Protein AF-0000000068866202 (afdb_homodimer)

Radius of gyration: 23.13 Å; Cα contacts (8 Å, |Δi|>4): 1177; chains: 2; bounding box: 56×63×65 Å

Solvent-accessible surface area (backbone atoms only — not comparable to full-atom values): 27148 Å² total; per-residue (Å²): 126,89,74,92,62,38,56,30,31,19,60,48,24,38,37,33,34,66,72,58,55,80,48,62,68,64,33,38,41,33,35,58,83,63,62,49,90,78,40,92,58,32,69,57,50,51,48,39,53,49,52,32,54,74,69,68,35,50,76,44,73,40,53,64,68,60,53,29,64,66,45,71,64,45,83,27,83,50,28,35,28,36,22,48,73,59,72,70,41,83,42,70,63,68,77,71,61,76,90,71,76,77,54,45,35,32,41,33,32,46,34,40,49,49,37,58,42,46,9,34,39,42,22,34,34,61,40,42,22,25,36,41,42,37,31,27,54,62,64,31,44,68,65,40,45,63,18,22,42,46,11,43,10,32,56,46,65,49,76,48,26,21,17,89,49,52,49,60,26,43,45,50,32,44,74,58,60,33,42,30,31,28,47,40,79,72,87,43,42,51,67,86,72,50,70,72,84,44,30,31,34,40,34,41,30,18,86,95,72,37,51,53,69,71,48,51,70,50,32,77,42,36,26,38,82,78,70,34,62,82,33,58,51,53,82,43,54,69,76,61,52,57,66,44,77,66,62,57,63,32,28,45,47,35,35,50,49,60,73,69,90,125,89,73,93,61,40,56,30,30,20,58,49,24,37,37,33,33,66,72,58,55,80,50,62,66,64,33,38,39,32,36,59,83,62,60,50,91,78,41,92,57,32,70,58,51,51,48,38,51,49,52,32,53,74,69,67,35,51,75,44,71,40,53,63,68,60,53,29,63,67,46,72,64,46,85,27,84,50,28,35,28,36,24,47,74,60,74,70,42,83,44,70,62,69,77,70,61,75,91,73,76,76,53,46,34,33,43,33,35,46,32,41,50,49,38,60,42,48,10,34,38,42,23,33,34,60,41,42,23,25,36,43,42,37,30,27,55,63,65,32,42,68,66,42,45,64,18,22,43,44,12,44,9,32,55,46,66,48,78,47,27,21,16,88,49,53,49,60,25,43,44,52,33,43,73,58,60,34,42,30,33,26,46,40,79,73,87,44,43,52,66,87,72,49,69,73,84,45,29,32,35,43,33,41,32,17,87,96,70,36,49,53,66,71,48,51,71,49,32,78,42,36,25,39,82,78,69,32,63,84,34,60,53,51,79,41,54,69,77,61,51,58,67,44,77,69,60,57,63,32,28,46,48,34,35,52,49,59,73,68,90

InterPro domains:
  IPR001537 tRNA/rRNA methyltransferase, SpoU type [PF00588] (106-258)
  IPR004441 RNA methyltransferase TrmH [TIGR00186] (6-260)
  IPR013123 RNA 2-O ribose methyltransferase, substrate binding [PF08032] (7-85)
  IPR013123 RNA 2-O ribose methyltransferase, substrate binding [SM00967] (7-89)
  IPR029026 tRNA (guanine-N1-)-methyltransferase, N-terminal [G3DSA:3.40.1280.10] (100-261)
  IPR029028 Alpha/beta knot methyltransferases [SSF75217] (101-261)
  IPR029064 Ribosomal protein eL30-like superfamily [G3DSA:3.30.1330.30] (1-84)
  IPR029064 Ribosomal protein eL30-like superfamily [SSF55315] (4-85)
  IPR047182 rRNA methyltransferase 1, mitochondrial [PTHR46103] (4-261)
  IPR047261 rRNA methyltransferase 1, methyltransferase domain [cd18105] (105-260)

pLDDT: mean 93.78, std 9.31, range [29.12, 98.94]

Structure (mmCIF, N/CA/C/O backbone):
data_AF-0000000068866202-model_v1
#
loop_
_entity.id
_entity.type
_entity.pdbx_description
1 polymer 'rRNA methyltransferase 1, mitochondrial'
#
loop_
_atom_site.group_PDB
_atom_site.id
_atom_site.type_symbol
_atom_site.label_atom_id
_atom_site.label_alt_id
_atom_site.label_comp_id
_atom_site.label_asym_id
_atom_site.label_entity_id
_atom_site.label_seq_id
_atom_site.pdbx_PDB_ins_code
_atom_site.Cartn_x
_atom_site.Cartn_y
_atom_site.Cartn_z
_atom_site.occupancy
_atom_site.B_iso_or_equiv
_atom_site.auth_seq_id
_atom_site.auth_comp_id
_atom_site.auth_asym_id
_atom_site.auth_atom_id
_atom_site.pdbx_PDB_model_num
ATOM 1 N N . GLU A 1 1 ? -11.891 31.688 -15.781 1 29.7 1 GLU A N 1
ATOM 2 C CA . GLU A 1 1 ? -10.477 31.344 -15.664 1 29.7 1 GLU A CA 1
ATOM 3 C C . GLU A 1 1 ? -10.148 30.844 -14.258 1 29.7 1 GLU A C 1
ATOM 5 O O . GLU A 1 1 ? -10.367 31.547 -13.273 1 29.7 1 GLU A O 1
ATOM 10 N N . TYR A 1 2 ? -10.57 29.609 -13.859 1 43.12 2 TYR A N 1
ATOM 11 C CA . TYR A 1 2 ? -10.289 29.094 -12.523 1 43.12 2 TYR A CA 1
ATOM 12 C C . TYR A 1 2 ? -8.867 29.438 -12.094 1 43.12 2 TYR A C 1
ATOM 14 O O . TYR A 1 2 ? -7.902 29.078 -12.781 1 43.12 2 TYR A O 1
ATOM 22 N N . ASP A 1 3 ? -8.711 30.516 -11.406 1 50.59 3 ASP A N 1
ATOM 23 C CA . ASP A 1 3 ? -7.461 31.094 -10.93 1 50.59 3 ASP A CA 1
ATOM 24 C C . ASP A 1 3 ? -6.52 30.016 -10.406 1 50.59 3 ASP A C 1
ATOM 26 O O . ASP A 1 3 ? -6.93 28.875 -10.203 1 50.59 3 ASP A O 1
ATOM 30 N N . GLY A 1 4 ? -5.145 30.281 -9.719 1 64.94 4 GLY A N 1
ATOM 31 C CA . GLY A 1 4 ? -3.941 29.766 -9.078 1 64.94 4 GLY A CA 1
ATOM 32 C C . GLY A 1 4 ? -4.234 28.766 -7.977 1 64.94 4 GLY A C 1
ATOM 33 O O . GLY A 1 4 ? -5.355 28.719 -7.461 1 64.94 4 GLY A O 1
ATOM 34 N N . GLY A 1 5 ? -3.822 27.547 -7.945 1 88.62 5 GLY A N 1
ATOM 35 C CA . GLY A 1 5 ? -3.822 26.562 -6.883 1 88.62 5 GLY A CA 1
ATOM 36 C C . GLY A 1 5 ? -4.031 25.141 -7.383 1 88.62 5 GLY A C 1
ATOM 37 O O . GLY A 1 5 ? -3.701 24.828 -8.523 1 88.62 5 GLY A O 1
ATOM 38 N N . GLU A 1 6 ? -4.445 24.297 -6.422 1 96.44 6 GLU A N 1
ATOM 39 C CA . GLU A 1 6 ? -4.676 22.891 -6.68 1 96.44 6 GLU A CA 1
ATOM 40 C C . GLU A 1 6 ? -6.113 22.5 -6.359 1 96.44 6 GLU A C 1
ATOM 42 O O . GLU A 1 6 ? -6.832 23.234 -5.688 1 96.44 6 GLU A O 1
ATOM 47 N N . TYR A 1 7 ? -6.621 21.469 -7.031 1 98 7 TYR A N 1
ATOM 48 C CA . TYR A 1 7 ? -7.941 20.906 -6.766 1 98 7 TYR A CA 1
ATOM 49 C C . TYR A 1 7 ? -7.84 19.625 -5.957 1 98 7 TYR A C 1
ATOM 51 O O . TYR A 1 7 ? -7.566 18.562 -6.516 1 98 7 TYR A O 1
ATOM 59 N N . LEU A 1 8 ? -8.078 19.828 -4.672 1 98.31 8 LEU A N 1
ATOM 60 C CA . LEU A 1 8 ? -8.133 18.672 -3.783 1 98.31 8 LEU A CA 1
ATOM 61 C C . LEU A 1 8 ? -9.43 17.891 -3.979 1 98.31 8 LEU A C 1
ATOM 63 O O . LEU A 1 8 ? -10.5 18.484 -4.117 1 98.31 8 LEU A O 1
ATOM 67 N N . TYR A 1 9 ? -9.281 16.594 -3.973 1 98.44 9 TYR A N 1
ATOM 68 C CA . TYR A 1 9 ? -10.477 15.797 -4.238 1 98.44 9 TYR A CA 1
ATOM 69 C C . TYR A 1 9 ? -10.594 14.641 -3.252 1 98.44 9 TYR A C 1
ATOM 71 O O . TYR A 1 9 ? -9.586 14.172 -2.715 1 98.44 9 TYR A O 1
ATOM 79 N N . GLY A 1 10 ? -11.875 14.172 -3.07 1 96.88 10 GLY A N 1
ATOM 80 C CA . GLY A 1 10 ? -12.195 13.117 -2.123 1 96.88 10 GLY A CA 1
ATOM 81 C C . GLY A 1 10 ? -12.656 13.641 -0.778 1 96.88 10 GLY A C 1
ATOM 82 O O . GLY A 1 10 ? -12.102 14.609 -0.257 1 96.88 10 GLY A O 1
ATOM 83 N N . VAL A 1 11 ? -13.57 13 -0.216 1 96.19 11 VAL A N 1
ATOM 84 C CA . VAL A 1 11 ? -14.25 13.477 0.981 1 96.19 11 VA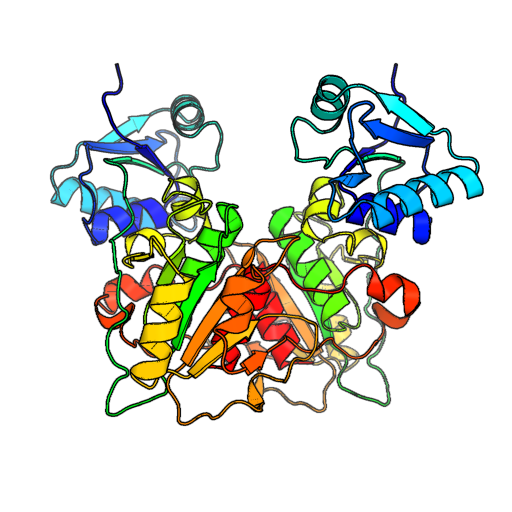L A CA 1
ATOM 85 C C . VAL A 1 11 ? -13.258 13.609 2.129 1 96.19 11 VAL A C 1
ATOM 87 O O . VAL A 1 11 ? -13.203 14.648 2.795 1 96.19 11 VAL A O 1
ATOM 90 N N . SER A 1 12 ? -12.406 12.617 2.312 1 96.12 12 SER A N 1
ATOM 91 C CA . SER A 1 12 ? -11.469 12.617 3.434 1 96.12 12 SER A CA 1
ATOM 92 C C . SER A 1 12 ? -10.438 13.727 3.291 1 96.12 12 SER A C 1
ATOM 94 O O . SER A 1 12 ? -10.172 14.469 4.242 1 96.12 12 SER A O 1
ATOM 96 N N . SER A 1 13 ? -9.852 13.859 2.1 1 97.88 13 SER A N 1
ATOM 97 C CA . SER A 1 13 ? -8.852 14.891 1.842 1 97.88 13 SER A CA 1
ATOM 98 C C . SER A 1 13 ? -9.422 16.281 2.074 1 97.88 13 SER A C 1
ATOM 100 O O . SER A 1 13 ? -8.797 17.109 2.74 1 97.88 13 SER A O 1
ATOM 102 N N . VAL A 1 14 ? -10.609 16.5 1.569 1 98.19 14 VAL A N 1
ATOM 103 C CA . VAL A 1 14 ? -11.242 17.812 1.643 1 98.19 14 VAL A CA 1
ATOM 104 C C . VAL A 1 14 ? -11.609 18.125 3.092 1 98.19 14 VAL A C 1
ATOM 106 O O . VAL A 1 14 ? -11.352 19.234 3.576 1 98.19 14 VAL A O 1
ATOM 109 N N . LEU A 1 15 ? -12.164 17.156 3.75 1 97.25 15 LEU A N 1
ATOM 110 C CA . LEU A 1 15 ? -12.555 17.344 5.141 1 97.25 15 LEU A CA 1
ATOM 111 C C . LEU A 1 15 ? -11.344 17.672 6.008 1 97.25 15 LEU A C 1
ATOM 113 O O . LEU A 1 15 ? -11.398 18.594 6.816 1 97.25 15 LEU A O 1
ATOM 117 N N . CYS A 1 16 ? -10.305 16.938 5.848 1 97.19 16 CYS A N 1
ATOM 118 C CA . CYS A 1 16 ? -9.086 17.172 6.621 1 97.19 16 CYS A CA 1
ATOM 119 C C . CYS A 1 16 ? -8.523 18.547 6.336 1 97.19 16 CYS A C 1
ATOM 121 O O . CYS A 1 16 ? -8.109 19.266 7.258 1 97.19 16 CYS A O 1
ATOM 123 N N . ALA A 1 17 ? -8.508 18.938 5.102 1 97.44 17 ALA A N 1
ATOM 124 C CA . ALA A 1 17 ? -8 20.25 4.719 1 97.44 17 ALA A CA 1
ATOM 125 C C . ALA A 1 17 ? -8.828 21.359 5.352 1 97.44 17 ALA A C 1
ATOM 127 O O . ALA A 1 17 ? -8.281 22.328 5.883 1 97.44 17 ALA A O 1
ATOM 128 N N . LEU A 1 18 ? -10.125 21.219 5.312 1 97.06 18 LEU A N 1
ATOM 129 C CA . LEU A 1 18 ? -11.023 22.219 5.863 1 97.06 18 LEU A CA 1
ATOM 130 C C . LEU A 1 18 ? -10.883 22.297 7.383 1 97.06 18 LEU A C 1
ATOM 132 O O . LEU A 1 18 ? -10.945 23.391 7.957 1 97.06 18 LEU A O 1
ATOM 136 N N . GLN A 1 19 ? -10.695 21.188 7.992 1 94.5 19 GLN A N 1
ATOM 137 C CA . GLN A 1 19 ? -10.633 21.125 9.445 1 94.5 19 GLN A CA 1
ATOM 138 C C . GLN A 1 19 ? -9.32 21.703 9.961 1 94.5 19 GLN A C 1
ATOM 140 O O . GLN A 1 19 ? -9.281 22.328 11.023 1 94.5 19 GLN A O 1
ATOM 145 N N . THR A 1 20 ? -8.25 21.438 9.289 1 93.62 20 THR A N 1
ATOM 146 C CA . THR A 1 20 ? -6.934 21.875 9.766 1 93.62 20 THR A CA 1
ATOM 147 C C . THR A 1 20 ? -6.645 23.312 9.336 1 93.62 20 THR A C 1
ATOM 149 O O . THR A 1 20 ? -5.961 24.047 10.047 1 93.62 20 THR A O 1
ATOM 152 N N . GLY A 1 21 ? -7.07 23.656 8.164 1 93.19 21 GLY A N 1
ATOM 153 C CA . GLY A 1 21 ? -6.867 25 7.664 1 93.19 21 GLY A CA 1
ATOM 154 C C . GLY A 1 21 ? -5.414 25.328 7.387 1 93.19 21 GLY A C 1
ATOM 155 O O . GLY A 1 21 ? -4.98 26.469 7.543 1 93.19 21 GLY A O 1
ATOM 156 N N . ARG A 1 22 ? -4.652 24.359 7.016 1 93.19 22 ARG A N 1
ATOM 157 C CA . ARG A 1 22 ? -3.223 24.578 6.801 1 93.19 22 ARG A CA 1
ATOM 158 C C . ARG A 1 22 ? -2.963 25.266 5.469 1 93.19 22 ARG A C 1
ATOM 160 O O . ARG A 1 22 ? -1.888 25.828 5.258 1 93.19 22 ARG A O 1
ATOM 167 N N . ARG A 1 23 ? -3.883 25.109 4.559 1 93.62 23 ARG A N 1
ATOM 168 C CA . ARG A 1 23 ? -3.766 25.812 3.287 1 93.62 23 ARG A CA 1
ATOM 169 C C . ARG A 1 23 ? -5.008 26.656 3.012 1 93.62 23 ARG A C 1
ATOM 171 O O . ARG A 1 23 ? -6.117 26.266 3.391 1 93.62 23 ARG A O 1
ATOM 178 N N . SER A 1 24 ? -4.758 27.75 2.342 1 94.38 24 SER A N 1
ATOM 179 C CA . SER A 1 24 ? -5.863 28.641 1.995 1 94.38 24 SER A CA 1
ATOM 180 C C . SER A 1 24 ? -6.766 28.016 0.941 1 94.38 24 SER A C 1
ATOM 182 O O . SER A 1 24 ? -6.285 27.516 -0.085 1 94.38 24 SER A O 1
ATOM 184 N N . ALA A 1 25 ? -8.047 28.047 1.203 1 96.38 25 ALA A N 1
ATOM 185 C CA . ALA A 1 25 ? -9.039 27.484 0.279 1 96.38 25 ALA A CA 1
ATOM 186 C C . ALA A 1 25 ? -9.844 28.594 -0.387 1 96.38 25 ALA A C 1
ATOM 188 O O . ALA A 1 25 ? -10.148 29.609 0.239 1 96.38 25 ALA A O 1
ATOM 189 N N . THR A 1 26 ? -10.18 28.344 -1.65 1 95.88 26 THR A N 1
ATOM 190 C CA . THR A 1 26 ? -10.891 29.375 -2.402 1 95.88 26 THR A CA 1
ATOM 191 C C . THR A 1 26 ? -12.359 29.016 -2.57 1 95.88 26 THR A C 1
ATOM 193 O O . THR A 1 26 ? -13.227 29.875 -2.543 1 95.88 26 THR A O 1
ATOM 196 N N . ARG A 1 27 ? -12.602 27.766 -2.779 1 96.94 27 ARG A N 1
ATOM 197 C CA . ARG A 1 27 ? -13.977 27.344 -3.02 1 96.94 27 ARG A CA 1
ATOM 198 C C . ARG A 1 27 ? -14.133 25.828 -2.848 1 96.94 27 ARG A C 1
ATOM 200 O O . ARG A 1 27 ? -13.211 25.078 -3.145 1 96.94 27 ARG A O 1
ATOM 207 N N . LEU A 1 28 ? -15.289 25.469 -2.326 1 98.19 28 LEU A N 1
ATOM 208 C CA . LEU A 1 28 ? -15.703 24.078 -2.266 1 98.19 28 LEU A CA 1
ATOM 209 C C . LEU A 1 28 ? -16.672 23.75 -3.4 1 98.19 28 LEU A C 1
ATOM 211 O O . LEU A 1 28 ? -17.641 24.469 -3.621 1 98.19 28 LEU A O 1
ATOM 215 N N . LEU A 1 29 ? -16.344 22.719 -4.211 1 98.12 29 LEU A N 1
ATOM 216 C CA . LEU A 1 29 ? -17.203 22.25 -5.301 1 98.12 29 LEU A CA 1
ATOM 217 C C . LEU A 1 29 ? -17.844 20.922 -4.961 1 98.12 29 LEU A C 1
ATOM 219 O O . LEU A 1 29 ? -17.141 19.969 -4.598 1 98.12 29 LEU A O 1
ATOM 223 N N . LEU A 1 30 ? -19.172 20.844 -5.031 1 97.81 30 LEU A N 1
ATOM 224 C CA . LEU A 1 30 ? -19.938 19.641 -4.77 1 97.81 30 LEU A CA 1
ATOM 225 C C . LEU A 1 30 ? -20.719 19.219 -6.004 1 97.81 30 LEU A C 1
ATOM 227 O O . LEU A 1 30 ? -21.266 20.062 -6.723 1 97.81 30 LEU A O 1
ATOM 231 N N . GLN A 1 31 ? -20.703 17.953 -6.195 1 97.12 31 GLN A N 1
ATOM 232 C CA . GLN A 1 31 ? -21.484 17.422 -7.316 1 97.12 31 GLN A CA 1
ATOM 233 C C . GLN A 1 31 ? -22.969 17.672 -7.125 1 97.12 31 GLN A C 1
ATOM 235 O O . GLN A 1 31 ? -23.531 17.344 -6.078 1 97.12 31 GLN A O 1
ATOM 240 N N . ASP A 1 32 ? -23.688 18.188 -8.125 1 94.25 32 ASP A N 1
ATOM 241 C CA . ASP A 1 32 ? -25.078 18.594 -8.008 1 94.25 32 ASP A CA 1
ATOM 242 C C . ASP A 1 32 ? -26 17.375 -7.98 1 94.25 32 ASP A C 1
ATOM 244 O O . ASP A 1 32 ? -27.031 17.391 -7.301 1 94.25 32 ASP A O 1
ATOM 248 N N . SER A 1 33 ? -25.656 16.344 -8.633 1 87.94 33 SER A N 1
ATOM 249 C CA . SER A 1 33 ? -26.516 15.172 -8.758 1 87.94 33 SER A CA 1
ATOM 250 C C . SER A 1 33 ? -26.281 14.195 -7.609 1 87.94 33 SER A C 1
ATOM 252 O O . SER A 1 33 ? -26.828 13.086 -7.609 1 87.94 33 SER A O 1
ATOM 254 N N . MET A 1 34 ? -25.594 14.656 -6.672 1 83.75 34 MET A N 1
ATOM 255 C CA . MET A 1 34 ? -25.281 13.742 -5.578 1 83.75 34 MET A CA 1
ATOM 256 C C . MET A 1 34 ? -26.516 13.508 -4.703 1 83.75 34 MET A C 1
ATOM 258 O O . MET A 1 34 ? -27.141 14.461 -4.23 1 83.75 34 MET A O 1
ATOM 262 N N . VAL A 1 35 ? -26.906 12.258 -4.613 1 86.06 35 VAL A N 1
ATOM 263 C CA . VAL A 1 35 ? -27.984 11.883 -3.701 1 86.06 35 VAL A CA 1
ATOM 264 C C . VAL A 1 35 ? -27.391 11.422 -2.369 1 86.06 35 VAL A C 1
ATOM 266 O O . VAL A 1 35 ? -27.078 10.242 -2.197 1 86.06 35 VAL A O 1
ATOM 269 N N . LEU A 1 36 ? -27.359 12.258 -1.438 1 83.81 36 LEU A N 1
ATOM 270 C CA . LEU A 1 36 ? -26.656 12.047 -0.175 1 83.81 36 LEU A CA 1
ATOM 271 C C . LEU A 1 36 ? -27.312 10.938 0.637 1 83.81 36 LEU A C 1
ATOM 273 O O . LEU A 1 36 ? -26.641 10.156 1.3 1 83.81 36 LEU A O 1
ATOM 277 N N . ALA A 1 37 ? -28.562 10.812 0.578 1 82.62 37 ALA A N 1
ATOM 278 C CA . ALA A 1 37 ? -29.312 9.836 1.367 1 82.62 37 ALA A CA 1
ATOM 279 C C . ALA A 1 37 ? -28.859 8.414 1.062 1 82.62 37 ALA A C 1
ATOM 281 O O . ALA A 1 37 ? -28.984 7.52 1.903 1 82.62 37 ALA A O 1
ATOM 282 N N . LYS A 1 38 ? -28.328 8.219 0.021 1 81.94 38 LYS A N 1
ATOM 283 C CA . LYS A 1 38 ? -27.953 6.871 -0.409 1 81.94 38 LYS A CA 1
ATOM 284 C C . LYS A 1 38 ? -26.453 6.633 -0.255 1 81.94 38 LYS A C 1
ATOM 286 O O . LYS A 1 38 ? -25.969 5.531 -0.512 1 81.94 38 LYS A O 1
ATOM 291 N N . ARG A 1 39 ? -25.812 7.648 0.252 1 86 39 ARG A N 1
ATOM 292 C CA . ARG A 1 39 ? -24.359 7.543 0.313 1 86 39 ARG A CA 1
ATOM 293 C C . ARG A 1 39 ? -23.906 7.156 1.714 1 86 39 ARG A C 1
ATOM 295 O O . ARG A 1 39 ? -24.438 7.637 2.709 1 86 39 ARG A O 1
ATOM 302 N N . LYS A 1 40 ? -22.891 6.32 1.747 1 81.12 40 LYS A N 1
ATOM 303 C CA . LYS A 1 40 ? -22.312 5.879 3.02 1 81.12 40 LYS A CA 1
ATOM 304 C C . LYS A 1 40 ? -21.547 7.012 3.699 1 81.12 40 LYS A C 1
ATOM 306 O O . LYS A 1 40 ? -21.469 7.055 4.926 1 81.12 40 LYS A O 1
ATOM 311 N N . ASP A 1 41 ? -21.062 7.949 2.877 1 87.56 41 ASP A N 1
ATOM 312 C CA . ASP A 1 41 ? -20.25 9.023 3.436 1 87.56 41 ASP A CA 1
ATOM 313 C C . ASP A 1 41 ? -21.031 10.336 3.479 1 87.56 41 ASP A C 1
ATOM 315 O O . ASP A 1 41 ? -20.438 11.422 3.504 1 87.56 41 ASP A O 1
ATOM 319 N N . ALA A 1 42 ? -22.312 10.266 3.494 1 91.94 42 ALA A N 1
ATOM 320 C CA . ALA A 1 42 ? -23.188 11.438 3.453 1 91.94 42 ALA A CA 1
ATOM 321 C C . ALA A 1 42 ? -22.891 12.383 4.613 1 91.94 42 ALA A C 1
ATOM 323 O O . ALA A 1 42 ? -22.828 13.602 4.434 1 91.94 42 ALA A O 1
ATOM 324 N N . ALA A 1 43 ? -22.734 11.828 5.742 1 92.31 43 ALA A N 1
ATOM 325 C CA . ALA A 1 43 ? -22.484 12.633 6.93 1 92.31 43 ALA A CA 1
ATOM 326 C C . ALA A 1 43 ? -21.188 13.43 6.789 1 92.31 43 ALA A C 1
ATOM 328 O O . ALA A 1 43 ? -21.109 14.578 7.223 1 92.31 43 ALA A O 1
ATOM 329 N N . LEU A 1 44 ? -20.219 12.867 6.172 1 93.12 44 LEU A N 1
ATOM 330 C CA . LEU A 1 44 ? -18.922 13.523 5.984 1 93.12 44 LEU A CA 1
ATOM 331 C C . LEU A 1 44 ? -19.031 14.641 4.953 1 93.12 44 LEU A C 1
ATOM 333 O O . LEU A 1 44 ? -18.406 15.695 5.113 1 93.12 44 LEU A O 1
ATOM 337 N N . VAL A 1 45 ? -19.781 14.391 3.971 1 95.5 45 VAL A N 1
ATOM 338 C CA . VAL A 1 45 ? -19.984 15.406 2.945 1 95.5 45 VAL A CA 1
ATOM 339 C C . VAL A 1 45 ? -20.703 16.609 3.553 1 95.5 45 VAL A C 1
ATOM 341 O O . VAL A 1 45 ? -20.328 17.766 3.291 1 95.5 45 VAL A O 1
ATOM 344 N N . ARG A 1 46 ? -21.672 16.375 4.375 1 95.88 46 ARG A N 1
ATOM 345 C CA . ARG A 1 46 ? -22.406 17.453 5.055 1 95.88 46 ARG A CA 1
ATOM 346 C C . ARG A 1 46 ? -21.469 18.234 5.973 1 95.88 46 ARG A C 1
ATOM 348 O O . ARG A 1 46 ? -21.594 19.469 6.078 1 95.88 46 ARG A O 1
ATOM 355 N N . THR A 1 47 ? -20.656 17.469 6.59 1 96 47 THR A N 1
ATOM 356 C CA . THR A 1 47 ? -19.703 18.125 7.469 1 96 47 THR A CA 1
ATOM 357 C C . THR A 1 47 ? -18.781 19.047 6.676 1 96 47 THR A C 1
ATOM 359 O O . THR A 1 47 ? -18.484 20.156 7.113 1 96 47 THR A O 1
ATOM 362 N N . ALA A 1 48 ? -18.359 18.594 5.523 1 96.56 48 ALA A N 1
ATOM 363 C CA . ALA A 1 48 ? -17.516 19.438 4.668 1 96.56 48 ALA A CA 1
ATOM 364 C C . ALA A 1 48 ? -18.234 20.719 4.262 1 96.56 48 ALA A C 1
ATOM 366 O O . ALA A 1 48 ? -17.656 21.797 4.301 1 96.56 48 ALA A O 1
ATOM 367 N N . GLU A 1 49 ? -19.422 20.516 3.924 1 96.5 49 GLU A N 1
ATOM 368 C CA . GLU A 1 49 ? -20.234 21.656 3.541 1 96.5 49 GLU A CA 1
ATOM 369 C C . GLU A 1 49 ? -20.406 22.625 4.707 1 96.5 49 GLU A C 1
ATOM 371 O O . GLU A 1 49 ? -20.297 23.844 4.531 1 96.5 49 GLU A O 1
ATOM 376 N N . ARG A 1 50 ? -20.672 22.125 5.828 1 97.31 50 ARG A N 1
ATOM 377 C CA . ARG A 1 50 ? -20.844 22.938 7.027 1 97.31 50 ARG A CA 1
ATOM 378 C C . ARG A 1 50 ? -19.562 23.703 7.352 1 97.31 50 ARG A C 1
ATOM 380 O O . ARG A 1 50 ? -19.594 24.891 7.648 1 97.31 50 ARG A O 1
ATOM 387 N N . LEU A 1 51 ? -18.438 23.016 7.289 1 96.62 51 LEU A N 1
ATOM 388 C CA . LEU A 1 51 ? -17.156 23.625 7.578 1 96.62 51 LEU A CA 1
ATOM 389 C C . LEU A 1 51 ? -16.859 24.75 6.59 1 96.62 51 LEU A C 1
ATOM 391 O O . LEU A 1 51 ? -16.312 25.797 6.969 1 96.62 51 LEU A O 1
ATOM 395 N N . ALA A 1 52 ? -17.156 24.5 5.363 1 97.12 52 ALA A N 1
ATOM 396 C CA . ALA A 1 52 ? -16.969 25.531 4.348 1 97.12 52 ALA A CA 1
ATOM 397 C C . ALA A 1 52 ? -17.797 26.766 4.664 1 97.12 52 ALA A C 1
ATOM 399 O O . ALA A 1 52 ? -17.297 27.891 4.602 1 97.12 52 ALA A O 1
ATOM 400 N N . ALA A 1 53 ? -19.016 26.547 4.949 1 95.38 53 ALA A N 1
ATOM 401 C CA . ALA A 1 53 ? -19.922 27.641 5.285 1 95.38 53 ALA A CA 1
ATOM 402 C C . ALA A 1 53 ? -19.422 28.422 6.5 1 95.38 53 ALA A C 1
ATOM 404 O O . ALA A 1 53 ? -19.422 29.656 6.496 1 95.38 53 ALA A O 1
ATOM 405 N N . GLU A 1 54 ? -19.094 27.672 7.492 1 95.69 54 GLU A N 1
ATOM 406 C CA . GLU A 1 54 ? -18.594 28.281 8.719 1 95.69 54 GLU A CA 1
ATOM 407 C C . GLU A 1 54 ? -17.344 29.125 8.453 1 95.69 54 GLU A C 1
ATOM 409 O O . GLU A 1 54 ? -17.125 30.141 9.117 1 95.69 54 GLU A O 1
ATOM 414 N N . GLY A 1 55 ? -16.578 28.734 7.504 1 94.44 55 GLY A N 1
ATOM 415 C CA . GLY A 1 55 ? -15.352 29.438 7.168 1 94.44 55 GLY A CA 1
ATOM 416 C C . GLY A 1 55 ? -15.555 30.516 6.113 1 94.44 55 GLY A C 1
ATOM 417 O O . GLY A 1 55 ? -14.602 31.188 5.719 1 94.44 55 GLY A O 1
ATOM 418 N N . GLY A 1 56 ? -16.781 30.625 5.676 1 95.25 56 GLY A N 1
ATOM 419 C CA . GLY A 1 56 ? -17.078 31.609 4.66 1 95.25 56 GLY A CA 1
ATOM 420 C C . GLY A 1 56 ? -16.594 31.219 3.275 1 95.25 56 GLY A C 1
ATOM 421 O O . GLY A 1 56 ? -16.359 32.094 2.428 1 95.25 56 GLY A O 1
ATOM 422 N N . LEU A 1 57 ? -16.297 30.047 3.088 1 96.69 57 LEU A N 1
ATOM 423 C CA . LEU A 1 57 ? -15.844 29.531 1.802 1 96.69 57 LEU A CA 1
ATOM 424 C C . LEU A 1 57 ? -17.016 29.312 0.852 1 96.69 57 LEU A C 1
ATOM 426 O O . LEU A 1 57 ? -17.984 28.641 1.199 1 96.69 57 LEU A O 1
ATOM 430 N N . PRO A 1 58 ? -17 29.953 -0.338 1 97.25 58 PRO A N 1
ATOM 431 C CA . PRO A 1 58 ? -18.078 29.703 -1.304 1 97.25 58 PRO A CA 1
ATOM 432 C C . PRO A 1 58 ? -18.234 28.234 -1.649 1 97.25 58 PRO A C 1
ATOM 434 O O . PRO A 1 58 ? -17.25 27.516 -1.788 1 97.25 58 PRO A O 1
ATOM 437 N N . VAL A 1 59 ? -19.5 27.828 -1.733 1 97.31 59 VAL A N 1
ATOM 438 C CA . VAL A 1 59 ? -19.812 26.469 -2.135 1 97.31 59 VAL A CA 1
ATOM 439 C C . VAL A 1 59 ? -20.547 26.484 -3.471 1 97.31 59 VAL A C 1
ATOM 441 O O . VAL A 1 59 ? -21.562 27.172 -3.621 1 97.31 59 VAL A O 1
ATOM 444 N N . SER A 1 60 ? -19.969 25.766 -4.426 1 96.62 60 SER A N 1
ATOM 445 C CA . SER A 1 60 ? -20.594 25.688 -5.742 1 96.62 60 SER A CA 1
ATOM 446 C C . SER A 1 60 ? -21.047 24.25 -6.039 1 96.62 60 SER A C 1
ATOM 448 O O . SER A 1 60 ? -20.328 23.297 -5.742 1 96.62 60 SER A O 1
ATOM 450 N N . ARG A 1 61 ? -22.25 24.156 -6.582 1 96.62 61 ARG A N 1
ATOM 451 C CA . ARG A 1 61 ? -22.734 22.875 -7.082 1 96.62 61 ARG A CA 1
ATOM 452 C C . ARG A 1 61 ? -22.5 22.75 -8.586 1 96.62 61 ARG A C 1
ATOM 454 O O . ARG A 1 61 ? -22.891 23.641 -9.352 1 96.62 61 ARG A O 1
ATOM 461 N N . VAL A 1 62 ? -21.828 21.688 -8.953 1 97 62 VAL A N 1
ATOM 462 C CA . VAL A 1 62 ? -21.438 21.547 -10.352 1 97 62 VAL A CA 1
ATOM 463 C C . VAL A 1 62 ? -21.703 20.109 -10.828 1 97 62 VAL A C 1
ATOM 465 O O . VAL A 1 62 ? -21.906 19.219 -10.008 1 97 62 VAL A O 1
ATOM 468 N N . ASP A 1 63 ? -21.75 19.859 -12.156 1 96.94 63 ASP A N 1
ATOM 469 C CA . ASP A 1 63 ? -22.031 18.531 -12.68 1 96.94 63 ASP A CA 1
ATOM 470 C C . ASP A 1 63 ? -20.781 17.641 -12.586 1 96.94 63 ASP A C 1
ATOM 472 O O . ASP A 1 63 ? -19.672 18.141 -12.422 1 96.94 63 ASP A O 1
ATOM 476 N N . LYS A 1 64 ? -21.016 16.391 -12.703 1 96.38 64 LYS A N 1
ATOM 477 C CA . LYS A 1 64 ? -19.953 15.398 -12.562 1 96.38 64 LYS A CA 1
ATOM 478 C C . LYS A 1 64 ? -18.859 15.617 -13.594 1 96.38 64 LYS A C 1
ATOM 480 O O . LYS A 1 64 ? -17.672 15.461 -13.289 1 96.38 64 LYS A O 1
ATOM 485 N N . HIS A 1 65 ? -19.234 15.953 -14.789 1 96.94 65 HIS A N 1
ATOM 486 C CA . HIS A 1 65 ? -18.266 16.156 -15.875 1 96.94 65 HIS A CA 1
ATOM 487 C C . HIS A 1 65 ? -17.297 17.266 -15.547 1 96.94 65 HIS A C 1
ATOM 489 O O . HIS A 1 65 ? -16.094 17.141 -15.789 1 96.94 65 HIS A O 1
ATOM 495 N N . SER A 1 66 ? -17.781 18.344 -15.016 1 96.81 66 SER A N 1
ATOM 496 C CA . SER A 1 66 ? -16.938 19.453 -14.617 1 96.81 66 SER A CA 1
ATOM 497 C C . SER A 1 66 ? -15.93 19.031 -13.555 1 96.81 66 SER A C 1
ATOM 499 O O . SER A 1 66 ? -14.758 19.406 -13.625 1 96.81 66 SER A O 1
ATOM 501 N N . LEU A 1 67 ? -16.375 18.297 -12.562 1 97.56 67 LEU A N 1
ATOM 502 C CA . LEU A 1 67 ? -15.477 17.797 -11.523 1 97.56 67 LEU A CA 1
ATOM 503 C C . LEU A 1 67 ? -14.422 16.859 -12.117 1 97.56 67 LEU A C 1
ATOM 505 O O . LEU A 1 67 ? -13.258 16.906 -11.727 1 97.56 67 LEU A O 1
ATOM 509 N N . ASN A 1 68 ? -14.797 16.016 -13.055 1 97 68 ASN A N 1
ATOM 510 C CA . ASN A 1 68 ? -13.867 15.117 -13.742 1 97 68 ASN A CA 1
ATOM 511 C C . ASN A 1 68 ? -12.742 15.898 -14.414 1 97 68 ASN A C 1
ATOM 513 O O . ASN A 1 68 ? -11.578 15.484 -14.367 1 97 68 ASN A O 1
ATOM 517 N N . LEU A 1 69 ? -13.078 16.969 -15.016 1 96.69 69 LEU A N 1
ATOM 518 C CA . LEU A 1 69 ? -12.094 17.797 -15.695 1 96.69 69 LEU A CA 1
ATOM 519 C C . LEU A 1 69 ? -11.109 18.406 -14.703 1 96.69 69 LEU A C 1
ATOM 521 O O . LEU A 1 69 ? -9.906 18.422 -14.953 1 96.69 69 LEU A O 1
ATOM 525 N N . LEU A 1 70 ? -11.648 18.859 -13.594 1 95.75 70 LEU A N 1
ATOM 526 C CA . LEU A 1 70 ? -10.82 19.531 -12.594 1 95.75 70 LEU A CA 1
ATOM 527 C C . LEU A 1 70 ? -9.852 18.547 -11.945 1 95.75 70 LEU A C 1
ATOM 529 O O . LEU A 1 70 ? -8.742 18.922 -11.547 1 95.75 70 LEU A O 1
ATOM 533 N N . THR A 1 71 ? -10.266 17.281 -11.844 1 96.94 71 THR A N 1
ATOM 534 C CA . THR A 1 71 ? -9.453 16.297 -11.141 1 96.94 71 THR A CA 1
ATOM 535 C C . THR A 1 71 ? -8.75 15.375 -12.141 1 96.94 71 THR A C 1
ATOM 537 O O . THR A 1 71 ? -8.094 14.406 -11.742 1 96.94 71 THR A O 1
ATOM 540 N N . ARG A 1 72 ? -8.875 15.609 -13.406 1 94.94 72 ARG A N 1
ATOM 541 C CA . ARG A 1 72 ? -8.312 14.773 -14.461 1 94.94 72 ARG A CA 1
ATOM 542 C C . ARG A 1 72 ? -8.781 13.336 -14.328 1 94.94 72 ARG A C 1
ATOM 544 O O . ARG A 1 72 ? -7.977 12.406 -14.352 1 94.94 72 ARG A O 1
ATOM 551 N N . ASP A 1 73 ? -10.008 13.203 -13.977 1 94.25 73 ASP A N 1
ATOM 552 C CA . ASP A 1 73 ? -10.781 11.969 -13.953 1 94.25 73 ASP A CA 1
ATOM 553 C C . ASP A 1 73 ? -10.391 11.094 -12.758 1 94.25 73 ASP A C 1
ATOM 555 O O . ASP A 1 73 ? -10.672 9.891 -12.742 1 94.25 73 ASP A O 1
ATOM 559 N N . ARG A 1 74 ? -9.703 11.727 -11.828 1 94.62 74 ARG A N 1
ATOM 560 C CA . ARG A 1 74 ? -9.469 11 -10.578 1 94.62 74 ARG A CA 1
ATOM 561 C C . ARG A 1 74 ? -10.734 10.93 -9.742 1 94.62 74 ARG A C 1
ATOM 563 O O . ARG A 1 74 ? -11.547 11.867 -9.75 1 94.62 74 ARG A O 1
ATOM 570 N N . PRO A 1 75 ? -10.898 9.812 -9.078 1 92.81 75 PRO A N 1
ATOM 571 C CA . PRO A 1 75 ? -12.133 9.648 -8.305 1 92.81 75 PRO A CA 1
ATOM 572 C C . PRO A 1 75 ? -12.297 10.711 -7.223 1 92.81 75 PRO A C 1
ATOM 574 O O . PRO A 1 75 ? -11.625 10.648 -6.188 1 92.81 75 PRO A O 1
ATOM 577 N N . HIS A 1 76 ? -13.242 11.633 -7.438 1 96.75 76 HIS A N 1
ATOM 578 C CA . HIS A 1 76 ? -13.383 12.797 -6.566 1 96.75 76 HIS A CA 1
ATOM 579 C C . HIS A 1 76 ? -14.523 12.609 -5.574 1 96.75 76 HIS A C 1
ATOM 581 O O . HIS A 1 76 ? -14.68 13.398 -4.641 1 96.75 76 HIS A O 1
ATOM 587 N N . GLN A 1 77 ? -15.344 11.586 -5.691 1 94.38 77 GLN A N 1
ATOM 588 C CA . GLN A 1 77 ? -16.438 11.266 -4.785 1 94.38 77 GLN A CA 1
ATOM 589 C C . GLN A 1 77 ? -17.438 12.422 -4.688 1 94.38 77 GLN A C 1
ATOM 591 O O . GLN A 1 77 ? -18.031 12.648 -3.633 1 94.38 77 GLN A O 1
ATOM 596 N N . GLY A 1 78 ? -17.453 13.273 -5.668 1 97.06 78 GLY A N 1
ATOM 597 C CA . GLY A 1 78 ? -18.391 14.383 -5.719 1 97.06 78 GLY A CA 1
ATOM 598 C C . GLY A 1 78 ? -17.953 15.578 -4.902 1 97.06 78 GLY A C 1
ATOM 599 O O . GLY A 1 78 ? -18.719 16.531 -4.719 1 97.06 78 GLY A O 1
ATOM 600 N N . VAL A 1 79 ? -16.797 15.547 -4.312 1 98.19 79 VAL A N 1
ATOM 601 C CA . VAL A 1 79 ? -16.312 16.609 -3.426 1 98.19 79 VAL A CA 1
ATOM 602 C C . VAL A 1 79 ? -14.93 17.078 -3.879 1 98.19 79 VAL A C 1
ATOM 604 O O . VAL A 1 79 ? -13.992 16.281 -3.939 1 98.19 79 VAL A O 1
ATOM 607 N N . VAL A 1 80 ? -14.773 18.344 -4.227 1 98.44 80 VAL A N 1
ATOM 608 C CA . VAL A 1 80 ? -13.516 18.938 -4.676 1 98.44 80 VAL A CA 1
ATOM 609 C C . VAL A 1 80 ? -13.305 20.281 -3.996 1 98.44 80 VAL A C 1
ATOM 611 O O . VAL A 1 80 ? -14.242 21.078 -3.863 1 98.44 80 VAL A O 1
ATOM 614 N N . LEU A 1 81 ? -12.125 20.547 -3.482 1 98.31 81 LEU A N 1
ATOM 615 C CA . LEU A 1 81 ? -11.75 21.797 -2.84 1 98.31 81 LEU A CA 1
ATOM 616 C C . LEU A 1 81 ? -10.656 22.516 -3.629 1 98.31 81 LEU A C 1
ATOM 618 O O . LEU A 1 81 ? -9.594 21.938 -3.877 1 98.31 81 LEU A O 1
ATOM 622 N N . GLN A 1 82 ? -10.93 23.672 -4.094 1 97.81 82 GLN A N 1
ATOM 623 C CA . GLN A 1 82 ? -9.898 24.516 -4.68 1 97.81 82 GLN A CA 1
ATOM 624 C C . GLN A 1 82 ? -9.086 25.219 -3.598 1 97.81 82 GLN A C 1
ATOM 626 O O . GLN A 1 82 ? -9.641 25.938 -2.766 1 97.81 82 GLN A O 1
ATOM 631 N N . ALA A 1 83 ? -7.789 24.969 -3.584 1 97.62 83 ALA A N 1
ATOM 632 C CA . ALA A 1 83 ? -6.961 25.484 -2.502 1 97.62 83 ALA A CA 1
ATOM 633 C C . ALA A 1 83 ? -5.52 25.688 -2.963 1 97.62 83 ALA A C 1
ATOM 635 O O . ALA A 1 83 ? -5.129 25.203 -4.023 1 97.62 83 ALA A O 1
ATOM 636 N N . GLU A 1 84 ? -4.781 26.438 -2.213 1 96.94 84 GLU A N 1
ATOM 637 C CA . GLU A 1 84 ? -3.354 26.625 -2.467 1 96.94 84 GLU A CA 1
ATOM 638 C C . GLU A 1 84 ? -2.586 25.312 -2.283 1 96.94 84 GLU A C 1
ATOM 640 O O . GLU A 1 84 ? -3.027 24.422 -1.556 1 96.94 84 GLU A O 1
ATOM 645 N N . ALA A 1 85 ? -1.437 25.234 -2.939 1 96.69 85 ALA A N 1
ATOM 646 C CA . ALA A 1 85 ? -0.588 24.047 -2.822 1 96.69 85 ALA A CA 1
ATOM 647 C C . ALA A 1 85 ? 0.088 23.984 -1.456 1 96.69 85 ALA A C 1
ATOM 649 O O . ALA A 1 85 ? 0.364 25.016 -0.848 1 96.69 85 ALA A O 1
ATOM 650 N N . LEU A 1 86 ? 0.278 22.797 -0.974 1 95.75 86 LEU A N 1
ATOM 651 C CA . LEU A 1 86 ? 1.1 22.562 0.21 1 95.75 86 LEU A CA 1
ATOM 652 C C . LEU A 1 86 ? 2.537 22.25 -0.18 1 95.75 86 LEU A C 1
ATOM 654 O O . LEU A 1 86 ? 2.781 21.672 -1.243 1 95.75 86 LEU A O 1
ATOM 658 N N . GLY A 1 87 ? 3.453 22.641 0.656 1 96.31 87 GLY A N 1
ATOM 659 C CA . GLY A 1 87 ? 4.852 22.297 0.464 1 96.31 87 GLY A CA 1
ATOM 660 C C . GLY A 1 87 ? 5.473 21.625 1.676 1 96.31 87 GLY A C 1
ATOM 661 O O . GLY A 1 87 ? 4.84 21.531 2.729 1 96.31 87 GLY A O 1
ATOM 662 N N . PHE A 1 88 ? 6.633 21.156 1.462 1 97.69 88 PHE A N 1
ATOM 663 C CA . PHE A 1 88 ? 7.391 20.578 2.566 1 97.69 88 PHE A CA 1
ATOM 664 C C . PHE A 1 88 ? 7.82 21.656 3.553 1 97.69 88 PHE A C 1
ATOM 666 O O . PHE A 1 88 ? 7.902 22.828 3.195 1 97.69 88 PHE A O 1
ATOM 673 N N . GLU A 1 89 ? 8.023 21.25 4.773 1 96.88 89 GLU A N 1
ATOM 674 C CA . GLU A 1 89 ? 8.664 22.094 5.773 1 96.88 89 GLU A CA 1
ATOM 675 C C . GLU A 1 89 ? 10.141 21.75 5.922 1 96.88 89 GLU A C 1
ATOM 677 O O . GLU A 1 89 ? 10.484 20.672 6.406 1 96.88 89 GLU A O 1
ATOM 682 N N . PRO A 1 90 ? 11 22.672 5.531 1 97.81 90 PRO A N 1
ATOM 683 C CA . PRO A 1 90 ? 12.422 22.359 5.625 1 97.81 90 PRO A CA 1
ATOM 684 C C . PRO A 1 90 ? 12.859 22.031 7.051 1 97.81 90 PRO A C 1
ATOM 686 O O . PRO A 1 90 ? 12.453 22.703 7.996 1 97.81 90 PRO A O 1
ATOM 689 N N . MET A 1 91 ? 13.617 20.938 7.223 1 97.62 91 MET A N 1
ATOM 690 C CA . MET A 1 91 ? 14.172 20.5 8.5 1 97.62 91 MET A CA 1
ATOM 691 C C . MET A 1 91 ? 15.57 19.922 8.32 1 97.62 91 MET A C 1
ATOM 693 O O . MET A 1 91 ? 15.719 18.703 8.156 1 97.62 91 MET A O 1
ATOM 697 N N . PRO A 1 92 ? 16.531 20.766 8.469 1 96.44 92 PRO A N 1
ATOM 698 C CA . PRO A 1 92 ? 17.906 20.297 8.242 1 96.44 92 PRO A CA 1
ATOM 699 C C . PRO A 1 92 ? 18.406 19.375 9.359 1 96.44 92 PRO A C 1
ATOM 701 O O . PRO A 1 92 ? 19.328 18.578 9.141 1 96.44 92 PRO A O 1
ATOM 704 N N . LEU A 1 93 ? 17.828 19.594 10.57 1 97.62 93 LEU A N 1
ATOM 705 C CA . LEU A 1 93 ? 18.188 18.766 11.719 1 97.62 93 LEU A CA 1
ATOM 706 C C . LEU A 1 93 ? 16.938 18.203 12.391 1 97.62 93 LEU A C 1
ATOM 708 O O . LEU A 1 93 ? 15.969 18.922 12.617 1 97.62 93 LEU A O 1
ATOM 712 N N . LEU A 1 94 ? 17 16.922 12.695 1 97.38 94 LEU A N 1
ATOM 713 C CA . LEU A 1 94 ? 15.914 16.344 13.469 1 97.38 94 LEU A CA 1
ATOM 714 C C . LEU A 1 94 ? 15.945 16.859 14.906 1 97.38 94 LEU A C 1
ATOM 716 O O . LEU A 1 94 ? 17.016 17.172 15.438 1 97.38 94 LEU A O 1
ATOM 720 N N . PRO A 1 95 ? 14.758 16.969 15.516 1 95.25 95 PRO A N 1
ATOM 721 C CA . PRO A 1 95 ? 14.781 17.25 16.953 1 95.25 95 PRO A CA 1
ATOM 722 C C . PRO A 1 95 ? 15.5 16.172 17.75 1 95.25 95 PRO A C 1
ATOM 724 O O . PRO A 1 95 ? 15.617 15.031 17.297 1 95.25 95 PRO A O 1
ATOM 727 N N . PRO A 1 96 ? 16 16.547 18.906 1 95.44 96 PRO A N 1
ATOM 728 C CA . PRO A 1 96 ? 16.578 15.508 19.766 1 95.44 96 PRO A CA 1
ATOM 729 C C . PRO A 1 96 ? 15.562 14.453 20.188 1 95.44 96 PRO A C 1
ATOM 731 O O . PRO A 1 96 ? 14.367 14.742 20.266 1 95.44 96 PRO A O 1
ATOM 734 N N . PRO A 1 97 ? 16.078 13.219 20.359 1 95.25 97 PRO A N 1
ATOM 735 C CA . PRO A 1 97 ? 15.156 12.219 20.891 1 95.25 97 PRO A CA 1
ATOM 736 C C . PRO A 1 97 ? 14.531 12.633 22.219 1 95.25 97 PRO A C 1
ATOM 738 O O . PRO A 1 97 ? 15.18 13.305 23.031 1 95.25 97 PRO A O 1
ATOM 741 N N . PRO A 1 98 ? 13.352 12.211 22.375 1 91.62 98 PRO A N 1
ATOM 742 C CA . PRO A 1 98 ? 12.727 12.531 23.672 1 91.62 98 PRO A CA 1
ATOM 743 C C . PRO A 1 98 ? 13.469 11.914 24.844 1 91.62 98 PRO A C 1
ATOM 745 O O . PRO A 1 98 ? 14.086 10.852 24.719 1 91.62 98 PRO A O 1
ATOM 748 N N . SER A 1 99 ? 13.445 12.586 25.938 1 87.94 99 SER A N 1
ATOM 749 C CA . SER A 1 99 ? 14.156 12.125 27.125 1 87.94 99 SER A CA 1
ATOM 750 C C . SER A 1 99 ? 13.398 11 27.828 1 87.94 99 SER A C 1
ATOM 752 O O . SER A 1 99 ? 14.008 10.117 28.422 1 87.94 99 SER A O 1
ATOM 754 N N . GLU A 1 100 ? 12.109 11.062 27.812 1 82.69 100 GLU A N 1
ATOM 755 C CA . GLU A 1 100 ? 11.289 10.062 28.484 1 82.69 100 GLU A CA 1
ATOM 756 C C . GLU A 1 100 ? 10.094 9.664 27.625 1 82.69 100 GLU A C 1
ATOM 758 O O . GLU A 1 100 ? 9.766 10.344 26.641 1 82.69 100 GLU A O 1
ATOM 763 N N . GLY A 1 101 ? 9.719 8.438 27.938 1 82.62 101 GLY A N 1
ATOM 764 C CA . GLY A 1 101 ? 8.508 8.008 27.266 1 82.62 101 GLY A CA 1
ATOM 765 C C . GLY A 1 101 ? 8.719 6.793 26.375 1 82.62 101 GLY A C 1
ATOM 766 O O . GLY A 1 101 ? 9.797 6.207 26.359 1 82.62 101 GLY A O 1
ATOM 767 N N . ALA A 1 102 ? 7.652 6.434 25.688 1 84.69 102 ALA A N 1
ATOM 768 C CA . ALA A 1 102 ? 7.68 5.309 24.75 1 84.69 102 ALA A CA 1
ATOM 769 C C . ALA A 1 102 ? 8.602 5.598 23.562 1 84.69 102 ALA A C 1
ATOM 771 O O . ALA A 1 102 ? 8.914 6.758 23.281 1 84.69 102 ALA A O 1
ATOM 772 N N . ARG A 1 103 ? 9.078 4.605 22.938 1 91.12 103 ARG A N 1
ATOM 773 C CA . ARG A 1 103 ? 9.945 4.699 21.781 1 91.12 103 ARG A CA 1
ATOM 774 C C . ARG A 1 103 ? 9.32 5.586 20.703 1 91.12 103 ARG A C 1
ATOM 776 O O . ARG A 1 103 ? 8.227 5.301 20.203 1 91.12 103 ARG A O 1
ATOM 783 N N . ALA A 1 104 ? 10.031 6.633 20.422 1 94.75 104 ALA A N 1
ATOM 784 C CA . ALA A 1 104 ? 9.656 7.492 19.297 1 94.75 104 ALA A CA 1
ATOM 785 C C . ALA A 1 104 ? 10.289 7.004 18 1 94.75 104 ALA A C 1
ATOM 787 O O . ALA A 1 104 ? 11.445 6.59 17.984 1 94.75 104 ALA A O 1
ATOM 788 N N . VAL A 1 105 ? 9.461 7.035 16.938 1 96.62 105 VAL A N 1
ATOM 789 C CA . VAL A 1 105 ? 9.984 6.633 15.641 1 96.62 105 VAL A CA 1
ATOM 790 C C . VAL A 1 105 ? 9.727 7.734 14.609 1 96.62 105 VAL A C 1
ATOM 792 O O . VAL A 1 105 ? 8.586 8.156 14.414 1 96.62 105 VAL A O 1
ATOM 795 N N . TRP A 1 106 ? 10.773 8.266 14.008 1 97.56 106 TRP A N 1
ATOM 796 C CA . TRP A 1 106 ? 10.672 9.102 12.82 1 97.56 106 TRP A CA 1
ATOM 797 C C . TRP A 1 106 ? 10.75 8.258 11.547 1 97.56 106 TRP A C 1
ATOM 799 O O . TRP A 1 106 ? 11.547 7.32 11.469 1 97.56 106 TRP A O 1
ATOM 809 N N . LEU A 1 107 ? 9.961 8.609 10.609 1 98.38 107 LEU A N 1
ATOM 810 C CA . LEU A 1 107 ? 10.031 7.98 9.297 1 98.38 107 LEU A CA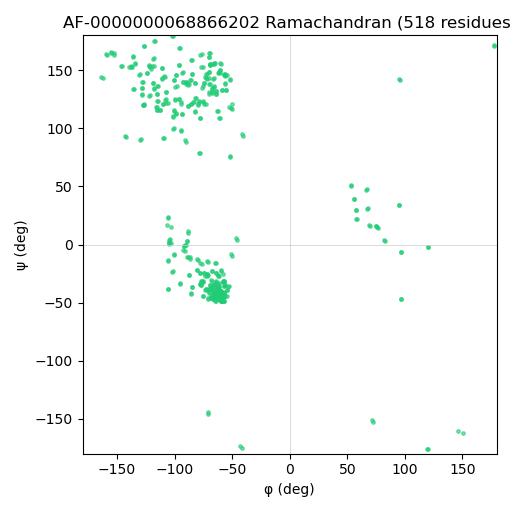 1
ATOM 811 C C . LEU A 1 107 ? 10.781 8.867 8.305 1 98.38 107 LEU A C 1
ATOM 813 O O . LEU A 1 107 ? 10.344 9.984 8.016 1 98.38 107 LEU A O 1
ATOM 817 N N . ALA A 1 108 ? 11.898 8.422 7.84 1 98.88 108 ALA A N 1
ATOM 818 C CA . ALA A 1 108 ? 12.672 9.133 6.824 1 98.88 108 ALA A CA 1
ATOM 819 C C . ALA A 1 108 ? 12.586 8.422 5.477 1 98.88 108 ALA A C 1
ATOM 821 O O . ALA A 1 108 ? 12.773 7.207 5.391 1 98.88 108 ALA A O 1
ATOM 822 N N . LEU A 1 109 ? 12.297 9.195 4.457 1 98.88 109 LEU A N 1
ATOM 823 C CA . LEU A 1 109 ? 12.094 8.625 3.127 1 98.88 109 LEU A CA 1
ATOM 824 C C . LEU A 1 109 ? 13.164 9.109 2.158 1 98.88 109 LEU A C 1
ATOM 826 O O . LEU A 1 109 ? 13.266 10.305 1.876 1 98.88 109 LEU A O 1
ATOM 830 N N . ASP A 1 110 ? 13.945 8.172 1.7 1 98.75 110 ASP A N 1
ATOM 831 C CA . ASP A 1 110 ? 15.023 8.445 0.753 1 98.75 110 ASP A CA 1
ATOM 832 C C . ASP A 1 110 ? 14.539 8.312 -0.688 1 98.75 110 ASP A C 1
ATOM 834 O O . ASP A 1 110 ? 14.625 7.242 -1.285 1 98.75 110 ASP A O 1
ATOM 838 N N . GLU A 1 111 ? 14.062 9.391 -1.228 1 98.12 111 GLU A N 1
ATOM 839 C CA . GLU A 1 111 ? 13.719 9.547 -2.637 1 98.12 111 GLU A CA 1
ATOM 840 C C . GLU A 1 111 ? 12.539 8.656 -3.021 1 98.12 111 GLU A C 1
ATOM 842 O O . GLU A 1 111 ? 12.602 7.926 -4.012 1 98.12 111 GLU A O 1
ATOM 847 N N . VAL A 1 112 ? 11.484 8.664 -2.213 1 98.12 112 VAL A N 1
ATOM 848 C CA . VAL A 1 112 ? 10.211 8.055 -2.588 1 98.12 112 VAL A CA 1
ATOM 849 C C . VAL A 1 112 ? 9.453 8.984 -3.541 1 98.12 112 VAL A C 1
ATOM 851 O O . VAL A 1 112 ? 8.914 10.008 -3.121 1 98.12 112 VAL A O 1
ATOM 854 N N . SER A 1 113 ? 9.375 8.594 -4.801 1 97.06 113 SER A N 1
ATOM 855 C CA . SER A 1 113 ? 8.938 9.531 -5.828 1 97.06 113 SER A CA 1
ATOM 856 C C . SER A 1 113 ? 7.512 9.227 -6.281 1 97.06 113 SER A C 1
ATOM 858 O O . SER A 1 113 ? 6.883 10.039 -6.965 1 97.06 113 SER A O 1
ATOM 860 N N . ASP A 1 114 ? 6.945 8.102 -5.965 1 96 114 ASP A N 1
ATOM 861 C CA . ASP A 1 114 ? 5.582 7.738 -6.344 1 96 114 ASP A CA 1
ATOM 862 C C . ASP A 1 114 ? 4.566 8.352 -5.383 1 96 114 ASP A C 1
ATOM 864 O O . ASP A 1 114 ? 4.621 8.109 -4.176 1 96 114 ASP A O 1
ATOM 868 N N . PRO A 1 115 ? 3.584 9.078 -5.898 1 97.44 115 PRO A N 1
ATOM 869 C CA . PRO A 1 115 ? 2.594 9.734 -5.035 1 97.44 115 PRO A CA 1
ATOM 870 C C . PRO A 1 115 ? 1.774 8.734 -4.219 1 97.44 115 PRO A C 1
ATOM 872 O O . PRO A 1 115 ? 1.44 9.008 -3.062 1 97.44 115 PRO A O 1
ATOM 875 N N . GLN A 1 116 ? 1.448 7.586 -4.777 1 96.62 116 GLN A N 1
ATOM 876 C CA . GLN A 1 116 ? 0.655 6.594 -4.062 1 96.62 116 GLN A CA 1
ATOM 877 C C . GLN A 1 116 ? 1.419 6.035 -2.865 1 96.62 116 GLN A C 1
ATOM 879 O O . GLN A 1 116 ? 0.847 5.852 -1.788 1 96.62 116 GLN A O 1
ATOM 884 N N . ASN A 1 117 ? 2.705 5.793 -3.094 1 97.81 117 ASN A N 1
ATOM 885 C CA . ASN A 1 117 ? 3.533 5.289 -2.004 1 97.81 117 ASN A CA 1
ATOM 886 C C . ASN A 1 117 ? 3.734 6.344 -0.919 1 97.81 117 ASN A C 1
ATOM 888 O O . ASN A 1 117 ? 3.625 6.043 0.271 1 97.81 117 ASN A O 1
ATOM 892 N N . LEU A 1 118 ? 4.047 7.551 -1.345 1 98.56 118 LEU A N 1
ATOM 893 C CA . LEU A 1 118 ? 4.219 8.609 -0.357 1 98.56 118 LEU A CA 1
ATOM 894 C C . LEU A 1 118 ? 2.949 8.797 0.467 1 98.56 118 LEU A C 1
ATOM 896 O O . LEU A 1 118 ? 3.004 8.844 1.697 1 98.56 118 LEU A O 1
ATOM 900 N N . GLY A 1 119 ? 1.787 8.891 -0.228 1 98.56 119 GLY A N 1
ATOM 901 C CA . GLY A 1 119 ? 0.527 9.031 0.485 1 98.56 119 GLY A CA 1
ATOM 902 C C . GLY A 1 119 ? 0.27 7.906 1.469 1 98.56 119 GLY A C 1
ATOM 903 O O . GLY A 1 119 ? -0.112 8.148 2.615 1 98.56 119 GLY A O 1
ATOM 904 N N . SER A 1 120 ? 0.517 6.715 1.032 1 98.38 120 SER A N 1
ATOM 905 C CA . SER A 1 120 ? 0.321 5.539 1.878 1 98.38 120 SER A CA 1
ATOM 906 C C . SER A 1 120 ? 1.22 5.59 3.109 1 98.38 120 SER A C 1
ATOM 908 O O . SER A 1 120 ? 0.786 5.262 4.215 1 98.38 120 SER A O 1
ATOM 910 N N . LEU A 1 121 ? 2.432 5.977 2.924 1 98.75 121 LEU A N 1
ATOM 911 C CA . LEU A 1 121 ? 3.395 6.039 4.02 1 98.75 121 LEU A CA 1
ATOM 912 C C . LEU A 1 121 ? 3.021 7.137 5.008 1 98.75 121 LEU A C 1
ATOM 914 O O . LEU A 1 121 ? 3.166 6.965 6.219 1 98.75 121 LEU A O 1
ATOM 918 N N . LEU A 1 122 ? 2.516 8.258 4.492 1 98.25 122 LEU A N 1
ATOM 919 C CA . LEU A 1 122 ? 2.041 9.32 5.371 1 98.25 122 LEU A CA 1
ATOM 920 C C . LEU A 1 122 ? 0.856 8.844 6.207 1 98.25 122 LEU A C 1
ATOM 922 O O . LEU A 1 122 ? 0.787 9.125 7.406 1 98.25 122 LEU A O 1
ATOM 926 N N . ARG A 1 123 ? -0.045 8.133 5.531 1 98.06 123 ARG A N 1
ATOM 927 C CA . ARG A 1 123 ? -1.212 7.586 6.215 1 98.06 123 ARG A CA 1
ATOM 928 C C . ARG A 1 123 ? -0.795 6.633 7.332 1 98.06 123 ARG A C 1
ATOM 930 O O . ARG A 1 123 ? -1.296 6.73 8.453 1 98.06 123 ARG A O 1
ATOM 937 N N . SER A 1 124 ? 0.147 5.785 7.047 1 98.25 124 SER A N 1
ATOM 938 C CA . SER A 1 124 ? 0.64 4.82 8.023 1 98.25 124 SER A CA 1
ATOM 939 C C . SER A 1 124 ? 1.35 5.52 9.18 1 98.25 124 SER A C 1
ATOM 941 O O . SER A 1 124 ? 1.167 5.152 10.344 1 98.25 124 SER A O 1
ATOM 943 N N . ALA A 1 125 ? 2.17 6.52 8.852 1 97.56 125 ALA A N 1
ATOM 944 C CA . ALA A 1 125 ? 2.906 7.254 9.875 1 97.56 125 ALA A CA 1
ATOM 945 C C . ALA A 1 125 ? 1.952 7.914 10.867 1 97.56 125 ALA A C 1
ATOM 947 O O . ALA A 1 125 ? 2.125 7.789 12.086 1 97.56 125 ALA A O 1
ATOM 948 N N . LEU A 1 126 ? 0.943 8.57 10.336 1 96.69 126 LEU A N 1
ATOM 949 C CA . LEU A 1 126 ? -0.034 9.242 11.195 1 96.69 126 LEU A CA 1
ATOM 950 C C . LEU A 1 126 ? -0.801 8.227 12.039 1 96.69 126 LEU A C 1
ATOM 952 O O . LEU A 1 126 ? -0.918 8.391 13.25 1 96.69 126 LEU A O 1
ATOM 956 N N . PHE A 1 127 ? -1.302 7.191 11.43 1 96.62 127 PHE A N 1
ATOM 957 C CA . PHE A 1 127 ? -2.18 6.219 12.062 1 96.62 127 PHE A CA 1
ATOM 958 C C . PHE A 1 127 ? -1.434 5.441 13.148 1 96.62 127 PHE A C 1
ATOM 960 O O . PHE A 1 127 ? -1.984 5.172 14.211 1 96.62 127 PHE A O 1
ATOM 967 N N . LEU A 1 128 ? -0.187 5.09 12.844 1 96.19 128 LEU A N 1
ATOM 968 C CA . LEU A 1 128 ? 0.558 4.219 13.75 1 96.19 128 LEU A CA 1
ATOM 969 C C . LEU A 1 128 ? 1.303 5.039 14.797 1 96.19 128 LEU A C 1
ATOM 971 O O . LEU A 1 128 ? 1.887 4.48 15.727 1 96.19 128 LEU A O 1
ATOM 975 N N . GLY A 1 129 ? 1.337 6.336 14.586 1 94.56 129 GLY A N 1
ATOM 976 C CA . GLY A 1 129 ? 1.837 7.191 15.656 1 94.56 129 GLY A CA 1
ATOM 977 C C . GLY A 1 129 ? 3.312 7.512 15.516 1 94.56 129 GLY A C 1
ATOM 978 O O . GLY A 1 129 ? 4.035 7.578 16.516 1 94.56 129 GLY A O 1
ATOM 979 N N . ALA A 1 130 ? 3.826 7.641 14.305 1 95.88 130 ALA A N 1
ATOM 980 C CA . ALA A 1 130 ? 5.195 8.117 14.102 1 95.88 130 ALA A CA 1
ATOM 981 C C . ALA A 1 130 ? 5.375 9.523 14.672 1 95.88 130 ALA A C 1
ATOM 983 O O . ALA A 1 130 ? 4.438 10.32 14.664 1 95.88 130 ALA A O 1
ATOM 984 N N . ALA A 1 131 ? 6.582 9.789 15.094 1 95.06 131 ALA A N 1
ATOM 985 C CA . ALA A 1 131 ? 6.887 11.094 15.68 1 95.06 131 ALA A CA 1
ATOM 986 C C . ALA A 1 131 ? 6.977 12.172 14.609 1 95.06 131 ALA A C 1
ATOM 988 O O . ALA A 1 131 ? 6.781 13.359 14.891 1 95.06 131 ALA A O 1
ATOM 989 N N . GLY A 1 132 ? 7.254 11.781 13.445 1 95.94 132 GLY A N 1
ATOM 990 C CA . GLY A 1 132 ? 7.359 12.688 12.312 1 95.94 132 GLY A CA 1
ATOM 991 C C . GLY A 1 132 ? 7.766 12 11.023 1 95.94 132 GLY A C 1
ATOM 992 O O . GLY A 1 132 ? 8.078 10.805 11.031 1 95.94 132 GLY A O 1
ATOM 993 N N . VAL A 1 133 ? 7.688 12.789 9.945 1 97.81 133 VAL A N 1
ATOM 994 C CA . VAL A 1 133 ? 8.094 12.297 8.633 1 97.81 133 VAL A CA 1
ATOM 995 C C . VAL A 1 133 ? 9.078 13.273 7.992 1 97.81 133 VAL A C 1
ATOM 997 O O . VAL A 1 133 ? 8.828 14.484 7.957 1 97.81 133 VAL A O 1
ATOM 1000 N N . LEU A 1 134 ? 10.18 12.711 7.551 1 98.62 134 LEU A N 1
ATOM 1001 C CA . LEU A 1 134 ? 11.227 13.453 6.848 1 98.62 134 LEU A CA 1
ATOM 1002 C C . LEU A 1 134 ? 11.461 12.875 5.457 1 98.62 134 LEU A C 1
ATOM 1004 O O . LEU A 1 134 ? 11.617 11.664 5.305 1 98.62 134 LEU A O 1
ATOM 1008 N N . VAL A 1 135 ? 11.438 13.742 4.445 1 98.69 135 VAL A N 1
ATOM 1009 C CA . VAL A 1 135 ? 11.688 13.258 3.092 1 98.69 135 VAL A CA 1
ATOM 1010 C C . VAL A 1 135 ? 12.922 13.953 2.52 1 98.69 135 VAL A C 1
ATOM 1012 O O . VAL A 1 135 ? 13.281 15.055 2.938 1 98.69 135 VAL A O 1
ATOM 1015 N N . SER A 1 136 ? 13.586 13.219 1.553 1 98.19 136 SER A N 1
ATOM 1016 C CA . SER A 1 136 ? 14.547 13.93 0.716 1 98.19 136 SER A CA 1
ATOM 1017 C C . SER A 1 136 ? 13.859 14.992 -0.133 1 98.19 136 SER A C 1
ATOM 1019 O O . SER A 1 136 ? 12.875 14.711 -0.817 1 98.19 136 SER A O 1
ATOM 1021 N N . GLU A 1 137 ? 14.398 16.109 -0.062 1 96.94 137 GLU A N 1
ATOM 1022 C CA . GLU A 1 137 ? 13.773 17.188 -0.812 1 96.94 137 GLU A CA 1
ATOM 1023 C C . GLU A 1 137 ? 13.766 16.891 -2.309 1 96.94 137 GLU A C 1
ATOM 1025 O O . GLU A 1 137 ? 12.75 17.094 -2.98 1 96.94 137 GLU A O 1
ATOM 1030 N N . LYS A 1 138 ? 14.898 16.391 -2.703 1 95.62 138 LYS A N 1
ATOM 1031 C CA . LYS A 1 138 ? 15.016 16.062 -4.121 1 95.62 138 LYS A CA 1
ATOM 1032 C C . LYS A 1 138 ? 14.484 14.672 -4.41 1 95.62 138 LYS A C 1
ATOM 1034 O O . LYS A 1 138 ? 14.648 13.758 -3.6 1 95.62 138 LYS A O 1
ATOM 1039 N N . ASN A 1 139 ? 13.836 14.508 -5.496 1 95.81 139 ASN A N 1
ATOM 1040 C CA . ASN A 1 139 ? 13.414 13.227 -6.055 1 95.81 139 ASN A CA 1
ATOM 1041 C C . ASN A 1 139 ? 12.305 12.586 -5.223 1 95.81 139 ASN A C 1
ATOM 1043 O O . ASN A 1 139 ? 12.07 11.383 -5.32 1 95.81 139 ASN A O 1
ATOM 1047 N N . SER A 1 140 ? 11.68 13.367 -4.379 1 97.62 140 SER A N 1
ATOM 1048 C CA . SER A 1 140 ? 10.477 12.93 -3.672 1 97.62 140 SER A CA 1
ATOM 1049 C C . SER A 1 140 ? 9.219 13.445 -4.352 1 97.62 140 SER A C 1
ATOM 1051 O O . SER A 1 140 ? 9.227 14.516 -4.965 1 97.62 140 SER A O 1
ATOM 1053 N N . ALA A 1 141 ? 8.188 12.625 -4.293 1 98.06 141 ALA A N 1
ATOM 1054 C CA . ALA A 1 141 ? 6.902 13.141 -4.77 1 98.06 141 ALA A CA 1
ATOM 1055 C C . ALA A 1 141 ? 6.523 14.422 -4.035 1 98.06 141 ALA A C 1
ATOM 1057 O O . ALA A 1 141 ? 6.648 14.508 -2.811 1 98.06 141 ALA A O 1
ATOM 1058 N N . PRO A 1 142 ? 6.098 15.445 -4.809 1 98 142 PRO A N 1
ATOM 1059 C CA . PRO A 1 142 ? 5.574 16.641 -4.125 1 98 142 PRO A CA 1
ATOM 1060 C C . PRO A 1 142 ? 4.234 16.375 -3.439 1 98 142 PRO A C 1
ATOM 1062 O O . PRO A 1 142 ? 3.605 15.344 -3.676 1 98 142 PRO A O 1
ATOM 1065 N N . LEU A 1 143 ? 3.844 17.266 -2.568 1 98.12 143 LEU A N 1
ATOM 1066 C CA . LEU A 1 143 ? 2.586 17.141 -1.839 1 98.12 143 LEU A CA 1
ATOM 1067 C C . LEU A 1 143 ? 1.409 17.562 -2.711 1 98.12 143 LEU A C 1
ATOM 1069 O O . LEU A 1 143 ? 0.795 18.609 -2.473 1 98.12 143 LEU A O 1
ATOM 1073 N N . THR A 1 144 ? 0.987 16.703 -3.596 1 98.06 144 THR A N 1
ATOM 1074 C CA . THR A 1 144 ? -0.055 16.953 -4.586 1 98.06 144 THR A CA 1
ATOM 1075 C C . THR A 1 144 ? -1.408 16.453 -4.086 1 98.06 144 THR A C 1
ATOM 1077 O O . THR A 1 144 ? -1.481 15.734 -3.084 1 98.06 144 THR A O 1
ATOM 1080 N N . PRO A 1 145 ? -2.52 16.812 -4.793 1 98.31 145 PRO A N 1
ATOM 1081 C CA . PRO A 1 145 ? -3.834 16.266 -4.453 1 98.31 145 PRO A CA 1
ATOM 1082 C C . PRO A 1 145 ? -3.865 14.734 -4.508 1 98.31 145 PRO A C 1
ATOM 1084 O O . PRO A 1 145 ? -4.562 14.102 -3.711 1 98.31 145 PRO A O 1
ATOM 1087 N N . ALA A 1 146 ? -3.068 14.203 -5.41 1 97.81 146 ALA A N 1
ATOM 1088 C CA . ALA A 1 146 ? -2.988 12.75 -5.504 1 97.81 146 ALA A CA 1
ATOM 1089 C C . ALA A 1 146 ? -2.406 12.148 -4.223 1 97.81 146 ALA A C 1
ATOM 1091 O O . ALA A 1 146 ? -2.883 11.117 -3.74 1 97.81 146 ALA A O 1
ATOM 1092 N N . VAL A 1 147 ? -1.39 12.789 -3.68 1 98.62 147 VAL A N 1
ATOM 1093 C CA . VAL A 1 147 ? -0.784 12.328 -2.436 1 98.62 147 VAL A CA 1
ATOM 1094 C C . VAL A 1 147 ? -1.777 12.484 -1.287 1 98.62 147 VAL A C 1
ATOM 1096 O O . VAL A 1 147 ? -1.892 11.602 -0.431 1 98.62 147 VAL A O 1
ATOM 1099 N N . SER A 1 148 ? -2.506 13.586 -1.28 1 98.5 148 SER A N 1
ATOM 1100 C CA . SER A 1 148 ? -3.525 13.781 -0.254 1 98.5 148 SER A CA 1
ATOM 1101 C C . SER A 1 148 ? -4.574 12.68 -0.292 1 98.5 148 SER A C 1
ATOM 1103 O O . SER A 1 148 ? -4.926 12.109 0.746 1 98.5 148 SER A O 1
ATOM 1105 N N . ARG A 1 149 ? -5.012 12.359 -1.452 1 97.75 149 ARG A N 1
ATOM 1106 C CA . ARG A 1 149 ? -6.008 11.305 -1.623 1 97.75 149 ARG A CA 1
ATOM 1107 C C . ARG A 1 149 ? -5.457 9.953 -1.177 1 97.75 149 ARG A C 1
ATOM 1109 O O . ARG A 1 149 ? -6.121 9.219 -0.441 1 97.75 149 ARG A O 1
ATOM 1116 N N . ALA A 1 150 ? -4.25 9.648 -1.61 1 97.12 150 ALA A N 1
ATOM 1117 C CA . ALA A 1 150 ? -3.619 8.367 -1.278 1 97.12 150 ALA A CA 1
ATOM 1118 C C . ALA A 1 150 ? -3.383 8.25 0.225 1 97.12 150 ALA A C 1
ATOM 1120 O O . ALA A 1 150 ? -3.35 7.145 0.768 1 97.12 150 ALA A O 1
ATOM 1121 N N . SER A 1 151 ? -3.275 9.352 0.93 1 98.25 151 SER A N 1
ATOM 1122 C CA . SER A 1 151 ? -3.014 9.375 2.365 1 98.25 151 SER A CA 1
ATOM 1123 C C . SER A 1 151 ? -4.312 9.398 3.164 1 98.25 151 SER A C 1
ATOM 1125 O O . SER A 1 151 ? -4.293 9.477 4.395 1 98.25 151 SER A O 1
ATOM 1127 N N . ALA A 1 152 ? -5.426 9.422 2.449 1 96.94 152 ALA A N 1
ATOM 1128 C CA . ALA A 1 152 ? -6.738 9.57 3.072 1 96.94 152 ALA A CA 1
ATOM 1129 C C . ALA A 1 152 ? -6.816 10.852 3.895 1 96.94 152 ALA A C 1
ATOM 1131 O O . ALA A 1 152 ? -7.445 10.875 4.957 1 96.94 152 ALA A O 1
ATOM 1132 N N . GLY A 1 153 ? -6.07 11.859 3.496 1 97.31 153 GLY A N 1
ATOM 1133 C CA . GLY A 1 153 ? -6.109 13.148 4.16 1 97.31 153 GLY A CA 1
ATOM 1134 C C . GLY A 1 153 ? -5.004 13.328 5.184 1 97.31 153 GLY A C 1
ATOM 1135 O O . GLY A 1 153 ? -4.82 14.422 5.719 1 97.31 153 GLY A O 1
ATOM 1136 N N . ALA A 1 154 ? -4.223 12.305 5.457 1 97.38 154 ALA A N 1
ATOM 1137 C CA . ALA A 1 154 ? -3.135 12.406 6.43 1 97.38 154 ALA A CA 1
ATOM 1138 C C . ALA A 1 154 ? -2.178 13.539 6.062 1 97.38 154 ALA A C 1
ATOM 1140 O O . ALA A 1 154 ? -1.637 14.211 6.941 1 97.38 154 ALA A O 1
ATOM 1141 N N . MET A 1 155 ? -1.981 13.75 4.812 1 97.56 155 MET A N 1
ATOM 1142 C CA . MET A 1 155 ? -1.109 14.805 4.312 1 97.56 155 MET A CA 1
ATOM 1143 C C . MET A 1 155 ? -1.552 16.172 4.832 1 97.56 155 MET A C 1
ATOM 1145 O O . MET A 1 155 ? -0.721 17.047 5.062 1 97.56 155 MET A O 1
ATOM 1149 N N . GLU A 1 156 ? -2.834 16.359 5.055 1 97.06 156 GLU A N 1
ATOM 1150 C CA . GLU A 1 156 ? -3.404 17.609 5.523 1 97.06 156 GLU A CA 1
ATOM 1151 C C . GLU A 1 156 ? -3.234 17.766 7.031 1 97.06 156 GLU A C 1
ATOM 1153 O O . GLU A 1 156 ? -3.33 18.875 7.562 1 97.06 156 GLU A O 1
ATOM 1158 N N . LEU A 1 157 ? -3.053 16.672 7.711 1 95.5 157 LEU A N 1
ATOM 1159 C CA . LEU A 1 157 ? -3.033 16.656 9.172 1 95.5 157 LEU A CA 1
ATOM 1160 C C . LEU A 1 157 ? -1.604 16.75 9.695 1 95.5 157 LEU A C 1
ATOM 1162 O O . LEU A 1 157 ? -1.367 17.312 10.773 1 95.5 157 LEU A O 1
ATOM 1166 N N . LEU A 1 158 ? -0.712 16.188 9 1 93.25 158 LEU A N 1
ATOM 1167 C CA . LEU A 1 158 ? 0.653 16.188 9.516 1 93.25 158 LEU A CA 1
ATOM 1168 C C . LEU A 1 158 ? 1.547 17.094 8.664 1 93.25 158 LEU A C 1
ATOM 1170 O O . LEU A 1 158 ? 1.238 17.359 7.504 1 93.25 158 LEU A O 1
ATOM 1174 N N . ARG A 1 159 ? 2.598 17.656 9.273 1 94.31 159 ARG A N 1
ATOM 1175 C CA . ARG A 1 159 ? 3.633 18.375 8.547 1 94.31 159 ARG A CA 1
ATOM 1176 C C . ARG A 1 159 ? 4.691 17.438 8 1 94.31 159 ARG A C 1
ATOM 1178 O O . ARG A 1 159 ? 5.262 16.641 8.75 1 94.31 159 ARG A O 1
ATOM 1185 N N . VAL A 1 160 ? 4.859 17.5 6.738 1 97.31 160 VAL A N 1
ATOM 1186 C CA . VAL A 1 160 ? 5.902 16.688 6.125 1 97.31 160 VAL A CA 1
ATOM 1187 C C . VAL A 1 160 ? 7.184 17.5 5.984 1 97.31 160 VAL A C 1
ATOM 1189 O O . VAL A 1 160 ? 7.191 18.547 5.324 1 97.31 160 VAL A O 1
ATOM 1192 N N . HIS A 1 161 ? 8.227 17.016 6.586 1 98.06 161 HIS A N 1
ATOM 1193 C CA . HIS A 1 161 ? 9.484 17.75 6.605 1 98.06 161 HIS A CA 1
ATOM 1194 C C . HIS A 1 161 ? 10.414 17.281 5.492 1 98.06 161 HIS A C 1
ATOM 1196 O O . HIS A 1 161 ? 10.289 16.141 5.012 1 98.06 161 HIS A O 1
ATOM 1202 N N . SER A 1 162 ? 11.297 18.156 5.078 1 98.62 162 SER A N 1
ATOM 1203 C CA . SER A 1 162 ? 12.242 17.797 4.027 1 98.62 162 SER A CA 1
ATOM 1204 C C . SER A 1 162 ? 13.672 18.156 4.422 1 98.62 162 SER A C 1
ATOM 1206 O O . SER A 1 162 ? 13.891 19.094 5.176 1 98.62 162 SER A O 1
ATOM 1208 N N . SER A 1 163 ? 14.555 17.344 3.979 1 98.44 163 SER A N 1
ATOM 1209 C CA . SER A 1 163 ? 15.984 17.578 4.105 1 98.44 163 SER A CA 1
ATOM 1210 C C . SER A 1 163 ? 16.656 17.703 2.74 1 98.44 163 SER A C 1
ATOM 1212 O O . SER A 1 163 ? 16.422 16.875 1.854 1 98.44 163 SER A O 1
ATOM 1214 N N . ARG A 1 164 ? 17.484 18.688 2.613 1 98 164 ARG A N 1
ATOM 1215 C CA . ARG A 1 164 ? 18.234 18.859 1.371 1 98 164 ARG A CA 1
ATOM 1216 C C . ARG A 1 164 ? 19.391 17.859 1.294 1 98 164 ARG A C 1
ATOM 1218 O O . ARG A 1 164 ? 19.828 17.484 0.201 1 98 164 ARG A O 1
ATOM 1225 N N . ASN A 1 165 ? 19.891 17.547 2.41 1 98.38 165 ASN A N 1
ATOM 1226 C CA . ASN A 1 165 ? 20.969 16.562 2.527 1 98.38 165 ASN A CA 1
ATOM 1227 C C . ASN A 1 165 ? 20.656 15.516 3.588 1 98.38 165 ASN A C 1
ATOM 1229 O O . ASN A 1 165 ? 21.094 15.625 4.73 1 98.38 165 ASN A O 1
ATOM 1233 N N . LEU A 1 166 ? 20.031 14.492 3.125 1 98.5 166 LEU A N 1
ATOM 1234 C CA . LEU A 1 166 ? 19.547 13.469 4.043 1 98.5 166 LEU A CA 1
ATOM 1235 C C . LEU A 1 166 ? 20.719 12.797 4.766 1 98.5 166 LEU A C 1
ATOM 1237 O O . LEU A 1 166 ? 20.609 12.461 5.949 1 98.5 166 LEU A O 1
ATOM 1241 N N . VAL A 1 167 ? 21.828 12.586 4.07 1 98.69 167 VAL A N 1
ATOM 1242 C CA . VAL A 1 167 ? 23.016 11.953 4.645 1 98.69 167 VAL A CA 1
ATOM 1243 C C . VAL A 1 167 ? 23.484 12.75 5.863 1 98.69 167 VAL A C 1
ATOM 1245 O O . VAL A 1 167 ? 23.688 12.18 6.938 1 98.69 167 VAL A O 1
ATOM 1248 N N . ARG A 1 168 ? 23.578 13.992 5.691 1 98.56 168 ARG A N 1
ATOM 1249 C CA . ARG A 1 168 ? 24.031 14.867 6.77 1 98.56 168 ARG A CA 1
ATOM 1250 C C . ARG A 1 168 ? 23.016 14.891 7.91 1 98.56 168 ARG A C 1
ATOM 1252 O O . ARG A 1 168 ? 23.391 14.891 9.086 1 98.56 168 ARG A O 1
ATOM 1259 N N . THR A 1 169 ? 21.766 14.969 7.566 1 98.75 169 THR A N 1
ATOM 1260 C CA . THR A 1 169 ? 20.703 15 8.562 1 98.75 169 THR A CA 1
ATOM 1261 C C . THR A 1 169 ? 20.719 13.734 9.406 1 98.75 169 THR A C 1
ATOM 1263 O O . THR A 1 169 ? 20.562 13.789 10.633 1 98.75 169 THR A O 1
ATOM 1266 N N . LEU A 1 170 ? 20.891 12.586 8.797 1 98.81 170 LEU A N 1
ATOM 1267 C CA . LEU A 1 170 ? 20.906 11.312 9.508 1 98.81 170 LEU A CA 1
ATOM 1268 C C . LEU A 1 170 ? 22.172 11.188 10.367 1 98.81 170 LEU A C 1
ATOM 1270 O O . LEU A 1 170 ? 22.109 10.648 11.477 1 98.81 170 LEU A O 1
ATOM 1274 N N . ALA A 1 171 ? 23.281 11.664 9.844 1 98.75 171 ALA A N 1
ATOM 1275 C CA . ALA A 1 171 ? 24.516 11.664 10.633 1 98.75 171 ALA A CA 1
ATOM 1276 C C . ALA A 1 171 ? 24.344 12.469 11.922 1 98.75 171 ALA A C 1
ATOM 1278 O O . ALA A 1 171 ? 24.75 12.023 12.992 1 98.75 171 ALA A O 1
ATOM 1279 N N . ALA A 1 172 ? 23.797 13.609 11.75 1 98.75 172 ALA A N 1
ATOM 1280 C CA . ALA A 1 172 ? 23.547 14.469 12.906 1 98.75 172 ALA A CA 1
ATOM 1281 C C . ALA A 1 172 ? 22.562 13.812 13.875 1 98.75 172 ALA A C 1
ATOM 1283 O O . ALA A 1 172 ? 22.703 13.953 15.094 1 98.75 172 ALA A O 1
ATOM 1284 N N . ALA A 1 173 ? 21.547 13.125 13.359 1 98.62 173 ALA A N 1
ATOM 1285 C CA . ALA A 1 173 ? 20.578 12.414 14.195 1 98.62 173 ALA A CA 1
ATOM 1286 C C . ALA A 1 173 ? 21.266 11.336 15.039 1 98.62 173 ALA A C 1
ATOM 1288 O O . ALA A 1 173 ? 20.984 11.188 16.219 1 98.62 173 ALA A O 1
ATOM 1289 N N . ARG A 1 174 ? 22.156 10.648 14.383 1 98 174 ARG A N 1
ATOM 1290 C CA . ARG A 1 174 ? 22.922 9.625 15.094 1 98 174 ARG A CA 1
ATOM 1291 C C . ARG A 1 174 ? 23.719 10.234 16.25 1 98 174 ARG A C 1
ATOM 1293 O O . ARG A 1 174 ? 23.719 9.695 17.359 1 98 174 ARG A O 1
ATOM 1300 N N . GLU A 1 175 ? 24.297 11.289 15.992 1 97.88 175 GLU A N 1
ATOM 1301 C CA . GLU A 1 175 ? 25.094 11.984 17 1 97.88 175 GLU A CA 1
ATOM 1302 C C . GLU A 1 175 ? 24.219 12.461 18.156 1 97.88 175 GLU A C 1
ATOM 1304 O O . GLU A 1 175 ? 24.656 12.508 19.312 1 97.88 175 GLU A O 1
ATOM 1309 N N . ALA A 1 176 ? 23.031 12.773 17.844 1 97.31 176 ALA A N 1
ATOM 1310 C CA . ALA A 1 176 ? 22.109 13.297 18.828 1 97.31 176 ALA A CA 1
ATOM 1311 C C . ALA A 1 176 ? 21.5 12.164 19.672 1 97.31 176 ALA A C 1
ATOM 1313 O O . ALA A 1 176 ? 20.828 12.414 20.672 1 97.31 176 ALA A O 1
ATOM 1314 N N . GLY A 1 177 ? 21.688 10.906 19.219 1 96.56 177 GLY A N 1
ATOM 1315 C CA . GLY A 1 177 ? 21.266 9.797 20.062 1 96.56 177 GLY A CA 1
ATOM 1316 C C . GLY A 1 177 ? 20.219 8.914 19.406 1 96.56 177 GLY A C 1
ATOM 1317 O O . GLY A 1 177 ? 19.797 7.906 19.984 1 96.56 177 GLY A O 1
ATOM 1318 N N . TRP A 1 178 ? 19.781 9.227 18.25 1 98.19 178 TRP A N 1
ATOM 1319 C CA . TRP A 1 178 ? 18.828 8.383 17.531 1 98.19 178 TRP A CA 1
ATOM 1320 C C . TRP A 1 178 ? 19.5 7.094 17.062 1 98.19 178 TRP A C 1
ATOM 1322 O O . TRP A 1 178 ? 20.672 7.105 16.656 1 98.19 178 TRP A O 1
ATOM 1332 N N . LEU A 1 179 ? 18.797 6 17.094 1 98.38 179 LEU A N 1
ATOM 1333 C CA . LEU A 1 179 ? 19.156 4.816 16.312 1 98.38 179 LEU A CA 1
ATOM 1334 C C . LEU A 1 179 ? 18.656 4.941 14.883 1 98.38 179 LEU A C 1
ATOM 1336 O O . LEU A 1 179 ? 17.438 5.012 14.648 1 98.38 179 LEU A O 1
ATOM 1340 N N . VAL A 1 180 ? 19.516 5.012 13.945 1 98.75 180 VAL A N 1
ATOM 1341 C CA . VAL A 1 180 ? 19.125 5.102 12.547 1 98.75 180 VAL A CA 1
ATOM 1342 C C . VAL A 1 180 ? 19.078 3.707 11.93 1 98.75 180 VAL A C 1
ATOM 1344 O O . VAL A 1 180 ? 20.109 3.045 11.812 1 98.75 180 VAL A O 1
ATOM 1347 N N . ALA A 1 181 ? 17.891 3.26 11.586 1 98.69 181 ALA A N 1
ATOM 1348 C CA . ALA A 1 181 ? 17.688 1.935 11 1 98.69 181 ALA A CA 1
ATOM 1349 C C . ALA A 1 181 ? 17.234 2.037 9.555 1 98.69 181 ALA A C 1
ATOM 1351 O O . ALA A 1 181 ? 16.156 2.57 9.273 1 98.69 181 ALA A O 1
ATOM 1352 N N . GLY A 1 182 ? 18.047 1.548 8.656 1 98.75 182 GLY A N 1
ATOM 1353 C CA . GLY A 1 182 ? 17.672 1.508 7.254 1 98.75 182 GLY A CA 1
ATOM 1354 C C . GLY A 1 182 ? 17.016 0.201 6.852 1 98.75 182 GLY A C 1
ATOM 1355 O O . GLY A 1 182 ? 17.438 -0.871 7.297 1 98.75 182 GLY A O 1
ATOM 1356 N N . ALA A 1 183 ? 15.977 0.271 6.012 1 98.06 183 ALA A N 1
ATOM 1357 C CA . ALA A 1 183 ? 15.328 -0.936 5.504 1 98.06 183 ALA A CA 1
ATOM 1358 C C . ALA A 1 183 ? 16 -1.427 4.227 1 98.06 183 ALA A C 1
ATOM 1360 O O . ALA A 1 183 ? 16.047 -0.707 3.227 1 98.06 183 ALA A O 1
ATOM 1361 N N . ALA A 1 184 ? 16.5 -2.572 4.242 1 95.5 184 ALA A N 1
ATOM 1362 C CA . ALA A 1 184 ? 17.141 -3.229 3.107 1 95.5 184 ALA A CA 1
ATOM 1363 C C . ALA A 1 184 ? 17.188 -4.742 3.301 1 95.5 184 ALA A C 1
ATOM 1365 O O . ALA A 1 184 ? 16.969 -5.238 4.406 1 95.5 184 ALA A O 1
ATOM 1366 N N . LEU A 1 185 ? 17.438 -5.438 2.166 1 89.44 185 LEU A N 1
ATOM 1367 C CA . LEU A 1 185 ? 17.406 -6.898 2.219 1 89.44 185 LEU A CA 1
ATOM 1368 C C . LEU A 1 185 ? 18.75 -7.465 2.666 1 89.44 185 LEU A C 1
ATOM 1370 O O . LEU A 1 185 ? 18.797 -8.312 3.557 1 89.44 185 LEU A O 1
ATOM 1374 N N . GLU A 1 186 ? 19.766 -6.918 2.178 1 86.19 186 GLU A N 1
ATOM 1375 C CA . GLU A 1 186 ? 21.078 -7.504 2.404 1 86.19 186 GLU A CA 1
ATOM 1376 C C . GLU A 1 186 ? 21.641 -7.09 3.762 1 86.19 186 GLU A C 1
ATOM 1378 O O . GLU A 1 186 ? 21.5 -5.941 4.176 1 86.19 186 GLU A O 1
ATOM 1383 N N . GLU A 1 187 ? 22.266 -8.141 4.41 1 89.38 187 GLU A N 1
ATOM 1384 C CA . GLU A 1 187 ? 22.922 -7.895 5.684 1 89.38 187 GLU A CA 1
ATOM 1385 C C . GLU A 1 187 ? 21.984 -7.215 6.676 1 89.38 187 GLU A C 1
ATOM 1387 O O . GLU A 1 187 ? 22.344 -6.195 7.273 1 89.38 187 GLU A O 1
ATOM 1392 N N . SER A 1 188 ? 20.875 -7.742 6.824 1 92.44 188 SER A N 1
ATOM 1393 C CA . SER A 1 188 ? 19.844 -7.125 7.641 1 92.44 188 SER A CA 1
ATOM 1394 C C . SER A 1 188 ? 19.469 -8.016 8.828 1 92.44 188 SER A C 1
ATOM 1396 O O . SER A 1 188 ? 19.828 -9.188 8.867 1 92.44 188 SER A O 1
ATOM 1398 N N . THR A 1 189 ? 18.859 -7.32 9.797 1 95 189 THR A N 1
ATOM 1399 C CA . THR A 1 189 ? 18.312 -8 10.961 1 95 189 THR A CA 1
ATOM 1400 C C . THR A 1 189 ? 16.797 -7.801 11.047 1 95 189 THR A C 1
ATOM 1402 O O . THR A 1 189 ? 16.203 -7.133 10.195 1 95 189 THR A O 1
ATOM 1405 N N . LEU A 1 190 ? 16.203 -8.508 12.07 1 95.25 190 LEU A N 1
ATOM 1406 C CA . LEU A 1 190 ? 14.773 -8.32 12.312 1 95.25 190 LEU A CA 1
ATOM 1407 C C . LEU A 1 190 ? 14.523 -7.121 13.211 1 95.25 190 LEU A C 1
ATOM 1409 O O . LEU A 1 190 ? 15.344 -6.812 14.078 1 95.25 190 LEU A O 1
ATOM 1413 N N . PRO A 1 191 ? 13.391 -6.441 12.961 1 94.88 191 PRO A N 1
ATOM 1414 C CA . PRO A 1 191 ? 13.062 -5.285 13.805 1 94.88 191 PRO A CA 1
ATOM 1415 C C . PRO A 1 191 ? 13.078 -5.617 15.297 1 94.88 191 PRO A C 1
ATOM 1417 O O . PRO A 1 191 ? 13.477 -4.785 16.109 1 94.88 191 PRO A O 1
ATOM 1420 N N . SER A 1 192 ? 12.648 -6.805 15.586 1 93.25 192 SER A N 1
ATOM 1421 C CA . SER A 1 192 ? 12.57 -7.219 16.984 1 93.25 192 SER A CA 1
ATOM 1422 C C . SER A 1 192 ? 13.953 -7.285 17.625 1 93.25 192 SER A C 1
ATOM 1424 O O . SER A 1 192 ? 14.078 -7.336 18.844 1 93.25 192 SER A O 1
ATOM 1426 N N . GLN A 1 193 ? 14.938 -7.289 16.812 1 95.75 193 GLN A N 1
ATOM 1427 C CA . GLN A 1 193 ? 16.312 -7.418 17.297 1 95.75 193 GLN A CA 1
ATOM 1428 C C . GLN A 1 193 ? 16.938 -6.051 17.531 1 95.75 193 GLN A C 1
ATOM 1430 O O . GLN A 1 193 ? 18.047 -5.957 18.078 1 95.75 193 GLN A O 1
ATOM 1435 N N . LEU A 1 194 ? 16.25 -5.012 17.203 1 95.44 194 LEU A N 1
ATOM 1436 C CA . LEU A 1 194 ? 16.734 -3.664 17.469 1 95.44 194 LEU A CA 1
ATOM 1437 C C . LEU A 1 194 ? 16.562 -3.305 18.938 1 95.44 194 LEU A C 1
ATOM 1439 O O . LEU A 1 194 ? 15.68 -3.838 19.609 1 95.44 194 LEU A O 1
ATOM 1443 N N . ASP A 1 195 ? 17.406 -2.42 19.391 1 93.56 195 ASP A N 1
ATOM 1444 C CA . ASP A 1 195 ? 17.297 -1.921 20.766 1 93.56 195 ASP A CA 1
ATOM 1445 C C . ASP A 1 195 ? 15.984 -1.178 20.969 1 93.56 195 ASP A C 1
ATOM 1447 O O . ASP A 1 195 ? 15.797 -0.074 20.453 1 93.56 195 ASP A O 1
ATOM 1451 N N . ARG A 1 196 ? 15.086 -1.664 21.797 1 90 196 ARG A N 1
ATOM 1452 C CA . ARG A 1 196 ? 13.742 -1.133 22 1 90 196 ARG A CA 1
ATOM 1453 C C . ARG A 1 196 ? 13.773 0.135 22.844 1 90 196 ARG A C 1
ATOM 1455 O O . ARG A 1 196 ? 12.789 0.874 22.891 1 90 196 ARG A O 1
ATOM 1462 N N . GLU A 1 197 ? 14.828 0.346 23.484 1 91 197 GLU A N 1
ATOM 1463 C CA . GLU A 1 197 ? 14.938 1.496 24.375 1 91 197 GLU A CA 1
ATOM 1464 C C . GLU A 1 197 ? 15.406 2.736 23.625 1 91 197 GLU A C 1
ATOM 1466 O O . GLU A 1 197 ? 15.305 3.854 24.125 1 91 197 GLU A O 1
ATOM 1471 N N . ARG A 1 198 ? 15.812 2.529 22.453 1 94.31 198 ARG A N 1
ATOM 1472 C CA . ARG A 1 198 ? 16.312 3.67 21.703 1 94.31 198 ARG A CA 1
ATOM 1473 C C . ARG A 1 198 ? 15.258 4.203 20.734 1 94.31 198 ARG A C 1
ATOM 1475 O O . ARG A 1 198 ? 14.562 3.43 20.078 1 94.31 198 ARG A O 1
ATOM 1482 N N . HIS A 1 199 ? 15.211 5.52 20.797 1 97.12 199 HIS A N 1
ATOM 1483 C CA . HIS A 1 199 ? 14.406 6.176 19.766 1 97.12 199 HIS A CA 1
ATOM 1484 C C . HIS A 1 199 ? 15.016 5.977 18.391 1 97.12 199 HIS A C 1
ATOM 1486 O O . HIS A 1 199 ? 16.234 5.949 18.234 1 97.12 199 HIS A O 1
ATOM 1492 N N . THR A 1 200 ? 14.117 5.812 17.391 1 98 200 THR A N 1
ATOM 1493 C CA . THR A 1 200 ? 14.609 5.273 16.141 1 98 200 THR A CA 1
ATOM 1494 C C . THR A 1 200 ? 14.195 6.164 14.969 1 98 200 THR A C 1
ATOM 1496 O O . THR A 1 200 ? 13.102 6.742 14.977 1 98 200 THR A O 1
ATOM 1499 N N . VAL A 1 201 ? 15.078 6.363 14.023 1 98.69 201 VAL A N 1
ATOM 1500 C CA . VAL A 1 201 ? 14.734 6.855 12.695 1 98.69 201 VAL A CA 1
ATOM 1501 C C . VAL A 1 201 ? 14.703 5.695 11.703 1 98.69 201 VAL A C 1
ATOM 1503 O O . VAL A 1 201 ? 15.727 5.066 11.438 1 98.69 201 VAL A O 1
ATOM 1506 N N . LEU A 1 202 ? 13.555 5.375 11.273 1 98.81 202 LEU A N 1
ATOM 1507 C CA . LEU A 1 202 ? 13.398 4.355 10.242 1 98.81 202 LEU A CA 1
ATOM 1508 C C . LEU A 1 202 ? 13.539 4.961 8.852 1 98.81 202 LEU A C 1
ATOM 1510 O O . LEU A 1 202 ? 12.797 5.875 8.484 1 98.81 202 LEU A O 1
ATOM 1514 N N . VAL A 1 203 ? 14.484 4.496 8.07 1 98.94 203 VAL A N 1
ATOM 1515 C CA . VAL A 1 203 ? 14.766 5.051 6.754 1 98.94 203 VAL A CA 1
ATOM 1516 C C . VAL A 1 203 ? 14.344 4.055 5.676 1 98.94 203 VAL A C 1
ATOM 1518 O O . VAL A 1 203 ? 14.789 2.906 5.672 1 98.94 203 VAL A O 1
ATOM 1521 N N . LEU A 1 204 ? 13.438 4.484 4.809 1 98.75 204 LEU A N 1
ATOM 1522 C CA . LEU A 1 204 ? 12.984 3.682 3.678 1 98.75 204 LEU A CA 1
ATOM 1523 C C . LEU A 1 204 ? 13.477 4.273 2.359 1 98.75 204 LEU A C 1
ATOM 1525 O O . LEU A 1 204 ? 13.508 5.496 2.199 1 98.75 204 LEU A O 1
ATOM 1529 N N . GLY A 1 205 ? 13.82 3.426 1.446 1 97.69 205 GLY A N 1
ATOM 1530 C CA . GLY A 1 205 ? 14.312 3.863 0.148 1 97.69 205 GLY A CA 1
ATOM 1531 C C . GLY A 1 205 ? 13.266 3.766 -0.947 1 97.69 205 GLY A C 1
ATOM 1532 O O . GLY A 1 205 ? 12.125 3.381 -0.689 1 97.69 205 GLY A O 1
ATOM 1533 N N . SER A 1 206 ? 13.703 4.191 -2.164 1 93.56 206 SER A N 1
ATOM 1534 C CA . SER A 1 206 ? 12.812 4.211 -3.324 1 93.56 206 SER A CA 1
ATOM 1535 C C . SER A 1 206 ? 12.492 2.799 -3.799 1 93.56 206 SER A C 1
ATOM 1537 O O . SER A 1 206 ? 13.219 1.852 -3.486 1 93.56 206 SER A O 1
ATOM 1539 N N . GLU A 1 207 ? 11.367 2.754 -4.602 1 87.12 207 GLU A N 1
ATOM 1540 C CA . GLU A 1 207 ? 10.977 1.486 -5.215 1 87.12 207 GLU A CA 1
ATOM 1541 C C . GLU A 1 207 ? 11.992 1.05 -6.266 1 87.12 207 GLU A C 1
ATOM 1543 O O . GLU A 1 207 ? 12.414 1.853 -7.102 1 87.12 207 GLU A O 1
ATOM 1548 N N . GLY A 1 208 ? 12.492 -0.117 -6.301 1 80.88 208 GLY A N 1
ATOM 1549 C CA . GLY A 1 208 ? 13.414 -0.639 -7.301 1 80.88 208 GLY A CA 1
ATOM 1550 C C . GLY A 1 208 ? 14.867 -0.559 -6.871 1 80.88 208 GLY A C 1
ATOM 1551 O O . GLY A 1 208 ? 15.594 -1.554 -6.93 1 80.88 208 GLY A O 1
ATOM 1552 N N . ARG A 1 209 ? 15.266 0.707 -6.305 1 86.56 209 ARG A N 1
ATOM 1553 C CA . ARG A 1 209 ? 16.688 0.917 -6.031 1 86.56 209 ARG A CA 1
ATOM 1554 C C . ARG A 1 209 ? 16.984 0.758 -4.543 1 86.56 209 ARG A C 1
ATOM 1556 O O . ARG A 1 209 ? 18.125 0.49 -4.16 1 86.56 209 ARG A O 1
ATOM 1563 N N . GLY A 1 210 ? 15.93 0.956 -3.738 1 94 210 GLY A N 1
ATOM 1564 C CA . GLY A 1 210 ? 16.172 0.951 -2.305 1 94 210 GLY A CA 1
ATOM 1565 C C . GLY A 1 210 ? 16.906 2.193 -1.82 1 94 210 GLY A C 1
ATOM 1566 O O . GLY A 1 210 ? 16.719 3.281 -2.371 1 94 210 GLY A O 1
ATOM 1567 N N . LEU A 1 211 ? 17.641 2.035 -0.728 1 97.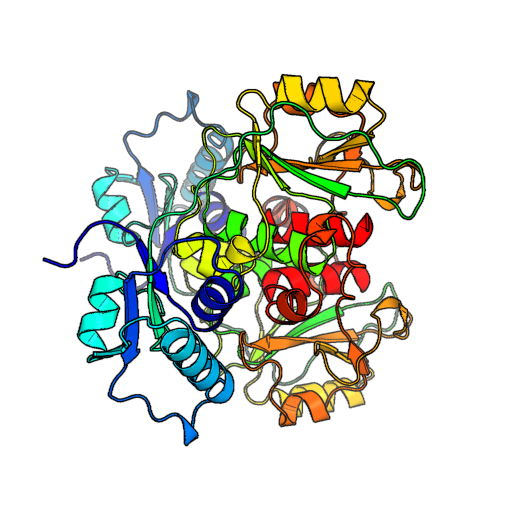62 211 LEU A N 1
ATOM 1568 C CA . LEU A 1 211 ? 18.375 3.152 -0.153 1 97.62 211 LEU A CA 1
ATOM 1569 C C . LEU A 1 211 ? 19.609 3.467 -0.987 1 97.62 211 LEU A C 1
ATOM 1571 O O . LEU A 1 211 ? 20.328 2.557 -1.429 1 97.62 211 LEU A O 1
ATOM 1575 N N . ARG A 1 212 ? 19.891 4.758 -1.247 1 97.25 212 ARG A N 1
ATOM 1576 C CA . ARG A 1 212 ? 21.188 5.133 -1.796 1 97.25 212 ARG A CA 1
ATOM 1577 C C . ARG A 1 212 ? 22.328 4.637 -0.905 1 97.25 212 ARG A C 1
ATOM 1579 O O . ARG A 1 212 ? 22.188 4.613 0.32 1 97.25 212 ARG A O 1
ATOM 1586 N N . THR A 1 213 ? 23.344 4.293 -1.501 1 96.69 213 THR A N 1
ATOM 1587 C CA . THR A 1 213 ? 24.5 3.77 -0.781 1 96.69 213 THR A CA 1
ATOM 1588 C C . THR A 1 213 ? 24.953 4.746 0.296 1 96.69 213 THR A C 1
ATOM 1590 O O . THR A 1 213 ? 25.312 4.34 1.405 1 96.69 213 THR A O 1
ATOM 1593 N N . SER A 1 214 ? 25.016 6.023 -0.006 1 98.06 214 SER A N 1
ATOM 1594 C CA . SER A 1 214 ? 25.453 7.055 0.929 1 98.06 214 SER A CA 1
ATOM 1595 C C . SER A 1 214 ? 24.531 7.133 2.139 1 98.06 214 SER A C 1
ATOM 1597 O O . SER A 1 214 ? 24.984 7.402 3.254 1 98.06 214 SER A O 1
ATOM 1599 N N . VAL A 1 215 ? 23.234 6.879 1.962 1 98.38 215 VAL A N 1
ATOM 1600 C CA . VAL A 1 215 ? 22.266 6.898 3.045 1 98.38 215 VAL A CA 1
ATOM 1601 C C . VAL A 1 215 ? 22.422 5.641 3.898 1 98.38 215 VAL A C 1
ATOM 1603 O O . VAL A 1 215 ? 22.391 5.715 5.129 1 98.38 215 VAL A O 1
ATOM 1606 N N . LEU A 1 216 ? 22.562 4.531 3.223 1 97.88 216 LEU A N 1
ATOM 1607 C CA . LEU A 1 216 ? 22.734 3.26 3.914 1 97.88 216 LEU A CA 1
ATOM 1608 C C . LEU A 1 216 ? 23.953 3.311 4.844 1 97.88 216 LEU A C 1
ATOM 1610 O O . LEU A 1 216 ? 23.922 2.744 5.938 1 97.88 216 LEU A O 1
ATOM 1614 N N . ARG A 1 217 ? 24.984 3.982 4.477 1 97.25 217 ARG A N 1
ATOM 1615 C CA . ARG A 1 217 ? 26.219 4.086 5.246 1 97.25 217 ARG A CA 1
ATOM 1616 C C . ARG A 1 217 ? 26 4.867 6.539 1 97.25 217 ARG A C 1
ATOM 1618 O O . ARG A 1 217 ? 26.766 4.73 7.492 1 97.25 217 ARG A O 1
ATOM 1625 N N . GLU A 1 218 ? 24.969 5.688 6.566 1 98 218 GLU A N 1
ATOM 1626 C CA . GLU A 1 218 ? 24.656 6.48 7.754 1 98 218 GLU A CA 1
ATOM 1627 C C . GLU A 1 218 ? 23.734 5.723 8.703 1 98 218 GLU A C 1
ATOM 1629 O O . GLU A 1 218 ? 23.359 6.242 9.758 1 98 218 GLU A O 1
ATOM 1634 N N . CYS A 1 219 ? 23.406 4.496 8.391 1 98.25 219 CYS A N 1
ATOM 1635 C CA . CYS A 1 219 ? 22.516 3.715 9.234 1 98.25 219 CYS A CA 1
ATOM 1636 C C . CYS A 1 219 ? 23.297 2.928 10.281 1 98.25 219 CYS A C 1
ATOM 1638 O O . CYS A 1 219 ? 24.359 2.373 9.977 1 98.25 219 CYS A O 1
ATOM 1640 N N . ASP A 1 220 ? 22.797 2.889 11.492 1 97.88 220 ASP A N 1
ATOM 1641 C CA . ASP A 1 220 ? 23.375 2.094 12.578 1 97.88 220 ASP A CA 1
ATOM 1642 C C . ASP A 1 220 ? 23.031 0.615 12.406 1 97.88 220 ASP A C 1
ATOM 1644 O O . ASP A 1 220 ? 23.766 -0.253 12.875 1 97.88 220 ASP A O 1
ATOM 1648 N N . ALA A 1 221 ? 21.906 0.362 11.844 1 97.88 221 ALA A N 1
ATOM 1649 C CA . ALA A 1 221 ? 21.391 -0.987 11.633 1 97.88 221 ALA A CA 1
ATOM 1650 C C . ALA A 1 221 ? 20.578 -1.067 10.336 1 97.88 221 ALA A C 1
ATOM 1652 O O . ALA A 1 221 ? 20.125 -0.046 9.82 1 97.88 221 ALA A O 1
ATOM 1653 N N . VAL A 1 222 ? 20.562 -2.256 9.828 1 98.12 222 VAL A N 1
ATOM 1654 C CA . VAL A 1 222 ? 19.719 -2.553 8.672 1 98.12 222 VAL A CA 1
ATOM 1655 C C . VAL A 1 222 ? 18.656 -3.568 9.062 1 98.12 222 VAL A C 1
ATOM 1657 O O . VAL A 1 222 ? 18.953 -4.582 9.695 1 98.12 222 VAL A O 1
ATOM 1660 N N . VAL A 1 223 ? 17.391 -3.221 8.727 1 98 223 VAL A N 1
ATOM 1661 C CA . VAL A 1 223 ? 16.281 -4.078 9.133 1 98 223 VAL A CA 1
ATOM 1662 C C . VAL A 1 223 ? 15.492 -4.523 7.898 1 98 223 VAL A C 1
ATOM 1664 O O . VAL A 1 223 ? 15.492 -3.836 6.871 1 98 223 VAL A O 1
ATOM 1667 N N . ARG A 1 224 ? 14.836 -5.645 7.984 1 97.19 224 ARG A N 1
ATOM 1668 C CA . ARG A 1 224 ? 13.992 -6.172 6.914 1 97.19 224 ARG A CA 1
ATOM 1669 C C . ARG A 1 224 ? 12.688 -6.727 7.473 1 97.19 224 ARG A C 1
ATOM 1671 O O . ARG A 1 224 ? 12.602 -7.066 8.656 1 97.19 224 ARG A O 1
ATOM 1678 N N . VAL A 1 225 ? 11.672 -6.707 6.641 1 97.06 225 VAL A N 1
ATOM 1679 C CA . VAL A 1 225 ? 10.516 -7.547 6.922 1 97.06 225 VAL A CA 1
ATOM 1680 C C . VAL A 1 225 ? 10.836 -9.008 6.602 1 97.06 225 VAL A C 1
ATOM 1682 O O . VAL A 1 225 ? 11.273 -9.32 5.492 1 97.06 225 VAL A O 1
ATOM 1685 N N . PRO A 1 226 ? 10.695 -9.836 7.543 1 94.44 226 PRO A N 1
ATOM 1686 C CA . PRO A 1 226 ? 11.047 -11.234 7.262 1 94.44 226 PRO A CA 1
ATOM 1687 C C . PRO A 1 226 ? 10.133 -11.875 6.223 1 94.44 226 PRO A C 1
ATOM 1689 O O . PRO A 1 226 ? 8.922 -11.648 6.238 1 94.44 226 PRO A O 1
ATOM 1692 N N . ARG A 1 227 ? 10.727 -12.602 5.289 1 92.81 227 ARG A N 1
ATOM 1693 C CA . ARG A 1 227 ? 9.953 -13.414 4.348 1 92.81 227 ARG A CA 1
ATOM 1694 C C . ARG A 1 227 ? 9.297 -14.594 5.051 1 92.81 227 ARG A C 1
ATOM 1696 O O . ARG A 1 227 ? 9.898 -15.211 5.934 1 92.81 227 ARG A O 1
ATOM 1703 N N . GLY A 1 228 ? 8.07 -14.812 4.668 1 88.69 228 GLY A N 1
ATOM 1704 C CA . GLY A 1 228 ? 7.375 -15.953 5.238 1 88.69 228 GLY A CA 1
ATOM 1705 C C . GLY A 1 228 ? 7.926 -17.281 4.754 1 88.69 228 GLY A C 1
ATOM 1706 O O . GLY A 1 228 ? 8.617 -17.344 3.734 1 88.69 228 GLY A O 1
ATOM 1707 N N . GLU A 1 229 ? 7.68 -18.266 5.625 1 78.44 229 GLU A N 1
ATOM 1708 C CA . GLU A 1 229 ? 8.039 -19.625 5.211 1 78.44 229 GLU A CA 1
ATOM 1709 C C . GLU A 1 229 ? 7.16 -20.094 4.059 1 78.44 229 GLU A C 1
ATOM 1711 O O . GLU A 1 229 ? 5.98 -19.75 3.98 1 78.44 229 GLU A O 1
ATOM 1716 N N . ALA A 1 230 ? 7.793 -20.672 3.107 1 61.84 230 ALA A N 1
ATOM 1717 C CA . ALA A 1 230 ? 7.078 -21.156 1.924 1 61.84 230 ALA A CA 1
ATOM 1718 C C . ALA A 1 230 ? 5.906 -22.047 2.314 1 61.84 230 ALA A C 1
ATOM 1720 O O . ALA A 1 230 ? 6.086 -23.047 3.008 1 61.84 230 ALA A O 1
ATOM 1721 N N . THR A 1 231 ? 4.77 -21.516 2.807 1 56.16 231 THR A N 1
ATOM 1722 C CA . THR A 1 231 ? 3.635 -22.406 2.984 1 56.16 231 THR A CA 1
ATOM 1723 C C . THR A 1 231 ? 3.049 -22.812 1.633 1 56.16 231 THR A C 1
ATOM 1725 O O . THR A 1 231 ? 3.594 -22.453 0.584 1 56.16 231 THR A O 1
ATOM 1728 N N . ALA A 1 232 ? 1.558 -23.016 1.529 1 51.09 232 ALA A N 1
ATOM 1729 C CA . ALA A 1 232 ? 0.774 -23.516 0.403 1 51.09 232 ALA A CA 1
ATOM 1730 C C . ALA A 1 232 ? 0.988 -22.656 -0.839 1 51.09 232 ALA A C 1
ATOM 1732 O O . ALA A 1 232 ? 0.547 -23.016 -1.934 1 51.09 232 ALA A O 1
ATOM 1733 N N . ALA A 1 233 ? 1.402 -21.219 -0.593 1 54.31 233 ALA A N 1
ATOM 1734 C CA . ALA A 1 233 ? 2.014 -20.719 -1.824 1 54.31 233 ALA A CA 1
ATOM 1735 C C . ALA A 1 233 ? 2.998 -21.734 -2.395 1 54.31 233 ALA A C 1
ATOM 1737 O O . ALA A 1 233 ? 3.752 -21.422 -3.32 1 54.31 233 ALA A O 1
ATOM 1738 N N . ALA A 1 234 ? 2.986 -22.781 -1.728 1 53.59 234 ALA A N 1
ATOM 1739 C CA . ALA A 1 234 ? 3.748 -24.031 -1.682 1 53.59 234 ALA A CA 1
ATOM 1740 C C . ALA A 1 234 ? 3.842 -24.672 -3.064 1 53.59 234 ALA A C 1
ATOM 1742 O O . ALA A 1 234 ? 4.719 -25.5 -3.314 1 53.59 234 ALA A O 1
ATOM 1743 N N . ALA A 1 235 ? 3.137 -24.094 -3.842 1 68.81 235 ALA A N 1
ATOM 1744 C CA . ALA A 1 235 ? 3.318 -24.75 -5.129 1 68.81 235 ALA A CA 1
ATOM 1745 C C . ALA A 1 235 ? 4.145 -23.891 -6.078 1 68.81 235 ALA A C 1
ATOM 1747 O O . ALA A 1 235 ? 4.098 -24.078 -7.297 1 68.81 235 ALA A O 1
ATOM 1748 N N . VAL A 1 236 ? 4.77 -22.953 -5.332 1 81.56 236 VAL A N 1
ATOM 1749 C CA . VAL A 1 236 ? 5.664 -22.125 -6.141 1 81.56 236 VAL A CA 1
ATOM 1750 C C . VAL A 1 236 ? 7.117 -22.484 -5.84 1 81.56 236 VAL A C 1
ATOM 1752 O O . VAL A 1 236 ? 7.543 -22.469 -4.684 1 81.56 236 VAL A O 1
ATOM 1755 N N . PRO A 1 237 ? 7.867 -22.891 -6.836 1 85.69 237 PRO A N 1
ATOM 1756 C CA . PRO A 1 237 ? 9.273 -23.234 -6.613 1 85.69 237 PRO A CA 1
ATOM 1757 C C . PRO A 1 237 ? 10.062 -22.078 -5.996 1 85.69 237 PRO A C 1
ATOM 1759 O O . PRO A 1 237 ? 9.805 -20.906 -6.309 1 85.69 237 PRO A O 1
ATOM 1762 N N . ALA A 1 238 ? 11.008 -22.438 -5.172 1 82.81 238 ALA A N 1
ATOM 1763 C CA . ALA A 1 238 ? 11.812 -21.469 -4.434 1 82.81 238 ALA A CA 1
ATOM 1764 C C . ALA A 1 238 ? 12.453 -20.453 -5.383 1 82.81 238 ALA A C 1
ATOM 1766 O O . ALA A 1 238 ? 12.539 -19.266 -5.074 1 82.81 238 ALA A O 1
ATOM 1767 N N . GLU A 1 239 ? 12.883 -20.938 -6.492 1 84.56 239 GLU A N 1
ATOM 1768 C CA . GLU A 1 239 ? 13.547 -20.078 -7.477 1 84.56 239 GLU A CA 1
ATOM 1769 C C . GLU A 1 239 ? 12.594 -19.031 -8.023 1 84.56 239 GLU A C 1
ATOM 1771 O O . GLU A 1 239 ? 13.008 -17.906 -8.328 1 84.56 239 GLU A O 1
ATOM 1776 N N . GLN A 1 240 ? 11.375 -19.375 -8.141 1 87.44 240 GLN A N 1
ATOM 1777 C CA . GLN A 1 240 ? 10.367 -18.438 -8.633 1 87.44 240 GLN A CA 1
ATOM 1778 C C . GLN A 1 240 ? 9.953 -17.453 -7.543 1 87.44 240 GLN A C 1
ATOM 1780 O O . GLN A 1 240 ? 9.727 -16.266 -7.82 1 87.44 240 GLN A O 1
ATOM 1785 N N . LEU A 1 241 ? 9.953 -17.969 -6.312 1 87.56 241 LEU A N 1
ATOM 1786 C CA . LEU A 1 241 ? 9.594 -17.125 -5.191 1 87.56 241 LEU A CA 1
ATOM 1787 C C . LEU A 1 241 ? 10.586 -15.969 -5.039 1 87.56 241 LEU A C 1
ATOM 1789 O O . LEU A 1 241 ? 10.211 -14.875 -4.613 1 87.56 241 LEU A O 1
ATOM 1793 N N . ALA A 1 242 ? 11.805 -16.203 -5.488 1 87.81 242 ALA A N 1
ATOM 1794 C CA . ALA A 1 242 ? 12.875 -15.219 -5.352 1 87.81 242 ALA A CA 1
ATOM 1795 C C . ALA A 1 242 ? 12.656 -14.023 -6.277 1 87.81 242 ALA A C 1
ATOM 1797 O O . ALA A 1 242 ? 13.234 -12.961 -6.074 1 87.81 242 ALA A O 1
ATOM 1798 N N . LEU A 1 243 ? 11.766 -14.148 -7.246 1 89.81 243 LEU A N 1
ATOM 1799 C CA . LEU A 1 243 ? 11.484 -13.078 -8.195 1 89.81 243 LEU A CA 1
ATOM 1800 C C . LEU A 1 243 ? 10.719 -11.938 -7.516 1 89.81 243 LEU A C 1
ATOM 1802 O O . LEU A 1 243 ? 10.742 -10.805 -7.992 1 89.81 243 LEU A O 1
ATOM 1806 N N . VAL A 1 244 ? 9.992 -12.281 -6.449 1 92.56 244 VAL A N 1
ATOM 1807 C CA . VAL A 1 244 ? 9.336 -11.281 -5.609 1 92.56 244 VAL A CA 1
ATOM 1808 C C . VAL A 1 244 ? 10.023 -11.219 -4.25 1 92.56 244 VAL A C 1
ATOM 1810 O O . VAL A 1 244 ? 9.648 -11.938 -3.32 1 92.56 244 VAL A O 1
ATOM 1813 N N . ASP A 1 245 ? 10.961 -10.367 -4.145 1 91 245 ASP A N 1
ATOM 1814 C CA . ASP A 1 245 ? 11.898 -10.469 -3.027 1 91 245 ASP A CA 1
ATOM 1815 C C . ASP A 1 245 ? 11.602 -9.398 -1.973 1 91 245 ASP A C 1
ATOM 1817 O O . ASP A 1 245 ? 12.32 -9.297 -0.975 1 91 245 ASP A O 1
ATOM 1821 N N . SER A 1 246 ? 10.594 -8.641 -2.248 1 94.5 246 SER A N 1
ATOM 1822 C CA . SER A 1 246 ? 10.289 -7.605 -1.264 1 94.5 246 SER A CA 1
ATOM 1823 C C . SER A 1 246 ? 8.828 -7.188 -1.332 1 94.5 246 SER A C 1
ATOM 1825 O O . SER A 1 246 ? 8.109 -7.57 -2.26 1 94.5 246 SER A O 1
ATOM 1827 N N . LEU A 1 247 ? 8.43 -6.504 -0.321 1 97.12 247 LEU A N 1
ATOM 1828 C CA . LEU A 1 247 ? 7.098 -5.91 -0.262 1 97.12 247 LEU A CA 1
ATOM 1829 C C . LEU A 1 247 ? 7.082 -4.543 -0.942 1 97.12 247 LEU A C 1
ATOM 1831 O O . LEU A 1 247 ? 8.141 -3.971 -1.216 1 97.12 247 LEU A O 1
ATOM 1835 N N . ASN A 1 248 ? 5.879 -4.098 -1.351 1 97 248 ASN A N 1
ATOM 1836 C CA . ASN A 1 248 ? 5.703 -2.691 -1.705 1 97 248 ASN A CA 1
ATOM 1837 C C . ASN A 1 248 ? 6.203 -1.769 -0.597 1 97 248 ASN A C 1
ATOM 1839 O O . ASN A 1 248 ? 5.98 -2.033 0.585 1 97 248 ASN A O 1
ATOM 1843 N N . VAL A 1 249 ? 6.801 -0.697 -0.956 1 98.06 249 VAL A N 1
ATOM 1844 C CA . VAL A 1 249 ? 7.453 0.165 0.023 1 98.06 249 VAL A CA 1
ATOM 1845 C C . VAL A 1 249 ? 6.426 0.688 1.021 1 98.06 249 VAL A C 1
ATOM 1847 O O . VAL A 1 249 ? 6.73 0.869 2.201 1 98.06 249 VAL A O 1
ATOM 1850 N N . GLY A 1 250 ? 5.188 1.027 0.564 1 98.44 250 GLY A N 1
ATOM 1851 C CA . GLY A 1 250 ? 4.129 1.432 1.474 1 98.44 250 GLY A CA 1
ATOM 1852 C C . GLY A 1 250 ? 3.762 0.356 2.479 1 98.44 250 GLY A C 1
ATOM 1853 O O . GLY A 1 250 ? 3.561 0.646 3.66 1 98.44 250 GLY A O 1
ATOM 1854 N N . VAL A 1 251 ? 3.723 -0.887 2.006 1 98.69 251 VAL A N 1
ATOM 1855 C CA . VAL A 1 251 ? 3.396 -2.014 2.873 1 98.69 251 VAL A CA 1
ATOM 1856 C C . VAL A 1 251 ? 4.551 -2.275 3.836 1 98.69 251 VAL A C 1
ATOM 1858 O O . VAL A 1 251 ? 4.34 -2.445 5.039 1 98.69 251 VAL A O 1
ATOM 1861 N N . ALA A 1 252 ? 5.797 -2.297 3.297 1 98.56 252 ALA A N 1
ATOM 1862 C CA . ALA A 1 252 ? 6.98 -2.506 4.129 1 98.56 252 ALA A CA 1
ATOM 1863 C C . ALA A 1 252 ? 7.066 -1.451 5.23 1 98.56 252 ALA A C 1
ATOM 1865 O O . ALA A 1 252 ? 7.348 -1.775 6.387 1 98.56 252 ALA A O 1
ATOM 1866 N N . GLY A 1 253 ? 6.816 -0.223 4.828 1 98.69 253 GLY A N 1
ATOM 1867 C CA . GLY A 1 253 ? 6.809 0.85 5.809 1 98.69 253 GLY A CA 1
ATOM 1868 C C . GLY A 1 253 ? 5.773 0.652 6.902 1 98.69 253 GLY A C 1
ATOM 1869 O O . GLY A 1 253 ? 6.062 0.866 8.086 1 98.69 253 GLY A O 1
ATOM 1870 N N . GLY A 1 254 ? 4.52 0.259 6.52 1 98.62 254 GLY A N 1
ATOM 1871 C CA . GLY A 1 254 ? 3.479 -0.016 7.5 1 98.62 254 GLY A CA 1
ATOM 1872 C C . GLY A 1 254 ? 3.848 -1.125 8.469 1 98.62 254 GLY A C 1
ATOM 1873 O O . GLY A 1 254 ? 3.648 -0.992 9.68 1 98.62 254 GLY A O 1
ATOM 1874 N N . VAL A 1 255 ? 4.434 -2.199 7.957 1 98.56 255 VAL A N 1
ATOM 1875 C CA . VAL A 1 255 ? 4.816 -3.352 8.766 1 98.56 255 VAL A CA 1
ATOM 1876 C C . VAL A 1 255 ? 5.926 -2.955 9.742 1 98.56 255 VAL A C 1
ATOM 1878 O O . VAL A 1 255 ? 5.855 -3.266 10.93 1 98.56 255 VAL A O 1
ATOM 1881 N N . LEU A 1 256 ? 6.914 -2.254 9.242 1 98.56 256 LEU A N 1
ATOM 1882 C CA . LEU A 1 256 ? 8.07 -1.907 10.062 1 98.56 256 LEU A CA 1
ATOM 1883 C C . LEU A 1 256 ? 7.695 -0.879 11.117 1 98.56 256 LEU A C 1
ATOM 1885 O O . LEU A 1 256 ? 8.133 -0.976 12.266 1 98.56 256 LEU A O 1
ATOM 1889 N N . LEU A 1 257 ? 6.895 0.108 10.758 1 97.75 257 LEU A N 1
ATOM 1890 C CA . LEU A 1 257 ? 6.418 1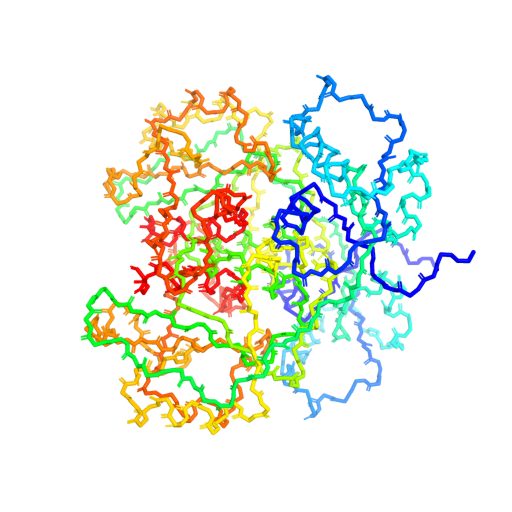.073 11.742 1 97.75 257 LEU A CA 1
ATOM 1891 C C . LEU A 1 257 ? 5.617 0.38 12.836 1 97.75 257 LEU A C 1
ATOM 1893 O O . LEU A 1 257 ? 5.801 0.667 14.023 1 97.75 257 LEU A O 1
ATOM 1897 N N . HIS A 1 258 ? 4.742 -0.511 12.406 1 97.06 258 HIS A N 1
ATOM 1898 C CA . HIS A 1 258 ? 3.928 -1.258 13.359 1 97.06 258 HIS A CA 1
ATOM 1899 C C . HIS A 1 258 ? 4.801 -2.037 14.336 1 97.06 258 HIS A C 1
ATOM 1901 O O . HIS A 1 258 ? 4.527 -2.062 15.531 1 97.06 258 HIS A O 1
ATOM 1907 N N . GLU A 1 259 ? 5.859 -2.639 13.828 1 96.25 259 GLU A N 1
ATOM 1908 C CA . GLU A 1 259 ? 6.754 -3.449 14.648 1 96.25 259 GLU A CA 1
ATOM 1909 C C . GLU A 1 259 ? 7.555 -2.578 15.617 1 96.25 259 GLU A C 1
ATOM 1911 O O . GLU A 1 259 ? 7.891 -3.014 16.719 1 96.25 259 GLU A O 1
ATOM 1916 N N . LEU A 1 260 ? 7.879 -1.425 15.18 1 95.81 260 LEU A N 1
ATOM 1917 C CA . LEU A 1 260 ? 8.789 -0.589 15.953 1 95.81 260 LEU A CA 1
ATOM 1918 C C . LEU A 1 260 ? 8.031 0.255 16.969 1 95.81 260 LEU A C 1
ATOM 1920 O O . LEU A 1 260 ? 8.602 0.694 17.969 1 95.81 260 LEU A O 1
ATOM 1924 N N . LEU A 1 261 ? 6.785 0.555 16.703 1 93.31 261 LEU A N 1
ATOM 1925 C CA . LEU A 1 261 ? 5.996 1.409 17.578 1 93.31 261 LEU A CA 1
ATOM 1926 C C . LEU A 1 261 ? 5.137 0.573 18.531 1 93.31 261 LEU A C 1
ATOM 1928 O O . LEU A 1 261 ? 4.953 0.935 19.688 1 93.31 261 LEU A O 1
ATOM 1932 N N . GLU B 1 1 ? -2.75 -5.512 -37.125 1 29.12 1 GLU B N 1
ATOM 1933 C CA . GLU B 1 1 ? -3.869 -5.672 -36.219 1 29.12 1 GLU B CA 1
ATOM 1934 C C . GLU B 1 1 ? -3.461 -6.477 -34.969 1 29.12 1 GLU B C 1
ATOM 1936 O O . GLU B 1 1 ? -3.014 -7.617 -35.094 1 29.12 1 GLU B O 1
ATOM 1941 N N . TYR B 1 2 ? -2.648 -5.938 -34.031 1 42.91 2 TYR B N 1
ATOM 1942 C CA . TYR B 1 2 ? -2.219 -6.691 -32.844 1 42.91 2 TYR B CA 1
ATOM 1943 C C . TYR B 1 2 ? -3.373 -7.5 -32.281 1 42.91 2 TYR B C 1
ATOM 1945 O O . TYR B 1 2 ? -4.418 -6.945 -31.938 1 42.91 2 TYR B O 1
ATOM 1953 N N . ASP B 1 3 ? -3.465 -8.727 -32.656 1 50.38 3 ASP B N 1
ATOM 1954 C CA . ASP B 1 3 ? -4.504 -9.688 -32.312 1 50.38 3 ASP B CA 1
ATOM 1955 C C . ASP B 1 3 ? -4.855 -9.602 -30.828 1 50.38 3 ASP B C 1
ATOM 1957 O O . ASP B 1 3 ? -4.148 -8.953 -30.047 1 50.38 3 ASP B O 1
ATOM 1961 N N . GLY B 1 4 ? -5.832 -10.586 -30.062 1 64.69 4 GLY B N 1
ATOM 1962 C CA . GLY B 1 4 ? -6.496 -11.008 -28.844 1 64.69 4 GLY B CA 1
ATOM 1963 C C . GLY B 1 4 ? -5.547 -11.164 -27.672 1 64.69 4 GLY B C 1
ATOM 1964 O O . GLY B 1 4 ? -4.336 -11.289 -27.859 1 64.69 4 GLY B O 1
ATOM 1965 N N . GLY B 1 5 ? -5.594 -10.461 -26.578 1 88.5 5 GLY B N 1
ATOM 1966 C CA . GLY B 1 5 ? -4.914 -10.656 -25.312 1 88.5 5 GLY B CA 1
ATOM 1967 C C . GLY B 1 5 ? -4.637 -9.359 -24.578 1 88.5 5 GLY B C 1
ATOM 1968 O O . GLY B 1 5 ? -5.336 -8.359 -24.781 1 88.5 5 GLY B O 1
ATOM 1969 N N . GLU B 1 6 ? -3.715 -9.492 -23.656 1 96.5 6 GLU B N 1
ATOM 1970 C CA . GLU B 1 6 ? -3.312 -8.375 -22.797 1 96.5 6 GLU B CA 1
ATOM 1971 C C . GLU B 1 6 ? -1.827 -8.07 -22.953 1 96.5 6 GLU B C 1
ATOM 1973 O O . GLU B 1 6 ? -1.074 -8.875 -23.5 1 96.5 6 GLU B O 1
ATOM 1978 N N . TYR B 1 7 ? -1.446 -6.816 -22.75 1 98.06 7 TYR B N 1
ATOM 1979 C CA . TYR B 1 7 ? -0.051 -6.391 -22.75 1 98.06 7 TYR B CA 1
ATOM 1980 C C . TYR B 1 7 ? 0.478 -6.223 -21.328 1 98.06 7 TYR B C 1
ATOM 1982 O O . TYR B 1 7 ? 0.229 -5.203 -20.688 1 98.06 7 TYR B O 1
ATOM 1990 N N . LEU B 1 8 ? 1.188 -7.266 -20.953 1 98.31 8 LEU B N 1
ATOM 1991 C CA . LEU B 1 8 ? 1.859 -7.211 -19.656 1 98.31 8 LEU B CA 1
ATOM 1992 C C . LEU B 1 8 ? 3.084 -6.305 -19.719 1 98.31 8 LEU B C 1
ATOM 1994 O O . LEU B 1 8 ? 3.842 -6.344 -20.688 1 98.31 8 LEU B O 1
ATOM 1998 N N . TYR B 1 9 ? 3.248 -5.527 -18.672 1 98.44 9 TYR B N 1
ATOM 1999 C CA . TYR B 1 9 ? 4.355 -4.578 -18.703 1 98.44 9 TYR B CA 1
ATOM 2000 C C . TYR B 1 9 ? 5.125 -4.578 -17.391 1 98.44 9 TYR B C 1
ATOM 2002 O O . TYR B 1 9 ? 4.566 -4.898 -16.344 1 98.44 9 TYR B O 1
ATOM 2010 N N . GLY B 1 10 ? 6.434 -4.156 -17.5 1 96.88 10 GLY B N 1
ATOM 2011 C CA . GLY B 1 10 ? 7.34 -4.148 -16.359 1 96.88 10 GLY B CA 1
ATOM 2012 C C . GLY B 1 10 ? 8.203 -5.391 -16.281 1 96.88 10 GLY B C 1
ATOM 2013 O O . GLY B 1 10 ? 7.727 -6.504 -16.516 1 96.88 10 GLY B O 1
ATOM 2014 N N . VAL B 1 11 ? 9.391 -5.234 -15.906 1 96.12 11 VAL B N 1
ATOM 2015 C CA . VAL B 1 11 ? 10.391 -6.289 -15.969 1 96.12 11 VAL B CA 1
ATOM 2016 C C . VAL B 1 11 ? 9.969 -7.453 -15.07 1 96.12 11 VAL B C 1
ATOM 2018 O O . VAL B 1 11 ? 9.984 -8.609 -15.492 1 96.12 11 VAL B O 1
ATOM 2021 N N . SER B 1 12 ? 9.516 -7.156 -13.859 1 96.06 12 SER B N 1
ATOM 2022 C CA . SER B 1 12 ? 9.172 -8.203 -12.898 1 96.06 12 SER B CA 1
ATOM 2023 C C . SER B 1 12 ? 7.965 -9.008 -13.367 1 96.06 12 SER B C 1
ATOM 2025 O O . SER B 1 12 ? 7.98 -10.234 -13.336 1 96.06 12 SER B O 1
ATOM 2027 N N . SER B 1 13 ? 6.918 -8.312 -13.812 1 97.88 13 SER B N 1
ATOM 2028 C CA . SER B 1 13 ? 5.703 -8.969 -14.289 1 97.88 13 SER B CA 1
ATOM 2029 C C . SER B 1 13 ? 6.004 -9.891 -15.477 1 97.88 13 SER B C 1
ATOM 2031 O O . SER B 1 13 ? 5.559 -11.039 -15.508 1 97.88 13 SER B O 1
ATOM 2033 N N . VAL B 1 14 ? 6.789 -9.375 -16.391 1 98.19 14 VAL B N 1
ATOM 2034 C CA . VAL B 1 14 ? 7.094 -10.109 -17.609 1 98.19 14 VAL B CA 1
ATOM 2035 C C . VAL B 1 14 ? 7.961 -11.32 -17.281 1 98.19 14 VAL B C 1
ATOM 2037 O O . VAL B 1 14 ? 7.695 -12.43 -17.766 1 98.19 14 VAL B O 1
ATOM 2040 N N . LEU B 1 15 ? 8.945 -11.094 -16.469 1 97.25 15 LEU B N 1
ATOM 2041 C CA . LEU B 1 15 ? 9.844 -12.172 -16.078 1 97.25 15 LEU B CA 1
ATOM 2042 C C . LEU B 1 15 ? 9.07 -13.297 -15.383 1 97.25 15 LEU B C 1
ATOM 2044 O O . LEU B 1 15 ? 9.258 -14.469 -15.703 1 97.25 15 LEU B O 1
ATOM 2048 N N . CYS B 1 16 ? 8.25 -12.945 -14.445 1 97.19 16 CYS B N 1
ATOM 2049 C CA . CYS B 1 16 ? 7.457 -13.938 -13.719 1 97.19 16 CYS B CA 1
ATOM 2050 C C . CYS B 1 16 ? 6.539 -14.703 -14.664 1 97.19 16 CYS B C 1
ATOM 2052 O O . CYS B 1 16 ? 6.422 -15.922 -14.57 1 97.19 16 CYS B O 1
ATOM 2054 N N . ALA B 1 17 ? 5.918 -14.008 -15.57 1 97.44 17 ALA B N 1
ATOM 2055 C CA . ALA B 1 17 ? 5.023 -14.641 -16.531 1 97.44 17 ALA B CA 1
ATOM 2056 C C . ALA B 1 17 ? 5.781 -15.633 -17.422 1 97.44 17 ALA B C 1
ATOM 2058 O O . ALA B 1 17 ? 5.316 -16.75 -17.641 1 97.44 17 ALA B O 1
ATOM 2059 N N . LEU B 1 18 ? 6.941 -15.227 -17.875 1 97.06 18 LEU B N 1
ATOM 2060 C CA . LEU B 1 18 ? 7.746 -16.078 -18.75 1 97.06 18 LEU B CA 1
ATOM 2061 C C . LEU B 1 18 ? 8.25 -17.312 -17.984 1 97.06 18 LEU B C 1
ATOM 2063 O O . LEU B 1 18 ? 8.312 -18.406 -18.547 1 97.06 18 LEU B O 1
ATOM 2067 N N . GLN B 1 19 ? 8.594 -17.109 -16.75 1 94.5 19 GLN B N 1
ATOM 2068 C CA . GLN B 1 19 ? 9.164 -18.188 -15.953 1 94.5 19 GLN B CA 1
ATOM 2069 C C . GLN B 1 19 ? 8.102 -19.219 -15.57 1 94.5 19 GLN B C 1
ATOM 2071 O O . GLN B 1 19 ? 8.383 -20.406 -15.508 1 94.5 19 GLN B O 1
ATOM 2076 N N . THR B 1 20 ? 6.918 -18.781 -15.258 1 93.62 20 THR B N 1
ATOM 2077 C CA . THR B 1 20 ? 5.871 -19.672 -14.789 1 93.62 20 THR B CA 1
ATOM 2078 C C . THR B 1 20 ? 5.129 -20.297 -15.961 1 93.62 20 THR B C 1
ATOM 2080 O O . THR B 1 20 ? 4.668 -21.438 -15.875 1 93.62 20 THR B O 1
ATOM 2083 N N . GLY B 1 21 ? 4.938 -19.547 -17 1 93.31 21 GLY B N 1
ATOM 2084 C CA . GLY B 1 21 ? 4.258 -20.047 -18.188 1 93.31 21 GLY B CA 1
ATOM 2085 C C . GLY B 1 21 ? 2.789 -20.344 -17.953 1 93.31 21 GLY B C 1
ATOM 2086 O O . GLY B 1 21 ? 2.225 -21.25 -18.562 1 93.31 21 GLY B O 1
ATOM 2087 N N . ARG B 1 22 ? 2.17 -19.625 -17.078 1 93.31 22 ARG B N 1
ATOM 2088 C CA . ARG B 1 22 ? 0.776 -19.906 -16.734 1 93.31 22 ARG B CA 1
ATOM 2089 C C . ARG B 1 22 ? -0.164 -19.359 -17.812 1 93.31 22 ARG B C 1
ATOM 2091 O O . ARG B 1 22 ? -1.323 -19.781 -17.891 1 93.31 22 ARG B O 1
ATOM 2098 N N . ARG B 1 23 ? 0.303 -18.375 -18.531 1 93.69 23 ARG B N 1
ATOM 2099 C CA . ARG B 1 23 ? -0.494 -17.875 -19.656 1 93.69 23 ARG B CA 1
ATOM 2100 C C . ARG B 1 23 ? 0.293 -17.922 -20.953 1 93.69 23 ARG B C 1
ATOM 2102 O O . ARG B 1 23 ? 1.514 -17.75 -20.953 1 93.69 23 ARG B O 1
ATOM 2109 N N . SER B 1 24 ? -0.455 -18.156 -22 1 94.44 24 SER B N 1
ATOM 2110 C CA . SER B 1 24 ? 0.17 -18.219 -23.312 1 94.44 24 SER B CA 1
ATOM 2111 C C . SER B 1 24 ? 0.656 -16.844 -23.766 1 94.44 24 SER B C 1
ATOM 2113 O O . SER B 1 24 ? -0.096 -15.867 -23.719 1 94.44 24 SER B O 1
ATOM 2115 N N . ALA B 1 25 ? 1.894 -16.797 -24.188 1 96.44 25 ALA B N 1
ATOM 2116 C CA . ALA B 1 25 ? 2.494 -15.547 -24.656 1 96.44 25 ALA B CA 1
ATOM 2117 C C . ALA B 1 25 ? 2.684 -15.562 -26.172 1 96.44 25 ALA B C 1
ATOM 2119 O O . ALA B 1 25 ? 2.99 -16.609 -26.75 1 96.44 25 ALA B O 1
ATOM 2120 N N . THR B 1 26 ? 2.494 -14.383 -26.75 1 95.94 26 THR B N 1
ATOM 2121 C CA . THR B 1 26 ? 2.576 -14.312 -28.219 1 95.94 26 THR B CA 1
ATOM 2122 C C . THR B 1 26 ? 3.875 -13.641 -28.641 1 95.94 26 THR B C 1
ATOM 2124 O O . THR B 1 26 ? 4.465 -14.016 -29.656 1 95.94 26 THR B O 1
ATOM 2127 N N . ARG B 1 27 ? 4.258 -12.641 -27.906 1 97 27 ARG B N 1
ATOM 2128 C CA . ARG B 1 27 ? 5.441 -11.891 -28.312 1 97 27 ARG B CA 1
ATOM 2129 C C . ARG B 1 27 ? 5.984 -11.062 -27.141 1 97 27 ARG B C 1
ATOM 2131 O O . ARG B 1 27 ? 5.219 -10.57 -26.312 1 97 27 ARG B O 1
ATOM 2138 N N . LEU B 1 28 ? 7.305 -11 -27.109 1 98.19 28 LEU B N 1
ATOM 2139 C CA . LEU B 1 28 ? 7.996 -10.094 -26.188 1 98.19 28 LEU B CA 1
ATOM 2140 C C . LEU B 1 28 ? 8.438 -8.828 -26.922 1 98.19 28 LEU B C 1
ATOM 2142 O O . LEU B 1 28 ? 9.047 -8.898 -27.984 1 98.19 28 LEU B O 1
ATOM 2146 N N . LEU B 1 29 ? 8.039 -7.645 -26.406 1 98.12 29 LEU B N 1
ATOM 2147 C CA . LEU B 1 29 ? 8.422 -6.355 -26.969 1 98.12 29 LEU B CA 1
ATOM 2148 C C . LEU B 1 29 ? 9.422 -5.645 -26.062 1 98.12 29 LEU B C 1
ATOM 2150 O O . LEU B 1 29 ? 9.172 -5.48 -24.875 1 98.12 29 LEU B O 1
ATOM 2154 N N . LEU B 1 30 ? 10.57 -5.273 -26.609 1 97.88 30 LEU B N 1
ATOM 2155 C CA . LEU B 1 30 ? 11.617 -4.559 -25.891 1 97.88 30 LEU B CA 1
ATOM 2156 C C . LEU B 1 30 ? 11.883 -3.195 -26.516 1 97.88 30 LEU B C 1
ATOM 2158 O O . LEU B 1 30 ? 11.875 -3.061 -27.75 1 97.88 30 LEU B O 1
ATOM 2162 N N . GLN B 1 31 ? 12.062 -2.27 -25.656 1 97.19 31 GLN B N 1
ATOM 2163 C CA . GLN B 1 31 ? 12.375 -0.933 -26.141 1 97.19 31 GLN B CA 1
ATOM 2164 C C . GLN B 1 31 ? 13.711 -0.919 -26.875 1 97.19 31 GLN B C 1
ATOM 2166 O O . GLN B 1 31 ? 14.727 -1.384 -26.344 1 97.19 31 GLN B O 1
ATOM 2171 N N . ASP B 1 32 ? 13.805 -0.337 -28.062 1 94.31 32 ASP B N 1
ATOM 2172 C CA . ASP B 1 32 ? 15 -0.378 -28.906 1 94.31 32 ASP B CA 1
ATOM 2173 C C . ASP B 1 32 ? 16.078 0.557 -28.375 1 94.31 32 ASP B C 1
ATOM 2175 O O . ASP B 1 32 ? 17.266 0.263 -28.5 1 94.31 32 ASP B O 1
ATOM 2179 N N . SER B 1 33 ? 15.719 1.617 -27.766 1 88.06 33 SER B N 1
ATOM 2180 C CA . SER B 1 33 ? 16.672 2.619 -27.312 1 88.06 33 SER B CA 1
ATOM 2181 C C . SER B 1 33 ? 17.188 2.307 -25.906 1 88.06 33 SER B C 1
ATOM 2183 O O . SER B 1 33 ? 17.906 3.104 -25.297 1 88.06 33 SER B O 1
ATOM 2185 N N . MET B 1 34 ? 16.859 1.166 -25.484 1 83.81 34 MET B N 1
ATOM 2186 C CA . MET B 1 34 ? 17.266 0.84 -24.109 1 83.81 34 MET B CA 1
ATOM 2187 C C . MET B 1 34 ? 18.766 0.583 -24.031 1 83.81 34 MET B C 1
ATOM 2189 O O . MET B 1 34 ? 19.297 -0.219 -24.797 1 83.81 34 MET B O 1
ATOM 2193 N N . VAL B 1 35 ? 19.422 1.373 -23.219 1 86.25 35 VAL B N 1
ATOM 2194 C CA . VAL B 1 35 ? 20.828 1.139 -22.953 1 86.25 35 VAL B CA 1
ATOM 2195 C C . VAL B 1 35 ? 20.984 0.294 -21.688 1 86.25 35 VAL B C 1
ATOM 2197 O O . VAL B 1 35 ? 21.031 0.828 -20.578 1 86.25 35 VAL B O 1
ATOM 2200 N N . LEU B 1 36 ? 21.156 -0.947 -21.828 1 83.81 36 LEU B N 1
ATOM 2201 C CA . LEU B 1 36 ? 21.109 -1.916 -20.75 1 83.81 36 LEU B CA 1
ATOM 2202 C C . LEU B 1 36 ? 22.281 -1.697 -19.781 1 83.81 36 LEU B C 1
ATOM 2204 O O . LEU B 1 36 ? 22.125 -1.85 -18.562 1 83.81 36 LEU B O 1
ATOM 2208 N N . ALA B 1 37 ? 23.391 -1.31 -20.25 1 83.06 37 ALA B N 1
ATOM 2209 C CA . ALA B 1 37 ? 24.594 -1.139 -19.438 1 83.06 37 ALA B CA 1
ATOM 2210 C C . ALA B 1 37 ? 24.359 -0.111 -18.344 1 83.06 37 ALA B C 1
ATOM 2212 O O . ALA B 1 37 ? 25.016 -0.157 -17.297 1 83.06 37 ALA B O 1
ATOM 2213 N N . LYS B 1 38 ? 23.469 0.677 -18.5 1 82.31 38 LYS B N 1
ATOM 2214 C CA . LYS B 1 38 ? 23.25 1.767 -17.547 1 82.31 38 LYS B CA 1
ATOM 2215 C C . LYS B 1 38 ? 22.047 1.477 -16.656 1 82.31 38 LYS B C 1
ATOM 2217 O O . LYS B 1 38 ? 21.734 2.258 -15.758 1 82.31 38 LYS B O 1
ATOM 2222 N N . ARG B 1 39 ? 21.5 0.323 -16.891 1 86.06 39 ARG B N 1
ATOM 2223 C CA . ARG B 1 39 ? 20.266 0.03 -16.156 1 86.06 39 ARG B CA 1
ATOM 2224 C C . ARG B 1 39 ? 20.547 -0.879 -14.969 1 86.06 39 ARG B C 1
ATOM 2226 O O . ARG B 1 39 ? 21.344 -1.811 -15.062 1 86.06 39 ARG B O 1
ATOM 2233 N N . LYS B 1 40 ? 19.859 -0.608 -13.875 1 81.06 40 LYS B N 1
ATOM 2234 C CA . LYS B 1 40 ? 20 -1.412 -12.664 1 81.06 40 LYS B CA 1
ATOM 2235 C C . LYS B 1 40 ? 19.359 -2.789 -12.844 1 81.06 40 LYS B C 1
ATOM 2237 O O . LYS B 1 40 ? 19.797 -3.764 -12.227 1 81.06 40 LYS B O 1
ATOM 2242 N N . ASP B 1 41 ? 18.391 -2.861 -13.75 1 87.69 41 ASP B N 1
ATOM 2243 C CA . ASP B 1 41 ? 17.672 -4.121 -13.938 1 87.69 41 ASP B CA 1
ATOM 2244 C C . ASP B 1 41 ? 18.094 -4.805 -15.234 1 87.69 41 ASP B C 1
ATOM 2246 O O . ASP B 1 41 ? 17.344 -5.625 -15.781 1 87.69 41 ASP B O 1
ATOM 2250 N N . ALA B 1 42 ? 19.234 -4.5 -15.719 1 92.06 42 ALA B N 1
ATOM 2251 C CA . ALA B 1 42 ? 19.734 -5.012 -16.984 1 92.06 42 ALA B CA 1
ATOM 2252 C C . ALA B 1 42 ? 19.766 -6.535 -17 1 92.06 42 ALA B C 1
ATOM 2254 O O . ALA B 1 42 ? 19.375 -7.168 -17.984 1 92.06 42 ALA B O 1
ATOM 2255 N N . ALA B 1 43 ? 20.234 -7.07 -15.938 1 92.44 43 ALA B N 1
ATOM 2256 C CA . ALA B 1 43 ? 20.344 -8.523 -15.852 1 92.44 43 ALA B CA 1
ATOM 2257 C C . ALA B 1 43 ? 18.969 -9.18 -15.969 1 92.44 43 ALA B C 1
ATOM 2259 O O . ALA B 1 43 ? 18.828 -10.242 -16.594 1 92.44 43 ALA B O 1
ATOM 2260 N N . LEU B 1 44 ? 17.969 -8.586 -15.445 1 93.19 44 LEU B N 1
ATOM 2261 C CA . LEU B 1 44 ? 16.609 -9.117 -15.484 1 93.19 44 LEU B CA 1
ATOM 2262 C C . LEU B 1 44 ? 16.031 -9.008 -16.891 1 93.19 44 LEU B C 1
ATOM 2264 O O . LEU B 1 44 ? 15.32 -9.914 -17.344 1 93.19 44 LEU B O 1
ATOM 2268 N N . VAL B 1 45 ? 16.328 -7.953 -17.516 1 95.5 45 VAL B N 1
ATOM 2269 C CA . VAL B 1 45 ? 15.852 -7.766 -18.875 1 95.5 45 VAL B CA 1
ATOM 2270 C C . VAL B 1 45 ? 16.484 -8.82 -19.781 1 95.5 45 VAL B C 1
ATOM 2272 O O . VAL B 1 45 ? 15.789 -9.414 -20.625 1 95.5 45 VAL B O 1
ATOM 2275 N N . ARG B 1 46 ? 17.75 -9.086 -19.625 1 95.94 46 ARG B N 1
ATOM 2276 C CA . ARG B 1 46 ? 18.438 -10.109 -20.391 1 95.94 46 ARG B CA 1
ATOM 2277 C C . ARG B 1 46 ? 17.844 -11.492 -20.141 1 95.94 46 ARG B C 1
ATOM 2279 O O . ARG B 1 46 ? 17.719 -12.297 -21.062 1 95.94 46 ARG B O 1
ATOM 2286 N N . THR B 1 47 ? 17.547 -11.648 -18.906 1 96 47 THR B N 1
ATOM 2287 C CA . THR B 1 47 ? 16.938 -12.922 -18.547 1 96 47 THR B CA 1
ATOM 2288 C C . THR B 1 47 ? 15.594 -13.086 -19.25 1 96 47 THR B C 1
ATOM 2290 O O . THR B 1 47 ? 15.273 -14.172 -19.734 1 96 47 THR B O 1
ATOM 2293 N N . ALA B 1 48 ? 14.82 -12.039 -19.312 1 96.62 48 ALA B N 1
ATOM 2294 C CA . ALA B 1 48 ? 13.539 -12.086 -20 1 96.62 48 ALA B CA 1
ATOM 2295 C C . ALA B 1 48 ? 13.719 -12.422 -21.484 1 96.62 48 ALA B C 1
ATOM 2297 O O . ALA B 1 48 ? 12.992 -13.242 -22.031 1 96.62 48 ALA B O 1
ATOM 2298 N N . GLU B 1 49 ? 14.672 -11.789 -22 1 96.5 49 GLU B N 1
ATOM 2299 C CA . GLU B 1 49 ? 14.969 -12.039 -23.406 1 96.5 49 GLU B CA 1
ATOM 2300 C C . GLU B 1 49 ? 15.406 -13.492 -23.625 1 96.5 49 GLU B C 1
ATOM 2302 O O . GLU B 1 49 ? 14.984 -14.133 -24.578 1 96.5 49 GLU B O 1
ATOM 2307 N N . ARG B 1 50 ? 16.234 -13.953 -22.797 1 97.38 50 ARG B N 1
ATOM 2308 C CA . ARG B 1 50 ? 16.703 -15.328 -22.891 1 97.38 50 ARG B CA 1
ATOM 2309 C C . ARG B 1 50 ? 15.555 -16.312 -22.75 1 97.38 50 ARG B C 1
ATOM 2311 O O . ARG B 1 50 ? 15.461 -17.281 -23.516 1 97.38 50 ARG B O 1
ATOM 2318 N N . LEU B 1 51 ? 14.695 -16.078 -21.781 1 96.69 51 LEU B N 1
ATOM 2319 C CA . LEU B 1 51 ? 13.547 -16.953 -21.562 1 96.69 51 LEU B CA 1
ATOM 2320 C C . LEU B 1 51 ? 12.625 -16.969 -22.781 1 96.69 51 LEU B C 1
ATOM 2322 O O . LEU B 1 51 ? 12.094 -18.016 -23.141 1 96.69 51 LEU B O 1
ATOM 2326 N N . ALA B 1 52 ? 12.43 -15.828 -23.328 1 97.19 52 ALA B N 1
ATOM 2327 C CA . ALA B 1 52 ? 11.609 -15.734 -24.531 1 97.19 52 ALA B CA 1
ATOM 2328 C C . ALA B 1 52 ? 12.211 -16.562 -25.672 1 97.19 52 ALA B C 1
ATOM 2330 O O . ALA B 1 52 ? 11.492 -17.328 -26.328 1 97.19 52 ALA B O 1
ATOM 2331 N N . ALA B 1 53 ? 13.445 -16.391 -25.859 1 95.5 53 ALA B N 1
ATOM 2332 C CA . ALA B 1 53 ? 14.148 -17.125 -26.906 1 95.5 53 ALA B CA 1
ATOM 2333 C C . ALA B 1 53 ? 14.055 -18.625 -26.688 1 95.5 53 ALA B C 1
ATOM 2335 O O . ALA B 1 53 ? 13.781 -19.391 -27.609 1 95.5 53 ALA B O 1
ATOM 2336 N N . GLU B 1 54 ? 14.352 -18.984 -25.484 1 95.75 54 GLU B N 1
ATOM 2337 C CA . GLU B 1 54 ? 14.297 -20.391 -25.125 1 95.75 54 GLU B CA 1
ATOM 2338 C C . GLU B 1 54 ? 12.914 -20.969 -25.359 1 95.75 54 GLU B C 1
ATOM 2340 O O . GLU B 1 54 ? 12.773 -22.156 -25.703 1 95.75 54 GLU B O 1
ATOM 2345 N N . GLY B 1 55 ? 11.914 -20.188 -25.203 1 94.56 55 GLY B N 1
ATOM 2346 C CA . GLY B 1 55 ? 10.539 -20.625 -25.391 1 94.56 55 GLY B CA 1
ATOM 2347 C C . GLY B 1 55 ? 10.039 -20.453 -26.812 1 94.56 55 GLY B C 1
ATOM 2348 O O . GLY B 1 55 ? 8.891 -20.781 -27.109 1 94.56 55 GLY B O 1
ATOM 2349 N N . GLY B 1 56 ? 10.906 -19.938 -27.625 1 95.31 56 GLY B N 1
ATOM 2350 C CA . GLY B 1 56 ? 10.523 -19.719 -29.016 1 95.31 56 GLY B CA 1
ATOM 2351 C C . GLY B 1 56 ? 9.609 -18.531 -29.203 1 95.31 56 GLY B C 1
ATOM 2352 O O . GLY B 1 56 ? 8.852 -18.484 -30.188 1 95.31 56 GLY B O 1
ATOM 2353 N N . LEU B 1 57 ? 9.516 -17.719 -28.281 1 96.69 57 LEU B N 1
ATOM 2354 C CA . LEU B 1 57 ? 8.68 -16.531 -28.344 1 96.69 57 LEU B CA 1
ATOM 2355 C C . LEU B 1 57 ? 9.359 -15.43 -29.156 1 96.69 57 LEU B C 1
ATOM 2357 O O . LEU B 1 57 ? 10.5 -15.07 -28.891 1 96.69 57 LEU B O 1
ATOM 2361 N N . PRO B 1 58 ? 8.703 -14.922 -30.219 1 97.25 58 PRO B N 1
ATOM 2362 C CA . PRO B 1 58 ? 9.289 -13.812 -30.984 1 97.25 58 PRO B CA 1
ATOM 2363 C C . PRO B 1 58 ? 9.609 -12.602 -30.109 1 97.25 58 PRO B C 1
ATOM 2365 O O . PRO B 1 58 ? 8.828 -12.258 -29.219 1 97.25 58 PRO B O 1
ATOM 2368 N N . VAL B 1 59 ? 10.758 -12.023 -30.375 1 97.31 59 VAL B N 1
ATOM 2369 C CA . VAL B 1 59 ? 11.164 -10.805 -29.672 1 97.31 59 VAL B CA 1
ATOM 2370 C C . VAL B 1 59 ? 11.25 -9.648 -30.672 1 97.31 59 VAL B C 1
ATOM 2372 O O . VAL B 1 59 ? 11.93 -9.75 -31.703 1 97.31 59 VAL B O 1
ATOM 2375 N N . SER B 1 60 ? 10.492 -8.617 -30.359 1 96.62 60 SER B N 1
ATOM 2376 C CA . SER B 1 60 ? 10.508 -7.434 -31.219 1 96.62 60 SER B CA 1
ATOM 2377 C C . SER B 1 60 ? 11.086 -6.227 -30.484 1 96.62 60 SER B C 1
ATOM 2379 O O . SER B 1 60 ? 10.773 -6.004 -29.312 1 96.62 60 SER B O 1
ATOM 2381 N N . ARG B 1 61 ? 11.93 -5.508 -31.188 1 96.62 61 ARG B N 1
ATOM 2382 C CA . ARG B 1 61 ? 12.422 -4.23 -30.672 1 96.62 61 ARG B CA 1
ATOM 2383 C C . ARG B 1 61 ? 11.609 -3.068 -31.234 1 96.62 61 ARG B C 1
ATOM 2385 O O . ARG B 1 61 ? 11.422 -2.965 -32.438 1 96.62 61 ARG B O 1
ATOM 2392 N N . VAL B 1 62 ? 11.078 -2.273 -30.328 1 97 62 VAL B N 1
ATOM 2393 C CA . VAL B 1 62 ? 10.172 -1.217 -30.75 1 97 62 VAL B CA 1
ATOM 2394 C C . VAL B 1 62 ? 10.508 0.082 -30.016 1 97 62 VAL B C 1
ATOM 2396 O O . VAL B 1 62 ? 11.242 0.072 -29.031 1 97 62 VAL B O 1
ATOM 2399 N N . ASP B 1 63 ? 10.055 1.258 -30.516 1 96.94 63 ASP B N 1
ATOM 2400 C CA . ASP B 1 63 ? 10.359 2.537 -29.891 1 96.94 63 ASP B CA 1
ATOM 2401 C C . ASP B 1 63 ? 9.508 2.752 -28.641 1 96.94 63 ASP B C 1
ATOM 2403 O O . ASP B 1 63 ? 8.484 2.086 -28.469 1 96.94 63 ASP B O 1
ATOM 2407 N N . LYS B 1 64 ? 9.922 3.666 -27.859 1 96.38 64 LYS B N 1
ATOM 2408 C CA . LYS B 1 64 ? 9.258 3.947 -26.594 1 96.38 64 LYS B CA 1
ATOM 2409 C C . LYS B 1 64 ? 7.805 4.355 -26.812 1 96.38 64 LYS B C 1
ATOM 2411 O O . LYS B 1 64 ? 6.93 3.973 -26.031 1 96.38 64 LYS B O 1
ATOM 2416 N N . HIS B 1 65 ? 7.555 5.137 -27.812 1 97 65 HIS B N 1
ATOM 2417 C CA . HIS B 1 65 ? 6.211 5.633 -28.094 1 97 65 HIS B CA 1
ATOM 2418 C C . HIS B 1 65 ? 5.246 4.484 -28.359 1 97 65 HIS B C 1
ATOM 2420 O O . HIS B 1 65 ? 4.113 4.492 -27.875 1 97 65 HIS B O 1
ATOM 2426 N N . SER B 1 66 ? 5.676 3.529 -29.109 1 96.81 66 SER B N 1
ATOM 2427 C CA . SER B 1 66 ? 4.855 2.355 -29.391 1 96.81 66 SER B CA 1
ATOM 2428 C C . SER B 1 66 ? 4.512 1.603 -28.125 1 96.81 66 SER B C 1
ATOM 2430 O O . SER B 1 66 ? 3.371 1.17 -27.938 1 96.81 66 SER B O 1
ATOM 2432 N N . LEU B 1 67 ? 5.48 1.402 -27.25 1 97.56 67 LEU B N 1
ATOM 2433 C CA . LEU B 1 67 ? 5.238 0.736 -25.984 1 97.56 67 LEU B CA 1
ATOM 2434 C C . LEU B 1 67 ? 4.258 1.536 -25.125 1 97.56 67 LEU B C 1
ATOM 2436 O O . LEU B 1 67 ? 3.393 0.962 -24.469 1 97.56 67 LEU B O 1
ATOM 2440 N N . ASN B 1 68 ? 4.383 2.855 -25.109 1 97.06 68 ASN B N 1
ATOM 2441 C CA . ASN B 1 68 ? 3.463 3.725 -24.375 1 97.06 68 ASN B CA 1
ATOM 2442 C C . ASN B 1 68 ? 2.02 3.516 -24.828 1 97.06 68 ASN B C 1
ATOM 2444 O O . ASN B 1 68 ? 1.107 3.492 -24 1 97.06 68 ASN B O 1
ATOM 2448 N N . LEU B 1 69 ? 1.835 3.379 -26.078 1 96.75 69 LEU B N 1
ATOM 2449 C CA . LEU B 1 69 ? 0.5 3.172 -26.625 1 96.75 69 LEU B CA 1
ATOM 2450 C C . LEU B 1 69 ? -0.076 1.837 -26.172 1 96.75 69 LEU B C 1
ATOM 2452 O O . LEU B 1 69 ? -1.251 1.756 -25.797 1 96.75 69 LEU B O 1
ATOM 2456 N N . LEU B 1 70 ? 0.763 0.828 -26.188 1 95.81 70 LEU B N 1
ATOM 2457 C CA . LEU B 1 70 ? 0.313 -0.516 -25.844 1 95.81 70 LEU B CA 1
ATOM 2458 C C . LEU B 1 70 ? -0.055 -0.6 -24.359 1 95.81 70 LEU B C 1
ATOM 2460 O O . LEU B 1 70 ? -0.938 -1.372 -23.984 1 95.81 70 LEU B O 1
ATOM 2464 N N . THR B 1 71 ? 0.626 0.187 -23.531 1 97 71 THR B N 1
ATOM 2465 C CA . THR B 1 71 ? 0.419 0.1 -22.094 1 97 71 THR B CA 1
ATOM 2466 C C . THR B 1 71 ? -0.417 1.275 -21.594 1 97 71 THR B C 1
ATOM 2468 O O . THR B 1 71 ? -0.614 1.437 -20.391 1 97 71 THR B O 1
ATOM 2471 N N . ARG B 1 72 ? -0.898 2.104 -22.469 1 94.94 72 ARG B N 1
ATOM 2472 C CA . ARG B 1 72 ? -1.664 3.299 -22.141 1 94.94 72 ARG B CA 1
ATOM 2473 C C . ARG B 1 72 ? -0.883 4.199 -21.188 1 94.94 72 ARG B C 1
ATOM 2475 O O . ARG B 1 72 ? -1.408 4.629 -20.156 1 94.94 72 ARG B O 1
ATOM 2482 N N . ASP B 1 73 ? 0.379 4.281 -21.422 1 94.44 73 ASP B N 1
ATOM 2483 C CA . ASP B 1 73 ? 1.333 5.199 -20.812 1 94.44 73 ASP B CA 1
ATOM 2484 C C . ASP B 1 73 ? 1.688 4.75 -19.391 1 94.44 73 ASP B C 1
ATOM 2486 O O . ASP B 1 73 ? 2.207 5.539 -18.594 1 94.44 73 ASP B O 1
ATOM 2490 N N . ARG B 1 74 ? 1.32 3.504 -19.094 1 94.75 74 ARG B N 1
ATOM 2491 C CA . ARG B 1 74 ? 1.801 2.959 -17.828 1 94.75 74 ARG B CA 1
ATOM 2492 C C . ARG B 1 74 ? 3.289 2.635 -17.906 1 94.75 74 ARG B C 1
ATOM 2494 O O . ARG B 1 74 ? 3.787 2.215 -18.953 1 94.75 74 ARG B O 1
ATOM 2501 N N . PRO B 1 75 ? 3.963 2.869 -16.797 1 92.94 75 PRO B N 1
ATOM 2502 C CA . PRO B 1 75 ? 5.41 2.645 -16.828 1 92.94 75 PRO B CA 1
ATOM 2503 C C . PRO B 1 75 ? 5.781 1.2 -17.141 1 92.94 75 PRO B C 1
ATOM 2505 O O . PRO B 1 75 ? 5.629 0.315 -16.297 1 92.94 75 PRO B O 1
ATOM 2508 N N . HIS B 1 76 ? 6.328 0.989 -18.359 1 96.81 76 HIS B N 1
ATOM 2509 C CA . HIS B 1 76 ? 6.57 -0.36 -18.859 1 96.81 76 HIS B CA 1
ATOM 2510 C C . HIS B 1 76 ? 8.031 -0.75 -18.703 1 96.81 76 HIS B C 1
ATOM 2512 O O . HIS B 1 76 ? 8.398 -1.914 -18.891 1 96.81 76 HIS B O 1
ATOM 2518 N N . GLN B 1 77 ? 8.922 0.154 -18.328 1 94.38 77 GLN B N 1
ATOM 2519 C CA . GLN B 1 77 ? 10.344 -0.094 -18.094 1 94.38 77 GLN B CA 1
ATOM 2520 C C . GLN B 1 77 ? 11.008 -0.673 -19.344 1 94.38 77 GLN B C 1
ATOM 2522 O O . GLN B 1 77 ? 11.938 -1.479 -19.234 1 94.38 77 GLN B O 1
ATOM 2527 N N . GLY B 1 78 ? 10.43 -0.463 -20.484 1 97.06 78 GLY B N 1
ATOM 2528 C CA . GLY B 1 78 ? 11.008 -0.908 -21.75 1 97.06 78 GLY B CA 1
ATOM 2529 C C . GLY B 1 78 ? 10.703 -2.361 -22.062 1 97.06 78 GLY B C 1
ATOM 2530 O O . GLY B 1 78 ? 11.258 -2.926 -23.016 1 97.06 78 GLY B O 1
ATOM 2531 N N . VAL B 1 79 ? 9.938 -3.033 -21.25 1 98.19 79 VAL B N 1
ATOM 2532 C CA . VAL B 1 79 ? 9.664 -4.457 -21.406 1 98.19 79 VAL B CA 1
ATOM 2533 C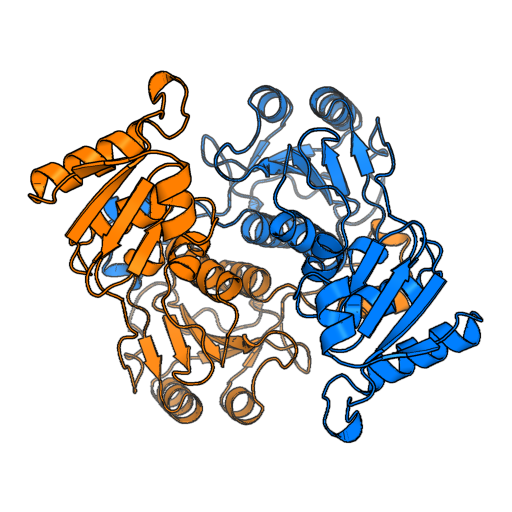 C . VAL B 1 79 ? 8.156 -4.699 -21.391 1 98.19 79 VAL B C 1
ATOM 2535 O O . VAL B 1 79 ? 7.473 -4.355 -20.422 1 98.19 79 VAL B O 1
ATOM 2538 N N . VAL B 1 80 ? 7.59 -5.254 -22.453 1 98.44 80 VAL B N 1
ATOM 2539 C CA . VAL B 1 80 ? 6.164 -5.547 -22.578 1 98.44 80 VAL B CA 1
ATOM 2540 C C . VAL B 1 80 ? 5.977 -6.945 -23.172 1 98.44 80 VAL B C 1
ATOM 2542 O O . VAL B 1 80 ? 6.684 -7.336 -24.094 1 98.44 80 VAL B O 1
ATOM 2545 N N . LEU B 1 81 ? 5.105 -7.746 -22.609 1 98.31 81 LEU B N 1
ATOM 2546 C CA . LEU B 1 81 ? 4.777 -9.086 -23.078 1 98.31 81 LEU B CA 1
ATOM 2547 C C . LEU B 1 81 ? 3.326 -9.164 -23.531 1 98.31 81 LEU B C 1
ATOM 2549 O O . LEU B 1 81 ? 2.41 -8.844 -22.766 1 98.31 81 LEU B O 1
ATOM 2553 N N . GLN B 1 82 ? 3.129 -9.469 -24.766 1 97.88 82 GLN B N 1
ATOM 2554 C CA . GLN B 1 82 ? 1.789 -9.773 -25.25 1 97.88 82 GLN B CA 1
ATOM 2555 C C . GLN B 1 82 ? 1.382 -11.195 -24.906 1 97.88 82 GLN B C 1
ATOM 2557 O O . GLN B 1 82 ? 2.07 -12.156 -25.266 1 97.88 82 GLN B O 1
ATOM 2562 N N . ALA B 1 83 ? 0.296 -11.336 -24.156 1 97.75 83 ALA B N 1
ATOM 2563 C CA . ALA B 1 83 ? -0.088 -12.656 -23.672 1 97.75 83 ALA B CA 1
ATOM 2564 C C . ALA B 1 83 ? -1.594 -12.734 -23.438 1 97.75 83 ALA B C 1
ATOM 2566 O O . ALA B 1 83 ? -2.283 -11.711 -23.422 1 97.75 83 ALA B O 1
ATOM 2567 N N . GLU B 1 84 ? -2.088 -13.914 -23.297 1 97 84 GLU B N 1
ATOM 2568 C CA . GLU B 1 84 ? -3.488 -14.141 -22.953 1 97 84 GLU B CA 1
ATOM 2569 C C . GLU B 1 84 ? -3.801 -13.641 -21.547 1 97 84 GLU B C 1
ATOM 2571 O O . GLU B 1 84 ? -2.906 -13.547 -20.703 1 97 84 GLU B O 1
ATOM 2576 N N . ALA B 1 85 ? -5.074 -13.336 -21.328 1 96.69 85 ALA B N 1
ATOM 2577 C CA . ALA B 1 85 ? -5.508 -12.875 -20.016 1 96.69 85 ALA B CA 1
ATOM 2578 C C . ALA B 1 85 ? -5.508 -14.016 -19 1 96.69 85 ALA B C 1
ATOM 2580 O O . ALA B 1 85 ? -5.715 -15.172 -19.359 1 96.69 85 ALA B O 1
ATOM 2581 N N . LEU B 1 86 ? -5.207 -13.688 -17.781 1 95.75 86 LEU B N 1
ATOM 2582 C CA . LEU B 1 86 ? -5.379 -14.609 -16.672 1 95.75 86 LEU B CA 1
ATOM 2583 C C . LEU B 1 86 ? -6.734 -14.422 -16 1 95.75 86 LEU B C 1
ATOM 2585 O O . LEU B 1 86 ? -7.277 -13.312 -15.992 1 95.75 86 LEU B O 1
ATOM 2589 N N . GLY B 1 87 ? -7.273 -15.5 -15.492 1 96.31 87 GLY B N 1
ATOM 2590 C CA . GLY B 1 87 ? -8.508 -15.438 -14.734 1 96.31 87 GLY B CA 1
ATOM 2591 C C . GLY B 1 87 ? -8.406 -16.078 -13.359 1 96.31 87 GLY B C 1
ATOM 2592 O O . GLY B 1 87 ? -7.379 -16.672 -13.031 1 96.31 87 GLY B O 1
ATOM 2593 N N . PHE B 1 88 ? -9.422 -15.859 -12.617 1 97.69 88 PHE B N 1
ATOM 2594 C CA . PHE B 1 88 ? -9.492 -16.5 -11.312 1 97.69 88 PHE B CA 1
ATOM 2595 C C . PHE B 1 88 ? -9.688 -18 -11.453 1 97.69 88 PHE B C 1
ATOM 2597 O O . PHE B 1 88 ? -10.164 -18.484 -12.484 1 97.69 88 PHE B O 1
ATOM 2604 N N . GLU B 1 89 ? -9.266 -18.719 -10.445 1 96.94 89 GLU B N 1
ATOM 2605 C CA . GLU B 1 89 ? -9.586 -20.141 -10.312 1 96.94 89 GLU B CA 1
ATOM 2606 C C . GLU B 1 89 ? -10.75 -20.359 -9.352 1 96.94 89 GLU B C 1
ATOM 2608 O O . GLU B 1 89 ? -10.617 -20.125 -8.148 1 96.94 89 GLU B O 1
ATOM 2613 N N . PRO B 1 90 ? -11.867 -20.812 -9.883 1 97.81 90 PRO B N 1
ATOM 2614 C CA . PRO B 1 90 ? -13.016 -20.984 -8.992 1 97.81 90 PRO B CA 1
ATOM 2615 C C . PRO B 1 90 ? -12.727 -21.953 -7.848 1 97.81 90 PRO B C 1
ATOM 2617 O O . PRO B 1 90 ? -12.125 -23.016 -8.062 1 97.81 90 PRO B O 1
ATOM 2620 N N . MET B 1 91 ? -13.094 -21.562 -6.617 1 97.62 91 MET B N 1
ATOM 2621 C CA . MET B 1 91 ? -12.945 -22.375 -5.414 1 97.62 91 MET B CA 1
ATOM 2622 C C . MET B 1 91 ? -14.125 -22.172 -4.469 1 97.62 91 MET B C 1
ATOM 2624 O O . MET B 1 91 ? -14.07 -21.328 -3.57 1 97.62 91 MET B O 1
ATOM 2628 N N . PRO B 1 92 ? -15.094 -23.016 -4.613 1 96.38 92 PRO B N 1
ATOM 2629 C CA . PRO B 1 92 ? -16.297 -22.844 -3.791 1 96.38 92 PRO B CA 1
ATOM 2630 C C . PRO B 1 92 ? -16.062 -23.234 -2.33 1 96.38 92 PRO B C 1
ATOM 2632 O O . PRO B 1 92 ? -16.797 -22.766 -1.446 1 96.38 92 PRO B O 1
ATOM 2635 N N . LEU B 1 93 ? -15.094 -24.156 -2.135 1 97.62 93 LEU B N 1
ATOM 2636 C CA . LEU B 1 93 ? -14.742 -24.594 -0.787 1 97.62 93 LEU B CA 1
ATOM 2637 C C . LEU B 1 93 ? -13.242 -24.484 -0.554 1 97.62 93 LEU B C 1
ATOM 2639 O O . LEU B 1 93 ? -12.445 -24.891 -1.405 1 97.62 93 LEU B O 1
ATOM 2643 N N . LEU B 1 94 ? -12.891 -23.938 0.588 1 97.38 94 LEU B N 1
ATOM 2644 C CA . LEU B 1 94 ? -11.477 -23.938 0.951 1 97.38 94 LEU B CA 1
ATOM 2645 C C . LEU B 1 94 ? -11.008 -25.344 1.287 1 97.38 94 LEU B C 1
ATOM 2647 O O . LEU B 1 94 ? -11.789 -26.172 1.756 1 97.38 94 LEU B O 1
ATOM 2651 N N . PRO B 1 95 ? -9.727 -25.625 1.009 1 95.31 95 PRO B N 1
ATOM 2652 C CA . PRO B 1 95 ? -9.211 -26.891 1.517 1 95.31 95 PRO B CA 1
ATOM 2653 C C . PRO B 1 95 ? -9.266 -26.984 3.041 1 95.31 95 PRO B C 1
ATOM 2655 O O . PRO B 1 95 ? -9.32 -25.969 3.723 1 95.31 95 PRO B O 1
ATOM 2658 N N . PRO B 1 96 ? -9.297 -28.188 3.535 1 95.56 96 PRO B N 1
ATOM 2659 C CA . PRO B 1 96 ? -9.219 -28.328 4.992 1 95.56 96 PRO B CA 1
ATOM 2660 C C . PRO B 1 96 ? -7.918 -27.766 5.57 1 95.56 96 PRO B C 1
ATOM 2662 O O . PRO B 1 96 ? -6.891 -27.766 4.887 1 95.56 96 PRO B O 1
ATOM 2665 N N . PRO B 1 97 ? -8.047 -27.25 6.812 1 95.31 97 PRO B N 1
ATOM 2666 C CA . PRO B 1 97 ? -6.789 -26.828 7.434 1 95.31 97 PRO B CA 1
ATOM 2667 C C . PRO B 1 97 ? -5.77 -27.953 7.52 1 95.31 97 PRO B C 1
ATOM 2669 O O . PRO B 1 97 ? -6.141 -29.125 7.684 1 95.31 97 PRO B O 1
ATOM 2672 N N . PRO B 1 98 ? -4.562 -27.562 7.402 1 91.75 98 PRO B N 1
ATOM 2673 C CA . PRO B 1 98 ? -3.531 -28.594 7.547 1 91.75 98 PRO B CA 1
ATOM 2674 C C . PRO B 1 98 ? -3.562 -29.266 8.914 1 91.75 98 PRO B C 1
ATOM 2676 O O . PRO B 1 98 ? -3.939 -28.641 9.906 1 91.75 98 PRO B O 1
ATOM 2679 N N . SER B 1 99 ? -3.223 -30.484 8.938 1 88.38 99 SER B N 1
ATOM 2680 C CA . SER B 1 99 ? -3.256 -31.25 10.18 1 88.38 99 SER B CA 1
ATOM 2681 C C . SER B 1 99 ? -2.059 -30.922 11.062 1 88.38 99 SER B C 1
ATOM 2683 O O . SER B 1 99 ? -2.16 -30.953 12.297 1 88.38 99 SER B O 1
ATOM 2685 N N . GLU B 1 100 ? -0.931 -30.656 10.484 1 83.06 100 GLU B N 1
ATOM 2686 C CA . GLU B 1 100 ? 0.284 -30.375 11.242 1 83.06 100 GLU B CA 1
ATOM 2687 C C . GLU B 1 100 ? 1.068 -29.234 10.602 1 83.06 100 GLU B C 1
ATOM 2689 O O . GLU B 1 100 ? 0.807 -28.844 9.461 1 83.06 100 GLU B O 1
ATOM 2694 N N . GLY B 1 101 ? 1.795 -28.609 11.531 1 82.94 101 GLY B N 1
ATOM 2695 C CA . GLY B 1 101 ? 2.672 -27.578 11 1 82.94 101 GLY B CA 1
ATOM 2696 C C . GLY B 1 101 ? 2.373 -26.203 11.562 1 82.94 101 GLY B C 1
ATOM 2697 O O . GLY B 1 101 ? 1.534 -26.062 12.453 1 82.94 101 GLY B O 1
ATOM 2698 N N . ALA B 1 102 ? 3.092 -25.234 11.039 1 84.94 102 ALA B N 1
ATOM 2699 C CA . ALA B 1 102 ? 2.916 -23.844 11.43 1 84.94 102 ALA B CA 1
ATOM 2700 C C . ALA B 1 102 ? 1.544 -23.312 11.008 1 84.94 102 ALA B C 1
ATOM 2702 O O . ALA B 1 102 ? 0.905 -23.891 10.117 1 84.94 102 ALA B O 1
ATOM 2703 N N . ARG B 1 103 ? 1.084 -22.359 11.641 1 91.31 103 ARG B N 1
ATOM 2704 C CA . ARG B 1 103 ? -0.194 -21.703 11.352 1 91.31 103 ARG B CA 1
ATOM 2705 C C . ARG B 1 103 ? -0.287 -21.312 9.883 1 91.31 103 ARG B C 1
ATOM 2707 O O . ARG B 1 103 ? 0.527 -20.531 9.391 1 91.31 103 ARG B O 1
ATOM 2714 N N . ALA B 1 104 ? -1.257 -21.906 9.242 1 94.94 104 ALA B N 1
ATOM 2715 C CA . ALA B 1 104 ? -1.582 -21.516 7.875 1 94.94 104 ALA B CA 1
ATOM 2716 C C . ALA B 1 104 ? -2.586 -20.359 7.859 1 94.94 104 ALA B C 1
ATOM 2718 O O . ALA B 1 104 ? -3.527 -20.344 8.656 1 94.94 104 ALA B O 1
ATOM 2719 N N . VAL B 1 105 ? -2.32 -19.406 6.949 1 96.69 105 VAL B N 1
ATOM 2720 C CA . VAL B 1 105 ? -3.248 -18.281 6.824 1 96.69 105 VAL B CA 1
ATOM 2721 C C . VAL B 1 105 ? -3.693 -18.141 5.371 1 96.69 105 VAL B C 1
ATOM 2723 O O . VAL B 1 105 ? -2.859 -18.016 4.469 1 96.69 105 VAL B O 1
ATOM 2726 N N . TRP B 1 106 ? -4.977 -18.234 5.113 1 97.69 106 TRP B N 1
ATOM 2727 C CA . TRP B 1 106 ? -5.574 -17.828 3.844 1 97.69 106 TRP B CA 1
ATOM 2728 C C . TRP B 1 106 ? -6.004 -16.375 3.885 1 97.69 106 TRP B C 1
ATOM 2730 O O . TRP B 1 106 ? -6.539 -15.906 4.895 1 97.69 106 TRP B O 1
ATOM 2740 N N . LEU B 1 107 ? -5.777 -15.703 2.822 1 98.44 107 LEU B N 1
ATOM 2741 C CA . LEU B 1 107 ? -6.266 -14.336 2.674 1 98.44 107 LEU B CA 1
ATOM 2742 C C . LEU B 1 107 ? -7.531 -14.305 1.826 1 98.44 107 LEU B C 1
ATOM 2744 O O . LEU B 1 107 ? -7.512 -14.68 0.653 1 98.44 107 LEU B O 1
ATOM 2748 N N . ALA B 1 108 ? -8.625 -13.914 2.4 1 98.88 108 ALA B N 1
ATOM 2749 C CA . ALA B 1 108 ? -9.891 -13.75 1.69 1 98.88 108 ALA B CA 1
ATOM 2750 C C . ALA B 1 108 ? -10.227 -12.273 1.517 1 98.88 108 ALA B C 1
ATOM 2752 O O . ALA B 1 108 ? -10.172 -11.5 2.475 1 98.88 108 ALA B O 1
ATOM 2753 N N . LEU B 1 109 ? -10.57 -11.922 0.314 1 98.88 109 LEU B N 1
ATOM 2754 C CA . LEU B 1 109 ? -10.828 -10.523 -0.008 1 98.88 109 LEU B CA 1
ATOM 2755 C C . LEU B 1 109 ? -12.289 -10.312 -0.397 1 98.88 109 LEU B C 1
ATOM 2757 O O . LEU B 1 109 ? -12.75 -10.859 -1.401 1 98.88 109 LEU B O 1
ATOM 2761 N N . ASP B 1 110 ? -12.984 -9.555 0.404 1 98.75 110 ASP B N 1
ATOM 2762 C CA . ASP B 1 110 ? -14.391 -9.234 0.185 1 98.75 110 ASP B CA 1
ATOM 2763 C C . ASP B 1 110 ? -14.547 -7.965 -0.649 1 98.75 110 ASP B C 1
ATOM 2765 O O . ASP B 1 110 ? -14.656 -6.867 -0.102 1 98.75 110 ASP B O 1
ATOM 2769 N N . GLU B 1 111 ? -14.57 -8.125 -1.935 1 98.12 111 GLU B N 1
ATOM 2770 C CA . GLU B 1 111 ? -14.898 -7.09 -2.908 1 98.12 111 GLU B CA 1
ATOM 2771 C C . GLU B 1 111 ? -13.844 -5.992 -2.926 1 98.12 111 GLU B C 1
ATOM 2773 O O . GLU B 1 111 ? -14.172 -4.805 -2.844 1 98.12 111 GLU B O 1
ATOM 2778 N N . VAL B 1 112 ? -12.57 -6.379 -2.977 1 98.12 112 VAL B N 1
ATOM 2779 C CA . VAL B 1 112 ? -11.484 -5.445 -3.246 1 98.12 112 VAL B CA 1
ATOM 2780 C C . VAL B 1 112 ? -11.422 -5.133 -4.738 1 98.12 112 VAL B C 1
ATOM 2782 O O . VAL B 1 112 ? -10.992 -5.969 -5.539 1 98.12 112 VAL B O 1
ATOM 2785 N N . SER B 1 113 ? -11.805 -3.916 -5.105 1 97.06 113 SER B N 1
ATOM 2786 C CA . SER B 1 113 ? -12.055 -3.625 -6.512 1 97.06 113 SER B CA 1
ATOM 2787 C C . SER B 1 113 ? -10.93 -2.793 -7.113 1 97.06 113 SER B C 1
ATOM 2789 O O . SER B 1 113 ? -10.844 -2.648 -8.336 1 97.06 113 SER B O 1
ATOM 2791 N N . ASP B 1 114 ? -10.055 -2.207 -6.344 1 96 114 ASP B N 1
ATOM 2792 C CA . ASP B 1 114 ? -8.938 -1.406 -6.836 1 96 114 ASP B CA 1
ATOM 2793 C C . ASP B 1 114 ? -7.77 -2.295 -7.254 1 96 114 ASP B C 1
ATOM 2795 O O . ASP B 1 114 ? -7.246 -3.066 -6.445 1 96 114 ASP B O 1
ATOM 2799 N N . PRO B 1 115 ? -7.281 -2.152 -8.469 1 97.44 115 PRO B N 1
ATOM 2800 C CA . PRO B 1 115 ? -6.188 -2.996 -8.961 1 97.44 115 PRO B CA 1
ATOM 2801 C C . PRO B 1 115 ? -4.902 -2.822 -8.148 1 97.44 115 PRO B C 1
ATOM 2803 O O . PRO B 1 115 ? -4.176 -3.793 -7.922 1 97.44 115 PRO B O 1
ATOM 2806 N N . GLN B 1 116 ? -4.602 -1.626 -7.703 1 96.69 116 GLN B N 1
ATOM 2807 C CA . GLN B 1 116 ? -3.387 -1.38 -6.934 1 96.69 116 GLN B CA 1
ATOM 2808 C C . GLN B 1 116 ? -3.432 -2.104 -5.59 1 96.69 116 GLN B C 1
ATOM 2810 O O . GLN B 1 116 ? -2.43 -2.678 -5.156 1 96.69 116 GLN B O 1
ATOM 2815 N N . ASN B 1 117 ? -4.609 -2.049 -4.973 1 97.81 117 ASN B N 1
ATOM 2816 C CA . ASN B 1 117 ? -4.766 -2.738 -3.695 1 97.81 117 ASN B CA 1
ATOM 2817 C C . ASN B 1 117 ? -4.707 -4.254 -3.865 1 97.81 117 ASN B C 1
ATOM 2819 O O . ASN B 1 117 ? -4.043 -4.945 -3.092 1 97.81 117 ASN B O 1
ATOM 2823 N N . LEU B 1 118 ? -5.426 -4.75 -4.859 1 98.56 118 LEU B N 1
ATOM 2824 C CA . LEU B 1 118 ? -5.383 -6.188 -5.094 1 98.56 118 LEU B CA 1
ATOM 2825 C C . LEU B 1 118 ? -3.957 -6.652 -5.363 1 98.56 118 LEU B C 1
ATOM 2827 O O . LEU B 1 118 ? -3.494 -7.625 -4.766 1 98.56 118 LEU B O 1
ATOM 2831 N N . GLY B 1 119 ? -3.248 -5.941 -6.273 1 98.56 119 GLY B N 1
ATOM 2832 C CA . GLY B 1 119 ? -1.867 -6.297 -6.559 1 98.56 119 GLY B CA 1
ATOM 2833 C C . GLY B 1 119 ? -0.983 -6.289 -5.324 1 98.56 119 GLY B C 1
ATOM 2834 O O . GLY B 1 119 ? -0.216 -7.227 -5.102 1 98.56 119 GLY B O 1
ATOM 2835 N N . SER B 1 120 ? -1.124 -5.273 -4.539 1 98.38 120 SER B N 1
ATOM 2836 C CA . SER B 1 120 ? -0.341 -5.145 -3.316 1 98.38 120 SER B CA 1
ATOM 2837 C C . SER B 1 120 ? -0.62 -6.297 -2.357 1 98.38 120 SER B C 1
ATOM 2839 O O . SER B 1 120 ? 0.302 -6.836 -1.743 1 98.38 120 SER B O 1
ATOM 2841 N N . LEU B 1 121 ? -1.849 -6.652 -2.227 1 98.75 121 LEU B N 1
ATOM 2842 C CA . LEU B 1 121 ? -2.246 -7.727 -1.321 1 98.75 121 LEU B CA 1
ATOM 2843 C C . LEU B 1 121 ? -1.735 -9.078 -1.817 1 98.75 121 LEU B C 1
ATOM 2845 O O . LEU B 1 121 ? -1.311 -9.914 -1.02 1 98.75 121 LEU B O 1
ATOM 2849 N N . LEU B 1 122 ? -1.751 -9.273 -3.139 1 98.31 122 LEU B N 1
ATOM 2850 C CA . LEU B 1 122 ? -1.188 -10.492 -3.703 1 98.31 122 LEU B CA 1
ATOM 2851 C C . LEU B 1 122 ? 0.31 -10.578 -3.43 1 98.31 122 LEU B C 1
ATOM 2853 O O . LEU B 1 122 ? 0.82 -11.641 -3.066 1 98.31 122 LEU B O 1
ATOM 2857 N N . ARG B 1 123 ? 0.967 -9.438 -3.615 1 98.12 123 ARG B N 1
ATOM 2858 C CA . ARG B 1 123 ? 2.402 -9.367 -3.355 1 98.12 123 ARG B CA 1
ATOM 2859 C C . ARG B 1 123 ? 2.713 -9.711 -1.903 1 98.12 123 ARG B C 1
ATOM 2861 O O . ARG B 1 123 ? 3.609 -10.508 -1.628 1 98.12 123 ARG B O 1
ATOM 2868 N N . SER B 1 124 ? 1.95 -9.164 -1.003 1 98.31 124 SER B N 1
ATOM 2869 C CA . SER B 1 124 ? 2.139 -9.414 0.423 1 98.31 124 SER B CA 1
ATOM 2870 C C . SER B 1 124 ? 1.854 -10.875 0.771 1 98.31 124 SER B C 1
ATOM 2872 O O . SER B 1 124 ? 2.586 -11.484 1.551 1 98.31 124 SER B O 1
ATOM 2874 N N . ALA B 1 125 ? 0.769 -11.414 0.199 1 97.62 125 ALA B N 1
ATOM 2875 C CA . ALA B 1 125 ? 0.398 -12.805 0.467 1 97.62 125 ALA B CA 1
ATOM 2876 C C . ALA B 1 125 ? 1.517 -13.758 0.057 1 97.62 125 ALA B C 1
ATOM 2878 O O . ALA B 1 125 ? 1.906 -14.633 0.831 1 97.62 125 ALA B O 1
ATOM 2879 N N . LEU B 1 126 ? 2.047 -13.547 -1.13 1 96.75 126 LEU B N 1
ATOM 2880 C CA . LEU B 1 126 ? 3.125 -14.398 -1.623 1 96.75 126 LEU B CA 1
ATOM 2881 C C . LEU B 1 126 ? 4.375 -14.242 -0.762 1 96.75 126 LEU B C 1
ATOM 2883 O O . LEU B 1 126 ? 4.957 -15.242 -0.325 1 96.75 126 LEU B O 1
ATOM 2887 N N . PHE B 1 127 ? 4.785 -13.039 -0.496 1 96.62 127 PHE B N 1
ATOM 2888 C CA . PHE B 1 127 ? 6.035 -12.734 0.186 1 96.62 127 PHE B CA 1
ATOM 2889 C C . PHE B 1 127 ? 6.004 -13.234 1.627 1 96.62 127 PHE B C 1
ATOM 2891 O O . PHE B 1 127 ? 6.996 -13.75 2.133 1 96.62 127 PHE B O 1
ATOM 2898 N N . LEU B 1 128 ? 4.852 -13.039 2.273 1 96.31 128 LEU B N 1
ATOM 2899 C CA . LEU B 1 128 ? 4.766 -13.344 3.699 1 96.31 128 LEU B CA 1
ATOM 2900 C C . LEU B 1 128 ? 4.379 -14.805 3.92 1 96.31 128 LEU B C 1
ATOM 2902 O O . LEU B 1 128 ? 4.379 -15.281 5.055 1 96.31 128 LEU B O 1
ATOM 2906 N N . GLY B 1 129 ? 3.984 -15.461 2.859 1 94.69 129 GLY B N 1
ATOM 2907 C CA . GLY B 1 129 ? 3.814 -16.906 2.957 1 94.69 129 GLY B CA 1
ATOM 2908 C C . GLY B 1 129 ? 2.389 -17.312 3.271 1 94.69 129 GLY B C 1
ATOM 2909 O O . GLY B 1 129 ? 2.162 -18.25 4.031 1 94.69 129 GLY B O 1
ATOM 2910 N N . ALA B 1 130 ? 1.396 -16.578 2.783 1 95.94 130 ALA B N 1
ATOM 2911 C CA . ALA B 1 130 ? 0.008 -17.016 2.908 1 95.94 130 ALA B CA 1
ATOM 2912 C C . ALA B 1 130 ? -0.212 -18.359 2.205 1 95.94 130 ALA B C 1
ATOM 2914 O O . ALA B 1 130 ? 0.435 -18.641 1.197 1 95.94 130 ALA B O 1
ATOM 2915 N N . ALA B 1 131 ? -1.148 -19.109 2.73 1 95.19 131 ALA B N 1
ATOM 2916 C CA . ALA B 1 131 ? -1.445 -20.422 2.17 1 95.19 131 ALA B CA 1
ATOM 2917 C C . ALA B 1 131 ? -2.217 -20.297 0.859 1 95.19 131 ALA B C 1
ATOM 2919 O O . ALA B 1 131 ? -2.182 -21.203 0.023 1 95.19 131 ALA B O 1
ATOM 2920 N N . GLY B 1 132 ? -2.881 -19.234 0.689 1 96.06 132 GLY B N 1
ATOM 2921 C CA . GLY B 1 132 ? -3.65 -18.969 -0.516 1 96.06 132 GLY B CA 1
ATOM 2922 C C . GLY B 1 132 ? -4.402 -17.656 -0.461 1 96.06 132 GLY B C 1
ATOM 2923 O O . GLY B 1 132 ? -4.426 -16.984 0.576 1 96.06 132 GLY B O 1
ATOM 2924 N N . VAL B 1 133 ? -4.953 -17.312 -1.633 1 97.81 133 VAL B N 1
ATOM 2925 C CA . VAL B 1 133 ? -5.762 -16.094 -1.744 1 97.81 133 VAL B CA 1
ATOM 2926 C C . VAL B 1 133 ? -7.109 -16.438 -2.383 1 97.81 133 VAL B C 1
ATOM 2928 O O . VAL B 1 133 ? -7.164 -17.094 -3.418 1 97.81 133 VAL B O 1
ATOM 2931 N N . LEU B 1 134 ? -8.148 -15.984 -1.715 1 98.62 134 LEU B N 1
ATOM 2932 C CA . LEU B 1 134 ? -9.523 -16.141 -2.18 1 98.62 134 LEU B CA 1
ATOM 2933 C C . LEU B 1 134 ? -10.203 -14.781 -2.334 1 98.62 134 LEU B C 1
ATOM 2935 O O . LEU B 1 134 ? -10.148 -13.945 -1.426 1 98.62 134 LEU B O 1
ATOM 2939 N N . VAL B 1 135 ? -10.781 -14.539 -3.508 1 98.69 135 VAL B N 1
ATOM 2940 C CA . VAL B 1 135 ? -11.477 -13.273 -3.709 1 98.69 135 VAL B CA 1
ATOM 2941 C C . VAL B 1 135 ? -12.953 -13.531 -3.99 1 98.69 135 VAL B C 1
ATOM 2943 O O . VAL B 1 135 ? -13.328 -14.609 -4.465 1 98.69 135 VAL B O 1
ATOM 2946 N N . SER B 1 136 ? -13.805 -12.484 -3.637 1 98.12 136 SER B N 1
ATOM 2947 C CA . SER B 1 136 ? -15.156 -12.5 -4.18 1 98.12 136 SER B CA 1
ATOM 2948 C C . SER B 1 136 ? -15.148 -12.375 -5.699 1 98.12 136 SER B C 1
ATOM 2950 O O . SER B 1 136 ? -14.508 -11.469 -6.25 1 98.12 136 SER B O 1
ATOM 2952 N N . GLU B 1 137 ? -15.828 -13.242 -6.273 1 97.06 137 GLU B N 1
ATOM 2953 C CA . GLU B 1 137 ? -15.828 -13.211 -7.73 1 97.06 137 GLU B CA 1
ATOM 2954 C C . GLU B 1 137 ? -16.406 -11.898 -8.258 1 97.06 137 GLU B C 1
ATOM 2956 O O . GLU B 1 137 ? -15.844 -11.297 -9.172 1 97.06 137 GLU B O 1
ATOM 2961 N N . LYS B 1 138 ? -17.438 -11.523 -7.605 1 95.69 138 LYS B N 1
ATOM 2962 C CA . LYS B 1 138 ? -18.078 -10.281 -8.008 1 95.69 138 LYS B CA 1
ATOM 2963 C C . LYS B 1 138 ? -17.438 -9.078 -7.324 1 95.69 138 LYS B C 1
ATOM 2965 O O . LYS B 1 138 ? -17.031 -9.156 -6.16 1 95.69 138 LYS B O 1
ATOM 2970 N N . ASN B 1 139 ? -17.312 -8.008 -8.023 1 95.81 139 ASN B N 1
ATOM 2971 C CA . ASN B 1 139 ? -16.906 -6.703 -7.512 1 95.81 139 ASN B CA 1
ATOM 2972 C C . ASN B 1 139 ? -15.438 -6.699 -7.082 1 95.81 139 ASN B C 1
ATOM 2974 O O . ASN B 1 139 ? -15.016 -5.84 -6.309 1 95.81 139 ASN B O 1
ATOM 2978 N N . SER B 1 140 ? -14.688 -7.688 -7.52 1 97.56 140 SER B N 1
ATOM 2979 C CA . SER B 1 140 ? -13.234 -7.691 -7.34 1 97.56 140 SER B CA 1
ATOM 2980 C C . SER B 1 140 ? -12.523 -7.227 -8.609 1 97.56 140 SER B C 1
ATOM 2982 O O . SER B 1 140 ? -13.016 -7.43 -9.719 1 97.56 140 SER B O 1
ATOM 2984 N N . ALA B 1 141 ? -11.414 -6.539 -8.398 1 98.06 141 ALA B N 1
ATOM 2985 C CA . ALA B 1 141 ? -10.594 -6.23 -9.57 1 98.06 141 ALA B CA 1
ATOM 2986 C C . ALA B 1 141 ? -10.227 -7.496 -10.328 1 98.06 141 ALA B C 1
ATOM 2988 O O . ALA B 1 141 ? -9.828 -8.5 -9.727 1 98.06 141 ALA B O 1
ATOM 2989 N N . PRO B 1 142 ? -10.398 -7.457 -11.672 1 98 142 PRO B N 1
ATOM 2990 C CA . PRO B 1 142 ? -9.906 -8.602 -12.445 1 98 142 PRO B CA 1
ATOM 2991 C C . PRO B 1 142 ? -8.383 -8.672 -12.484 1 98 142 PRO B C 1
ATOM 2993 O O . PRO B 1 142 ? -7.707 -7.723 -12.086 1 98 142 PRO B O 1
ATOM 2996 N N . LEU B 1 143 ? -7.859 -9.805 -12.875 1 98.12 143 LEU B N 1
ATOM 2997 C CA . LEU B 1 143 ? -6.418 -10.008 -12.961 1 98.12 143 LEU B CA 1
ATOM 2998 C C . LEU B 1 143 ? -5.848 -9.359 -14.219 1 98.12 143 LEU B C 1
ATOM 3000 O O . LEU B 1 143 ? -5.441 -10.055 -15.156 1 98.12 143 LEU B O 1
ATOM 3004 N N . THR B 1 144 ? -5.656 -8.07 -14.188 1 98.06 144 THR B N 1
ATOM 3005 C CA . THR B 1 144 ? -5.215 -7.258 -15.32 1 98.06 144 THR B CA 1
ATOM 3006 C C . THR B 1 144 ? -3.705 -7.043 -15.273 1 98.06 144 THR B C 1
ATOM 3008 O O . THR B 1 144 ? -3.059 -7.336 -14.266 1 98.06 144 THR B O 1
ATOM 3011 N N . PRO B 1 145 ? -3.105 -6.496 -16.375 1 98.31 145 PRO B N 1
ATOM 3012 C CA . PRO B 1 145 ? -1.688 -6.129 -16.344 1 98.31 145 PRO B CA 1
ATOM 3013 C C . PRO B 1 145 ? -1.354 -5.137 -15.234 1 98.31 145 PRO B C 1
ATOM 3015 O O . PRO B 1 145 ? -0.266 -5.195 -14.656 1 98.31 145 PRO B O 1
ATOM 3018 N N . ALA B 1 146 ? -2.326 -4.289 -14.945 1 97.81 146 ALA B N 1
ATOM 3019 C CA . ALA B 1 146 ? -2.123 -3.336 -13.859 1 97.81 146 ALA B CA 1
ATOM 3020 C C . ALA B 1 146 ? -1.963 -4.055 -12.523 1 97.81 146 ALA B C 1
ATOM 3022 O O . ALA B 1 146 ? -1.114 -3.682 -11.711 1 97.81 146 ALA B O 1
ATOM 3023 N N . VAL B 1 147 ? -2.768 -5.078 -12.305 1 98.62 147 VAL B N 1
ATOM 3024 C CA . VAL B 1 147 ? -2.672 -5.859 -11.07 1 98.62 147 VAL B CA 1
ATOM 3025 C C . VAL B 1 147 ? -1.345 -6.613 -11.039 1 98.62 147 VAL B C 1
ATOM 3027 O O . VAL B 1 147 ? -0.692 -6.691 -9.992 1 98.62 147 VAL B O 1
ATOM 3030 N N . SER B 1 148 ? -0.937 -7.141 -12.18 1 98.5 148 SER B N 1
ATOM 3031 C CA . SER B 1 148 ? 0.351 -7.824 -12.25 1 98.5 148 SER B CA 1
ATOM 3032 C C . SER B 1 148 ? 1.495 -6.887 -11.875 1 98.5 148 SER B C 1
ATOM 3034 O O . SER B 1 148 ? 2.367 -7.246 -11.086 1 98.5 148 SER B O 1
ATOM 3036 N N . ARG B 1 149 ? 1.467 -5.723 -12.398 1 97.75 149 ARG B N 1
ATOM 3037 C CA . ARG B 1 149 ? 2.494 -4.727 -12.117 1 97.75 149 ARG B CA 1
ATOM 3038 C C . ARG B 1 149 ? 2.486 -4.34 -10.641 1 97.75 149 ARG B C 1
ATOM 3040 O O . ARG B 1 149 ? 3.539 -4.297 -10 1 97.75 149 ARG B O 1
ATOM 3047 N N . ALA B 1 150 ? 1.299 -4.078 -10.109 1 97.12 150 ALA B N 1
ATOM 3048 C CA . ALA B 1 150 ? 1.157 -3.672 -8.719 1 97.12 150 ALA B CA 1
ATOM 3049 C C . ALA B 1 150 ? 1.614 -4.781 -7.773 1 97.12 150 ALA B C 1
ATOM 3051 O O . ALA B 1 150 ? 2.055 -4.512 -6.652 1 97.12 150 ALA B O 1
ATOM 3052 N N . SER B 1 151 ? 1.582 -6.016 -8.203 1 98.25 151 SER B N 1
ATOM 3053 C CA . SER B 1 151 ? 1.96 -7.168 -7.395 1 98.25 151 SER B CA 1
ATOM 3054 C C . SER B 1 151 ? 3.438 -7.504 -7.57 1 98.25 151 SER B C 1
ATOM 3056 O O . SER B 1 151 ? 3.928 -8.477 -6.996 1 98.25 151 SER B O 1
ATOM 3058 N N . ALA B 1 152 ? 4.109 -6.742 -8.414 1 96.94 152 ALA B N 1
ATOM 3059 C CA . ALA B 1 152 ? 5.5 -7.02 -8.773 1 96.94 152 ALA B CA 1
ATOM 3060 C C . ALA B 1 152 ? 5.648 -8.422 -9.359 1 96.94 152 ALA B C 1
ATOM 3062 O O . ALA B 1 152 ? 6.652 -9.094 -9.117 1 96.94 152 ALA B O 1
ATOM 3063 N N . GLY B 1 153 ? 4.605 -8.906 -10.008 1 97.31 153 GLY B N 1
ATOM 3064 C CA . GLY B 1 153 ? 4.648 -10.203 -10.664 1 97.31 153 GLY B CA 1
ATOM 3065 C C . GLY B 1 153 ? 4.074 -11.328 -9.812 1 97.31 153 GLY B C 1
ATOM 3066 O O . GLY B 1 153 ? 3.906 -12.453 -10.289 1 97.31 153 GLY B O 1
ATOM 3067 N N . ALA B 1 154 ? 3.725 -11.062 -8.562 1 97.44 154 ALA B N 1
ATOM 3068 C CA . ALA B 1 154 ? 3.162 -12.094 -7.699 1 97.44 154 ALA B CA 1
ATOM 3069 C C . ALA B 1 154 ? 1.922 -12.727 -8.328 1 97.44 154 ALA B C 1
ATOM 3071 O O . ALA B 1 154 ? 1.678 -13.922 -8.164 1 97.44 154 ALA B O 1
ATOM 3072 N N . MET B 1 155 ? 1.164 -11.961 -9.031 1 97.62 155 MET B N 1
ATOM 3073 C CA . MET B 1 155 ? -0.043 -12.43 -9.703 1 97.62 155 MET B CA 1
ATOM 3074 C C . MET B 1 155 ? 0.277 -13.57 -10.656 1 97.62 155 MET B C 1
ATOM 3076 O O . MET B 1 155 ? -0.543 -14.469 -10.859 1 97.62 155 MET B O 1
ATOM 3080 N N . GLU B 1 156 ? 1.46 -13.57 -11.234 1 97.12 156 GLU B N 1
ATOM 3081 C CA . GLU B 1 156 ? 1.89 -14.586 -12.195 1 97.12 156 GLU B CA 1
ATOM 3082 C C . GLU B 1 156 ? 2.352 -15.852 -11.492 1 97.12 156 GLU B C 1
ATOM 3084 O O . GLU B 1 156 ? 2.428 -16.922 -12.102 1 97.12 156 GLU B O 1
ATOM 3089 N N . LEU B 1 157 ? 2.725 -15.727 -10.242 1 95.56 157 LEU B N 1
ATOM 3090 C CA . LEU B 1 157 ? 3.328 -16.828 -9.5 1 95.56 157 LEU B CA 1
ATOM 3091 C C . LEU B 1 157 ? 2.277 -17.578 -8.703 1 95.56 157 LEU B C 1
ATOM 3093 O O . LEU B 1 157 ? 2.412 -18.781 -8.469 1 95.56 157 LEU B O 1
ATOM 3097 N N . LEU B 1 158 ? 1.308 -16.891 -8.242 1 93.31 158 LEU B N 1
ATOM 3098 C CA . LEU B 1 158 ? 0.322 -17.578 -7.41 1 93.31 158 LEU B CA 1
ATOM 3099 C C . LEU B 1 158 ? -1.014 -17.688 -8.133 1 93.31 158 LEU B C 1
ATOM 3101 O O . LEU B 1 158 ? -1.3 -16.922 -9.055 1 93.31 158 LEU B O 1
ATOM 3105 N N . ARG B 1 159 ? -1.796 -18.734 -7.812 1 94.5 159 ARG B N 1
ATOM 3106 C CA . ARG B 1 159 ? -3.172 -18.859 -8.281 1 94.5 159 ARG B CA 1
ATOM 3107 C C . ARG B 1 159 ? -4.133 -18.078 -7.391 1 94.5 159 ARG B C 1
ATOM 3109 O O . ARG B 1 159 ? -4.148 -18.281 -6.172 1 94.5 159 ARG B O 1
ATOM 3116 N N . VAL B 1 160 ? -4.832 -17.203 -7.992 1 97.38 160 VAL B N 1
ATOM 3117 C CA . VAL B 1 160 ? -5.836 -16.453 -7.234 1 97.38 160 VAL B CA 1
ATOM 3118 C C . VAL B 1 160 ? -7.199 -17.141 -7.379 1 97.38 160 VAL B C 1
ATOM 3120 O O . VAL B 1 160 ? -7.707 -17.281 -8.492 1 97.38 160 VAL B O 1
ATOM 3123 N N . HIS B 1 161 ? -7.758 -17.5 -6.27 1 98.12 161 HIS B N 1
ATOM 3124 C CA . HIS B 1 161 ? -9.016 -18.234 -6.277 1 98.12 161 HIS B CA 1
ATOM 3125 C C . HIS B 1 161 ? -10.203 -17.312 -6.082 1 98.12 161 HIS B C 1
ATOM 3127 O O . HIS B 1 161 ? -10.055 -16.219 -5.523 1 98.12 161 HIS B O 1
ATOM 3133 N N . SER B 1 162 ? -11.352 -17.719 -6.57 1 98.62 162 SER B N 1
ATOM 3134 C CA . SER B 1 162 ? -12.555 -16.906 -6.418 1 98.62 162 SER B CA 1
ATOM 3135 C C . SER B 1 162 ? -13.719 -17.734 -5.883 1 98.62 162 SER B C 1
ATOM 3137 O O . SER B 1 162 ? -13.797 -18.938 -6.125 1 98.62 162 SER B O 1
ATOM 3139 N N . SER B 1 163 ? -14.508 -17.078 -5.125 1 98.44 163 SER B N 1
ATOM 3140 C CA . SER B 1 163 ? -15.766 -17.625 -4.625 1 98.44 163 SER B CA 1
ATOM 3141 C C . SER B 1 163 ? -16.953 -16.812 -5.117 1 98.44 163 SER B C 1
ATOM 3143 O O . SER B 1 163 ? -16.953 -15.578 -5.043 1 98.44 163 SER B O 1
ATOM 3145 N N . ARG B 1 164 ? -17.953 -17.516 -5.566 1 98.06 164 ARG B N 1
ATOM 3146 C CA . ARG B 1 164 ? -19.188 -16.844 -5.992 1 98.06 164 ARG B CA 1
ATOM 3147 C C . ARG B 1 164 ? -20.016 -16.406 -4.789 1 98.06 164 ARG B C 1
ATOM 3149 O O . ARG B 1 164 ? -20.781 -15.445 -4.875 1 98.06 164 ARG B O 1
ATOM 3156 N N . ASN B 1 165 ? -19.922 -17.172 -3.787 1 98.38 165 ASN B N 1
ATOM 3157 C CA . ASN B 1 165 ? -20.609 -16.875 -2.531 1 98.38 165 ASN B CA 1
ATOM 3158 C C . ASN B 1 165 ? -19.656 -16.953 -1.342 1 98.38 165 ASN B C 1
ATOM 3160 O O . ASN B 1 165 ? -19.594 -17.984 -0.667 1 98.38 165 ASN B O 1
ATOM 3164 N N . LEU B 1 166 ? -19.094 -15.836 -1.067 1 98.5 166 LEU B N 1
ATOM 3165 C CA . LEU B 1 166 ? -18.062 -15.797 -0.04 1 98.5 166 LEU B CA 1
ATOM 3166 C C . LEU B 1 166 ? -18.641 -16.172 1.323 1 98.5 166 LEU B C 1
ATOM 3168 O O . LEU B 1 166 ? -17.969 -16.828 2.119 1 98.5 166 LEU B O 1
ATOM 3172 N N . VAL B 1 167 ? -19.859 -15.75 1.615 1 98.69 167 VAL B N 1
ATOM 3173 C CA . VAL B 1 167 ? -20.516 -16.047 2.881 1 98.69 167 VAL B CA 1
ATOM 3174 C C . VAL B 1 167 ? -20.578 -17.562 3.088 1 98.69 167 VAL B C 1
ATOM 3176 O O . VAL B 1 167 ? -20.188 -18.062 4.141 1 98.69 167 VAL B O 1
ATOM 3179 N N . ARG B 1 168 ? -21.016 -18.219 2.094 1 98.56 168 ARG B N 1
ATOM 3180 C CA . ARG B 1 168 ? -21.141 -19.672 2.164 1 98.56 168 ARG B CA 1
ATOM 3181 C C . ARG B 1 168 ? -19.766 -20.328 2.281 1 98.56 168 ARG B C 1
ATOM 3183 O O . ARG B 1 168 ? -19.594 -21.297 3.031 1 98.56 168 ARG B O 1
ATOM 3190 N N . THR B 1 169 ? -18.828 -19.859 1.524 1 98.81 169 THR B N 1
ATOM 3191 C CA . THR B 1 169 ? -17.484 -20.406 1.545 1 98.81 169 THR B CA 1
ATOM 3192 C C . THR B 1 169 ? -16.859 -20.266 2.932 1 98.81 169 THR B C 1
ATOM 3194 O O . THR B 1 169 ? -16.219 -21.188 3.43 1 98.81 169 THR B O 1
ATOM 3197 N N . LEU B 1 170 ? -17.031 -19.141 3.566 1 98.81 170 LEU B N 1
ATOM 3198 C CA . LEU B 1 170 ? -16.469 -18.891 4.891 1 98.81 170 LEU B CA 1
ATOM 3199 C C . LEU B 1 170 ? -17.172 -19.719 5.949 1 98.81 170 LEU B C 1
ATOM 3201 O O . LEU B 1 170 ? -16.547 -20.219 6.883 1 98.81 170 LEU B O 1
ATOM 3205 N N . ALA B 1 171 ? -18.484 -19.859 5.805 1 98.69 171 ALA B N 1
ATOM 3206 C CA . ALA B 1 171 ? -19.234 -20.703 6.723 1 98.69 171 ALA B CA 1
ATOM 3207 C C . ALA B 1 171 ? -18.719 -22.141 6.688 1 98.69 171 ALA B C 1
ATOM 3209 O O . ALA B 1 171 ? -18.516 -22.766 7.734 1 98.69 171 ALA B O 1
ATOM 3210 N N . ALA B 1 172 ? -18.547 -22.609 5.504 1 98.75 172 ALA B N 1
ATOM 3211 C CA . ALA B 1 172 ? -18.031 -23.953 5.328 1 98.75 172 ALA B CA 1
ATOM 3212 C C . ALA B 1 172 ? -16.609 -24.078 5.895 1 98.75 172 ALA B C 1
ATOM 3214 O O . ALA B 1 172 ? -16.25 -25.109 6.453 1 98.75 172 ALA B O 1
ATOM 3215 N N . ALA B 1 173 ? -15.789 -23.047 5.723 1 98.62 173 ALA B N 1
ATOM 3216 C CA . ALA B 1 173 ? -14.43 -23.047 6.262 1 98.62 173 ALA B CA 1
ATOM 3217 C C . ALA B 1 173 ? -14.445 -23.156 7.781 1 98.62 173 ALA B C 1
ATOM 3219 O O . ALA B 1 173 ? -13.656 -23.906 8.367 1 98.62 173 ALA B O 1
ATOM 3220 N N . ARG B 1 174 ? -15.344 -22.422 8.359 1 98 174 ARG B N 1
ATOM 3221 C CA . ARG B 1 174 ? -15.5 -22.484 9.805 1 98 174 ARG B CA 1
ATOM 3222 C C . ARG B 1 174 ? -15.844 -23.891 10.258 1 98 174 ARG B C 1
ATOM 3224 O O . ARG B 1 174 ? -15.258 -24.406 11.219 1 98 174 ARG B O 1
ATOM 3231 N N . GLU B 1 175 ? -16.703 -24.469 9.586 1 97.88 175 GLU B N 1
ATOM 3232 C CA . GLU B 1 175 ? -17.125 -25.844 9.914 1 97.88 175 GLU B CA 1
ATOM 3233 C C . GLU B 1 175 ? -15.969 -26.812 9.75 1 97.88 175 GLU B C 1
ATOM 3235 O O . GLU B 1 175 ? -15.875 -27.812 10.477 1 97.88 175 GLU B O 1
ATOM 3240 N N . ALA B 1 176 ? -15.133 -26.531 8.852 1 97.38 176 ALA B N 1
ATOM 3241 C CA . ALA B 1 176 ? -14.008 -27.406 8.555 1 97.38 176 ALA B CA 1
ATOM 3242 C C . ALA B 1 176 ? -12.883 -27.203 9.57 1 97.38 176 ALA B C 1
ATOM 3244 O O . ALA B 1 176 ? -11.914 -27.984 9.586 1 97.38 176 ALA B O 1
ATOM 3245 N N . GLY B 1 177 ? -12.945 -26.125 10.375 1 96.56 177 GLY B N 1
ATOM 3246 C CA . GLY B 1 177 ? -11.977 -25.984 11.453 1 96.56 177 GLY B CA 1
ATOM 3247 C C . GLY B 1 177 ? -11.141 -24.734 11.352 1 96.56 177 GLY B C 1
ATOM 3248 O O . GLY B 1 177 ? -10.312 -24.453 12.219 1 96.56 177 GLY B O 1
ATOM 3249 N N . TRP B 1 178 ? -11.32 -23.953 10.352 1 98.19 178 TRP B N 1
ATOM 3250 C CA . TRP B 1 178 ? -10.602 -22.688 10.219 1 98.19 178 TRP B CA 1
ATOM 3251 C C . TRP B 1 178 ? -11.117 -21.672 11.234 1 98.19 178 TRP B C 1
ATOM 3253 O O . TRP B 1 178 ? -12.312 -21.609 11.523 1 98.19 178 TRP B O 1
ATOM 3263 N N . LEU B 1 179 ? -10.227 -20.875 11.781 1 98.38 179 LEU B N 1
ATOM 3264 C CA . LEU B 1 179 ? -10.617 -19.625 12.438 1 98.38 179 LEU B CA 1
ATOM 3265 C C . LEU B 1 179 ? -10.812 -18.516 11.414 1 98.38 179 LEU B C 1
ATOM 3267 O O . LEU B 1 179 ? -9.867 -18.125 10.727 1 98.38 179 LEU B O 1
ATOM 3271 N N . VAL B 1 180 ? -12 -18.047 11.266 1 98.75 180 VAL B N 1
ATOM 3272 C CA . VAL B 1 180 ? -12.266 -16.953 10.328 1 98.75 180 VAL B CA 1
ATOM 3273 C C . VAL B 1 180 ? -12.195 -15.617 11.055 1 98.75 180 VAL B C 1
ATOM 3275 O O . VAL B 1 180 ? -13.016 -15.336 11.93 1 98.75 180 VAL B O 1
ATOM 3278 N N . ALA B 1 181 ? -11.195 -14.828 10.719 1 98.69 181 ALA B N 1
ATOM 3279 C CA . ALA B 1 181 ? -10.977 -13.523 11.344 1 98.69 181 ALA B CA 1
ATOM 3280 C C . ALA B 1 181 ? -11.211 -12.391 10.344 1 98.69 181 ALA B C 1
ATOM 3282 O O . ALA B 1 181 ? -10.5 -12.281 9.344 1 98.69 181 ALA B O 1
ATOM 3283 N N . GLY B 1 182 ? -12.211 -11.586 10.625 1 98.69 182 GLY B N 1
ATOM 3284 C CA . GLY B 1 182 ? -12.461 -10.422 9.789 1 98.69 182 GLY B CA 1
ATOM 3285 C C . GLY B 1 182 ? -11.773 -9.164 10.297 1 98.69 182 GLY B C 1
ATOM 3286 O O . GLY B 1 182 ? -11.719 -8.922 11.508 1 98.69 182 GLY B O 1
ATOM 3287 N N . ALA B 1 183 ? -11.227 -8.359 9.375 1 98 183 ALA B N 1
ATOM 3288 C CA . ALA B 1 183 ? -10.602 -7.09 9.758 1 98 183 ALA B CA 1
ATOM 3289 C C . ALA B 1 183 ? -11.633 -5.961 9.773 1 98 183 ALA B C 1
ATOM 3291 O O . ALA B 1 183 ? -12.25 -5.656 8.75 1 98 183 ALA B O 1
ATOM 3292 N N . ALA B 1 184 ? -11.836 -5.367 10.852 1 95.44 184 ALA B N 1
ATOM 3293 C CA . ALA B 1 184 ? -12.742 -4.238 11.055 1 95.44 184 ALA B CA 1
ATOM 3294 C C . ALA B 1 184 ? -12.367 -3.455 12.312 1 95.44 184 ALA B C 1
ATOM 3296 O O . ALA B 1 184 ? -11.586 -3.932 13.141 1 95.44 184 ALA B O 1
ATOM 3297 N N . LEU B 1 185 ? -12.914 -2.23 12.375 1 89.19 185 LEU B N 1
ATOM 3298 C CA . LEU B 1 185 ? -12.539 -1.354 13.477 1 89.19 185 LEU B CA 1
ATOM 3299 C C . LEU B 1 185 ? -13.406 -1.625 14.711 1 89.19 185 LEU B C 1
ATOM 3301 O O . LEU B 1 185 ? -12.883 -1.791 15.812 1 89.19 185 LEU B O 1
ATOM 3305 N N . GLU B 1 186 ? -14.625 -1.796 14.5 1 85.81 186 GLU B N 1
ATOM 3306 C CA . GLU B 1 186 ? -15.555 -1.883 15.625 1 85.81 186 GLU B CA 1
ATOM 3307 C C . GLU B 1 186 ? -15.562 -3.285 16.219 1 85.81 186 GLU B C 1
ATOM 3309 O O . GLU B 1 186 ? -15.508 -4.277 15.492 1 85.81 186 GLU B O 1
ATOM 3314 N N . GLU B 1 187 ? -15.609 -3.268 17.594 1 89.31 187 GLU B N 1
ATOM 3315 C CA . GLU B 1 187 ? -15.711 -4.523 18.328 1 89.31 187 GLU B CA 1
ATOM 3316 C C . GLU B 1 187 ? -14.617 -5.5 17.906 1 89.31 187 GLU B C 1
ATOM 3318 O O . GLU B 1 187 ? -14.898 -6.656 17.594 1 89.31 187 GLU B O 1
ATOM 3323 N N . SER B 1 188 ? -13.461 -5.055 17.922 1 92.44 188 SER B N 1
ATOM 3324 C CA . SER B 1 188 ? -12.336 -5.836 17.406 1 92.44 188 SER B CA 1
ATOM 3325 C C . SER B 1 188 ? -11.312 -6.105 18.516 1 92.44 188 SER B C 1
ATOM 3327 O O . SER B 1 188 ? -11.352 -5.477 19.578 1 92.44 188 SER B O 1
ATOM 3329 N N . THR B 1 189 ? -10.516 -7.145 18.219 1 94.88 189 THR B N 1
ATOM 3330 C CA . THR B 1 189 ? -9.391 -7.488 19.078 1 94.88 189 THR B CA 1
ATOM 3331 C C . THR B 1 189 ? -8.07 -7.348 18.328 1 94.88 189 THR B C 1
ATOM 3333 O O . THR B 1 189 ? -8.062 -6.992 17.141 1 94.88 189 THR B O 1
ATOM 3336 N N . LEU B 1 190 ? -6.953 -7.551 19.109 1 95.12 190 LEU B N 1
ATOM 3337 C CA . LEU B 1 190 ? -5.637 -7.543 18.484 1 95.12 190 LEU B CA 1
ATOM 3338 C C . LEU B 1 190 ? -5.293 -8.922 17.922 1 95.12 190 LEU B C 1
ATOM 3340 O O . LEU B 1 190 ? -5.715 -9.938 18.469 1 95.12 190 LEU B O 1
ATOM 3344 N N . PRO B 1 191 ? -4.543 -8.898 16.812 1 94.69 191 PRO B N 1
ATOM 3345 C CA . PRO B 1 191 ? -4.152 -10.188 16.219 1 94.69 191 PRO B CA 1
ATOM 3346 C C . PRO B 1 191 ? -3.467 -11.109 17.219 1 94.69 191 PRO B C 1
ATOM 3348 O O . PRO B 1 191 ? -3.65 -12.328 17.172 1 94.69 191 PRO B O 1
ATOM 3351 N N . SER B 1 192 ? -2.695 -10.508 18.078 1 93.06 192 SER B N 1
ATOM 3352 C CA . SER B 1 192 ? -1.948 -11.297 19.062 1 93.06 192 SER B CA 1
ATOM 3353 C C . SER B 1 192 ? -2.887 -12.023 20.016 1 93.06 192 SER B C 1
ATOM 3355 O O . SER B 1 192 ? -2.469 -12.945 20.719 1 93.06 192 SER B O 1
ATOM 3357 N N . GLN B 1 193 ? -4.098 -11.609 20.031 1 95.69 193 GLN B N 1
ATOM 3358 C CA . GLN B 1 193 ? -5.07 -12.195 20.938 1 95.69 193 GLN B CA 1
ATOM 3359 C C . GLN B 1 193 ? -5.812 -13.359 20.297 1 95.69 193 GLN B C 1
ATOM 3361 O O . GLN B 1 193 ? -6.578 -14.062 20.953 1 95.69 193 GLN B O 1
ATOM 3366 N N . LEU B 1 194 ? -5.582 -13.594 19.047 1 95.38 194 LEU B N 1
ATOM 3367 C CA . LEU B 1 194 ? -6.184 -14.727 18.359 1 95.38 194 LEU B CA 1
ATOM 3368 C C . LEU B 1 194 ? -5.488 -16.031 18.75 1 95.38 194 LEU B C 1
ATOM 3370 O O . LEU B 1 194 ? -4.312 -16.016 19.109 1 95.38 194 LEU B O 1
ATOM 3374 N N . ASP B 1 195 ? -6.227 -17.094 18.672 1 93.44 195 ASP B N 1
ATOM 3375 C CA . ASP B 1 195 ? -5.66 -18.406 18.922 1 93.44 195 ASP B CA 1
ATOM 3376 C C . ASP B 1 195 ? -4.57 -18.75 17.922 1 93.44 195 ASP B C 1
ATOM 3378 O O . ASP B 1 195 ? -4.863 -19 16.75 1 93.44 195 ASP B O 1
ATOM 3382 N N . ARG B 1 196 ? -3.334 -18.906 18.328 1 89.88 196 ARG B N 1
ATOM 3383 C CA . ARG B 1 196 ? -2.182 -19.094 17.453 1 89.88 196 ARG B CA 1
ATOM 3384 C C . ARG B 1 196 ? -2.121 -20.531 16.938 1 89.88 196 ARG B C 1
ATOM 3386 O O . ARG B 1 196 ? -1.385 -20.828 15.992 1 89.88 196 ARG B O 1
ATOM 3393 N N . GLU B 1 197 ? -2.822 -21.344 17.547 1 91 197 GLU B N 1
ATOM 3394 C CA . GLU B 1 197 ? -2.787 -22.766 17.188 1 91 197 GLU B CA 1
ATOM 3395 C C . GLU B 1 197 ? -3.783 -23.062 16.062 1 91 197 GLU B C 1
ATOM 3397 O O . GLU B 1 197 ? -3.717 -24.125 15.438 1 91 197 GLU B O 1
ATOM 3402 N N . ARG B 1 198 ? -4.598 -22.156 15.82 1 94.38 198 ARG B N 1
ATOM 3403 C CA . ARG B 1 198 ? -5.602 -22.391 14.789 1 94.38 198 ARG B CA 1
ATOM 3404 C C . ARG B 1 198 ? -5.188 -21.781 13.461 1 94.38 198 ARG B C 1
ATOM 3406 O O . ARG B 1 198 ? -4.672 -20.656 13.422 1 94.38 198 ARG B O 1
ATOM 3413 N N . HIS B 1 199 ? -5.418 -22.609 12.461 1 97.19 199 HIS B N 1
ATOM 3414 C CA . HIS B 1 199 ? -5.285 -22.078 11.109 1 97.19 199 HIS B CA 1
ATOM 3415 C C . HIS B 1 199 ? -6.363 -21.031 10.828 1 97.19 199 HIS B C 1
ATOM 3417 O O . HIS B 1 199 ? -7.496 -21.172 11.289 1 97.19 199 HIS B O 1
ATOM 3423 N N . THR B 1 200 ? -5.957 -19.984 10.078 1 98.06 200 THR B N 1
ATOM 3424 C CA . THR B 1 200 ? -6.809 -18.812 10.062 1 98.06 200 THR B CA 1
ATOM 3425 C C . THR B 1 200 ? -7.129 -18.391 8.633 1 98.06 200 THR B C 1
ATOM 3427 O O . THR B 1 200 ? -6.293 -18.531 7.738 1 98.06 200 THR B O 1
ATOM 3430 N N . VAL B 1 201 ? -8.352 -17.984 8.391 1 98.69 201 VAL B N 1
ATOM 3431 C CA . VAL B 1 201 ? -8.719 -17.219 7.211 1 98.69 201 VAL B CA 1
ATOM 3432 C C . VAL B 1 201 ? -8.859 -15.742 7.582 1 98.69 201 VAL B C 1
ATOM 3434 O O . VAL B 1 201 ? -9.75 -15.375 8.359 1 98.69 201 VAL B O 1
ATOM 3437 N N . LEU B 1 202 ? -7.965 -14.969 7.117 1 98.75 202 LEU B N 1
ATOM 3438 C CA . LEU B 1 202 ? -8.047 -13.523 7.309 1 98.75 202 LEU B CA 1
ATOM 3439 C C . LEU B 1 202 ? -8.891 -12.883 6.219 1 98.75 202 LEU B C 1
ATOM 3441 O O . LEU B 1 202 ? -8.586 -13.008 5.031 1 98.75 202 LEU B O 1
ATOM 3445 N N . VAL B 1 203 ? -9.961 -12.203 6.586 1 98.94 203 VAL B N 1
ATOM 3446 C CA . VAL B 1 203 ? -10.883 -11.609 5.625 1 98.94 203 VAL B CA 1
ATOM 3447 C C . VAL B 1 203 ? -10.758 -10.086 5.66 1 98.94 203 VAL B C 1
ATOM 3449 O O . VAL B 1 203 ? -10.898 -9.469 6.719 1 98.94 203 VAL B O 1
ATOM 3452 N N . LEU B 1 204 ? -10.422 -9.508 4.523 1 98.75 204 LEU B N 1
ATOM 3453 C CA . LEU B 1 204 ? -10.328 -8.062 4.375 1 98.75 204 LEU B CA 1
ATOM 3454 C C . LEU B 1 204 ? -11.445 -7.535 3.479 1 98.75 204 LEU B C 1
ATOM 3456 O O . LEU B 1 204 ? -11.805 -8.18 2.488 1 98.75 204 LEU B O 1
ATOM 3460 N N . GLY B 1 205 ? -11.961 -6.395 3.807 1 97.62 205 GLY B N 1
ATOM 3461 C CA . GLY B 1 205 ? -13.039 -5.785 3.037 1 97.62 205 GLY B CA 1
ATOM 3462 C C . GLY B 1 205 ? -12.555 -4.68 2.115 1 97.62 205 GLY B C 1
ATOM 3463 O O . GLY B 1 205 ? -11.359 -4.398 2.045 1 97.62 205 GLY B O 1
ATOM 3464 N N . SER B 1 206 ? -13.555 -4.113 1.377 1 93.5 206 SER B N 1
ATOM 3465 C CA . SER B 1 206 ? -13.273 -3.062 0.406 1 93.5 206 SER B CA 1
ATOM 3466 C C . SER B 1 206 ? -12.883 -1.761 1.099 1 93.5 206 SER B C 1
ATOM 3468 O O . SER B 1 206 ? -13.195 -1.562 2.275 1 93.5 206 SER B O 1
ATOM 3470 N N . GLU B 1 207 ? -12.219 -0.893 0.249 1 87.12 207 GLU B N 1
ATOM 3471 C CA . GLU B 1 207 ? -11.867 0.437 0.74 1 87.12 207 GLU B CA 1
ATOM 3472 C C . GLU B 1 207 ? -13.117 1.284 0.976 1 87.12 207 GLU B C 1
ATOM 3474 O O . GLU B 1 207 ? -14.016 1.325 0.132 1 87.12 207 GLU B O 1
ATOM 3479 N N . GLY B 1 208 ? -13.32 1.923 2.039 1 80.5 208 GLY B N 1
ATOM 3480 C CA . GLY B 1 208 ? -14.445 2.799 2.326 1 80.5 208 GLY B CA 1
ATOM 3481 C C . GLY B 1 208 ? -15.562 2.109 3.096 1 80.5 208 GLY B C 1
ATOM 3482 O O . GLY B 1 208 ? -16 2.605 4.133 1 80.5 208 GLY B O 1
ATOM 3483 N N . ARG B 1 209 ? -15.961 0.822 2.594 1 86.25 209 ARG B N 1
ATOM 3484 C CA . ARG B 1 209 ? -17.125 0.179 3.178 1 86.25 209 ARG B CA 1
ATOM 3485 C C . ARG B 1 209 ? -16.719 -0.902 4.172 1 86.25 209 ARG B C 1
ATOM 3487 O O . ARG B 1 209 ? -17.5 -1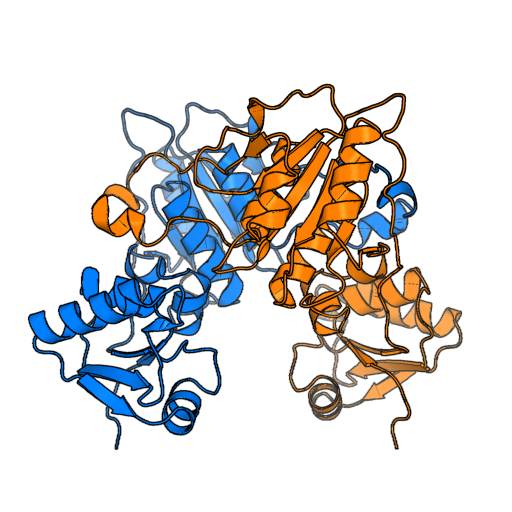.272 5.051 1 86.25 209 ARG B O 1
ATOM 3494 N N . GLY B 1 210 ? -15.484 -1.386 3.988 1 93.88 210 GLY B N 1
ATOM 3495 C CA . GLY B 1 210 ? -15.086 -2.516 4.816 1 93.88 210 GLY B CA 1
ATOM 3496 C C . GLY B 1 210 ? -15.781 -3.809 4.426 1 93.88 210 GLY B C 1
ATOM 3497 O O . GLY B 1 210 ? -16.062 -4.039 3.246 1 93.88 210 GLY B O 1
ATOM 3498 N N . LEU B 1 211 ? -15.953 -4.668 5.414 1 97.5 211 LEU B N 1
ATOM 3499 C CA . LEU B 1 211 ? -16.594 -5.953 5.172 1 97.5 211 LEU B CA 1
ATOM 3500 C C . LEU B 1 211 ? -18.109 -5.785 5.035 1 97.5 211 LEU B C 1
ATOM 3502 O O . LEU B 1 211 ? -18.719 -5.027 5.789 1 97.5 211 LEU B O 1
ATOM 3506 N N . ARG B 1 212 ? -18.672 -6.453 4.008 1 96.94 212 ARG B N 1
ATOM 3507 C CA . ARG B 1 212 ? -20.125 -6.555 4 1 96.94 212 ARG B CA 1
ATOM 3508 C C . ARG B 1 212 ? -20.641 -7.152 5.305 1 96.94 212 ARG B C 1
ATOM 3510 O O . ARG B 1 212 ? -20 -8.031 5.883 1 96.94 212 ARG B O 1
ATOM 3517 N N . THR B 1 213 ? -21.75 -6.723 5.723 1 96.69 213 THR B N 1
ATOM 3518 C CA . THR B 1 213 ? -22.344 -7.18 6.973 1 96.69 213 THR B CA 1
ATOM 3519 C C . THR B 1 213 ? -22.5 -8.695 6.973 1 96.69 213 THR B C 1
ATOM 3521 O O . THR B 1 213 ? -22.25 -9.352 7.984 1 96.69 213 THR B O 1
ATOM 3524 N N . SER B 1 214 ? -22.969 -9.281 5.887 1 98.06 214 SER B N 1
ATOM 3525 C CA . SER B 1 214 ? -23.172 -10.719 5.766 1 98.06 214 SER B CA 1
ATOM 3526 C C . SER B 1 214 ? -21.875 -11.484 5.918 1 98.06 214 SER B C 1
ATOM 3528 O O . SER B 1 214 ? -21.844 -12.594 6.465 1 98.06 214 SER B O 1
ATOM 3530 N N . VAL B 1 215 ? -20.766 -10.922 5.473 1 98.38 215 VAL B N 1
ATOM 3531 C CA . VAL B 1 215 ? -19.438 -11.547 5.582 1 98.38 215 VAL B CA 1
ATOM 3532 C C . VAL B 1 215 ? -18.938 -11.445 7.02 1 98.38 215 VAL B C 1
ATOM 3534 O O . VAL B 1 215 ? -18.422 -12.414 7.57 1 98.38 215 VAL B O 1
ATOM 3537 N N . LEU B 1 216 ? -19.109 -10.281 7.578 1 97.81 216 LEU B N 1
ATOM 3538 C CA . LEU B 1 216 ? -18.703 -10.055 8.961 1 97.81 216 LEU B CA 1
ATOM 3539 C C . LEU B 1 216 ? -19.391 -11.039 9.898 1 97.81 216 LEU B C 1
ATOM 3541 O O . LEU B 1 216 ? -18.781 -11.508 10.867 1 97.81 216 LEU B O 1
ATOM 3545 N N . ARG B 1 217 ? -20.594 -11.398 9.648 1 97.25 217 ARG B N 1
ATOM 3546 C CA . ARG B 1 217 ? -21.391 -12.305 10.484 1 97.25 217 ARG B CA 1
ATOM 3547 C C . ARG B 1 217 ? -20.812 -13.719 10.445 1 97.25 217 ARG B C 1
ATOM 3549 O O . ARG B 1 217 ? -21.047 -14.516 11.359 1 97.25 217 ARG B O 1
ATOM 3556 N N . GLU B 1 218 ? -20.078 -14.023 9.398 1 97.94 218 GLU B N 1
ATOM 3557 C CA . GLU B 1 218 ? -19.484 -15.352 9.266 1 97.94 218 GLU B CA 1
ATOM 3558 C C . GLU B 1 218 ? -18.109 -15.406 9.922 1 97.94 218 GLU B C 1
ATOM 3560 O O . GLU B 1 218 ? -17.438 -16.438 9.891 1 97.94 218 GLU B O 1
ATOM 3565 N N . CYS B 1 219 ? -17.672 -14.344 10.539 1 98.19 219 CYS B N 1
ATOM 3566 C CA . CYS B 1 219 ? -16.359 -14.312 11.172 1 98.19 219 CYS B CA 1
ATOM 3567 C C . CYS B 1 219 ? -16.438 -14.781 12.617 1 98.19 219 CYS B C 1
ATOM 3569 O O . CYS B 1 219 ? -17.375 -14.43 13.344 1 98.19 219 CYS B O 1
ATOM 3571 N N . ASP B 1 220 ? -15.461 -15.562 13.039 1 97.81 220 ASP B N 1
ATOM 3572 C CA . ASP B 1 220 ? -15.336 -16.016 14.422 1 97.81 220 ASP B CA 1
ATOM 3573 C C . ASP B 1 220 ? -14.789 -14.898 15.312 1 97.81 220 ASP B C 1
ATOM 3575 O O . ASP B 1 220 ? -15.062 -14.875 16.516 1 97.81 220 ASP B O 1
ATOM 3579 N N . ALA B 1 221 ? -13.977 -14.086 14.75 1 97.88 221 ALA B N 1
ATOM 3580 C CA . ALA B 1 221 ? -13.328 -12.977 15.445 1 97.88 221 ALA B CA 1
ATOM 3581 C C . ALA B 1 221 ? -13.156 -11.773 14.516 1 97.88 221 ALA B C 1
ATOM 3583 O O . ALA B 1 221 ? -13.195 -11.922 13.289 1 97.88 221 ALA B O 1
ATOM 3584 N N . VAL B 1 222 ? -13.102 -10.648 15.148 1 98.12 222 VAL B N 1
ATOM 3585 C CA . VAL B 1 222 ? -12.781 -9.414 14.438 1 98.12 222 VAL B CA 1
ATOM 3586 C C . VAL B 1 222 ? -11.453 -8.852 14.945 1 98.12 222 VAL B C 1
ATOM 3588 O O . VAL B 1 222 ? -11.227 -8.773 16.156 1 98.12 222 VAL B O 1
ATOM 3591 N N . VAL B 1 223 ? -10.562 -8.547 13.961 1 97.94 223 VAL B N 1
ATOM 3592 C CA . VAL B 1 223 ? -9.227 -8.086 14.336 1 97.94 223 VAL B CA 1
ATOM 3593 C C . VAL B 1 223 ? -8.969 -6.707 13.727 1 97.94 223 VAL B C 1
ATOM 3595 O O . VAL B 1 223 ? -9.555 -6.359 12.695 1 97.94 223 VAL B O 1
ATOM 3598 N N . ARG B 1 224 ? -8.117 -5.945 14.336 1 97.06 224 ARG B N 1
ATOM 3599 C CA . ARG B 1 224 ? -7.715 -4.633 13.844 1 97.06 224 ARG B CA 1
ATOM 3600 C C . ARG B 1 224 ? -6.211 -4.43 13.992 1 97.06 224 ARG B C 1
ATOM 3602 O O . ARG B 1 224 ? -5.566 -5.09 14.805 1 97.06 224 ARG B O 1
ATOM 3609 N N . VAL B 1 225 ? -5.676 -3.594 13.133 1 97.06 225 VAL B N 1
ATOM 3610 C CA . VAL B 1 225 ? -4.355 -3.041 13.414 1 97.06 225 VAL B CA 1
ATOM 3611 C C . VAL B 1 225 ? -4.465 -1.967 14.492 1 97.06 225 VAL B C 1
ATOM 3613 O O . VAL B 1 225 ? -5.25 -1.025 14.359 1 97.06 225 VAL B O 1
ATOM 3616 N N . PRO B 1 226 ? -3.766 -2.119 15.523 1 94.31 226 PRO B N 1
ATOM 3617 C CA . PRO B 1 226 ? -3.896 -1.117 16.594 1 94.31 226 PRO B CA 1
ATOM 3618 C C . PRO B 1 226 ? -3.398 0.262 16.156 1 94.31 226 PRO B C 1
ATOM 3620 O O . PRO B 1 226 ? -2.371 0.371 15.484 1 94.31 226 PRO B O 1
ATOM 3623 N N . ARG B 1 227 ? -4.16 1.287 16.5 1 92.69 227 ARG B N 1
ATOM 3624 C CA . ARG B 1 227 ? -3.709 2.664 16.312 1 92.69 227 ARG B CA 1
ATOM 3625 C C . ARG B 1 227 ? -2.58 3.006 17.281 1 92.69 227 ARG B C 1
ATOM 3627 O O . ARG B 1 227 ? -2.604 2.596 18.438 1 92.69 227 ARG B O 1
ATOM 3634 N N . GLY B 1 228 ? -1.618 3.691 16.734 1 88.62 228 GLY B N 1
ATOM 3635 C CA . GLY B 1 228 ? -0.525 4.125 17.578 1 88.62 228 GLY B CA 1
ATOM 3636 C C . GLY B 1 228 ? -0.934 5.195 18.578 1 88.62 228 GLY B C 1
ATOM 3637 O O . GLY B 1 228 ? -1.966 5.848 18.406 1 88.62 228 GLY B O 1
ATOM 3638 N N . GLU B 1 229 ? -0.127 5.191 19.656 1 78.38 229 GLU B N 1
ATOM 3639 C CA . GLU B 1 229 ? -0.331 6.258 20.625 1 78.38 229 GLU B CA 1
ATOM 3640 C C . GLU B 1 229 ? 0.057 7.617 20.047 1 78.38 229 GLU B C 1
ATOM 3642 O O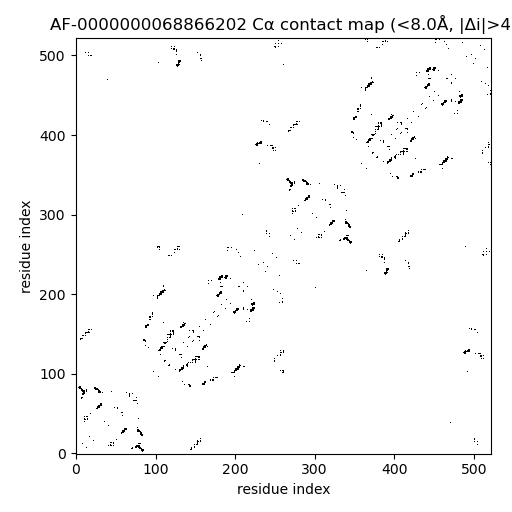 . GLU B 1 229 ? 0.991 7.711 19.25 1 78.38 229 GLU B O 1
ATOM 3647 N N . ALA B 1 230 ? -0.769 8.57 20.234 1 61.19 230 ALA B N 1
ATOM 3648 C CA . ALA B 1 230 ? -0.527 9.914 19.703 1 61.19 230 ALA B CA 1
ATOM 3649 C C . ALA B 1 230 ? 0.855 10.422 20.109 1 61.19 230 ALA B C 1
ATOM 3651 O O . ALA B 1 230 ? 1.191 10.453 21.297 1 61.19 230 ALA B O 1
ATOM 3652 N N . THR B 1 231 ? 1.942 9.953 19.484 1 56.12 231 THR B N 1
ATOM 3653 C CA . THR B 1 231 ? 3.201 10.617 19.812 1 56.12 231 THR B CA 1
ATOM 3654 C C . THR B 1 231 ? 3.229 12.023 19.219 1 56.12 231 THR B C 1
ATOM 3656 O O . THR B 1 231 ? 2.227 12.5 18.688 1 56.12 231 THR B O 1
ATOM 3659 N N . ALA B 1 232 ? 4.543 12.539 18.703 1 50.75 232 ALA B N 1
ATOM 3660 C CA . ALA B 1 232 ? 4.859 13.883 18.219 1 50.75 232 ALA B CA 1
ATOM 3661 C C . ALA B 1 232 ? 4.004 14.242 17 1 50.75 232 ALA B C 1
ATOM 3663 O O . ALA B 1 232 ? 4.016 15.391 16.547 1 50.75 232 ALA B O 1
ATOM 3664 N N . ALA B 1 233 ? 3.525 13.094 16.172 1 53.69 233 ALA B N 1
ATOM 3665 C CA . ALA B 1 233 ? 2.418 13.602 15.359 1 53.69 233 ALA B CA 1
ATOM 3666 C C . ALA B 1 233 ? 1.449 14.422 16.203 1 53.69 233 ALA B C 1
ATOM 3668 O O . ALA B 1 233 ? 0.342 14.734 15.766 1 53.69 233 ALA B O 1
ATOM 3669 N N . ALA B 1 234 ? 1.874 14.57 17.359 1 53.53 234 ALA B N 1
ATOM 3670 C CA . ALA B 1 234 ? 1.451 15.109 18.641 1 53.53 234 ALA B CA 1
ATOM 3671 C C . ALA B 1 234 ? 0.901 16.531 18.5 1 53.53 234 ALA B C 1
ATOM 3673 O O . ALA B 1 234 ? 0.162 17 19.359 1 53.53 234 ALA B O 1
ATOM 3674 N N . ALA B 1 235 ? 1.114 16.953 17.391 1 68.31 235 ALA B N 1
ATOM 3675 C CA . ALA B 1 235 ? 0.541 18.297 17.328 1 68.31 235 ALA B CA 1
ATOM 3676 C C . ALA B 1 235 ? -0.776 18.297 16.562 1 68.31 235 ALA B C 1
ATOM 3678 O O . ALA B 1 235 ? -1.224 19.344 16.078 1 68.31 235 ALA B O 1
ATOM 3679 N N . VAL B 1 236 ? -1.188 17 16.469 1 81.38 236 VAL B N 1
ATOM 3680 C CA . VAL B 1 236 ? -2.498 16.906 15.828 1 81.38 236 VAL B CA 1
ATOM 3681 C C . VAL B 1 236 ? -3.562 16.594 16.875 1 81.38 236 VAL B C 1
ATOM 3683 O O . VAL B 1 236 ? -3.449 15.617 17.625 1 81.38 236 VAL B O 1
ATOM 3686 N N . PRO B 1 237 ? -4.543 17.438 17 1 85.69 237 PRO B N 1
ATOM 3687 C CA . PRO B 1 237 ? -5.613 17.188 17.969 1 85.69 237 PRO B CA 1
ATOM 3688 C C . PRO B 1 237 ? -6.293 15.836 17.75 1 85.69 237 PRO B C 1
ATOM 3690 O O . PRO B 1 237 ? -6.453 15.398 16.609 1 85.69 237 PRO B O 1
ATOM 3693 N N . ALA B 1 238 ? -6.699 15.242 18.828 1 83 238 ALA B N 1
ATOM 3694 C CA . ALA B 1 238 ? -7.305 13.914 18.812 1 83 238 ALA B CA 1
ATOM 3695 C C . ALA B 1 238 ? -8.492 13.867 17.859 1 83 238 ALA B C 1
ATOM 3697 O O . ALA B 1 238 ? -8.695 12.883 17.141 1 83 238 ALA B O 1
ATOM 3698 N N . GLU B 1 239 ? -9.227 14.906 17.859 1 84.62 239 GLU B N 1
ATOM 3699 C CA . GLU B 1 239 ? -10.422 14.984 17.016 1 84.62 239 GLU B CA 1
ATOM 3700 C C . GLU B 1 239 ? -10.047 14.953 15.539 1 84.62 239 GLU B C 1
ATOM 3702 O O . GLU B 1 239 ? -10.789 14.398 14.719 1 84.62 239 GLU B O 1
ATOM 3707 N N . GLN B 1 240 ? -8.961 15.508 15.211 1 87.56 240 GLN B N 1
ATOM 3708 C CA . GLN B 1 240 ? -8.492 15.508 13.828 1 87.56 240 GLN B CA 1
ATOM 3709 C C . GLN B 1 240 ? -7.879 14.164 13.445 1 87.56 240 GLN B C 1
ATOM 3711 O O . GLN B 1 240 ? -8.055 13.695 12.32 1 87.56 240 GLN B O 1
ATOM 3716 N N . LEU B 1 241 ? -7.238 13.562 14.461 1 87.62 241 LEU B N 1
ATOM 3717 C CA . LEU B 1 241 ? -6.625 12.258 14.219 1 87.62 241 LEU B CA 1
ATOM 3718 C C . LEU B 1 241 ? -7.684 11.227 13.852 1 87.62 241 LEU B C 1
ATOM 3720 O O . LEU B 1 241 ? -7.41 10.305 13.078 1 87.62 241 LEU B O 1
ATOM 3724 N N . ALA B 1 242 ? -8.883 11.453 14.305 1 87.94 242 ALA B N 1
ATOM 3725 C CA . ALA B 1 242 ? -9.977 10.508 14.094 1 87.94 242 ALA B CA 1
ATOM 3726 C C . ALA B 1 242 ? -10.438 10.516 12.641 1 87.94 242 ALA B C 1
ATOM 3728 O O . ALA B 1 242 ? -11.094 9.578 12.188 1 87.94 242 ALA B O 1
ATOM 3729 N N . LEU B 1 243 ? -10.047 11.508 11.875 1 89.94 243 LEU B N 1
ATOM 3730 C CA . LEU B 1 243 ? -10.438 11.617 10.477 1 89.94 243 LEU B CA 1
ATOM 3731 C C . LEU B 1 243 ? -9.734 10.57 9.625 1 89.94 243 LEU B C 1
ATOM 3733 O O . LEU B 1 243 ? -10.203 10.219 8.539 1 89.94 243 LEU B O 1
ATOM 3737 N N . VAL B 1 244 ? -8.57 10.125 10.094 1 92.62 244 VAL B N 1
ATOM 3738 C CA . VAL B 1 244 ? -7.859 9.016 9.477 1 92.62 244 VAL B CA 1
ATOM 3739 C C . VAL B 1 244 ? -7.914 7.793 10.391 1 92.62 244 VAL B C 1
ATOM 3741 O O . VAL B 1 244 ? -7.043 7.613 11.25 1 92.62 244 VAL B O 1
ATOM 3744 N N . ASP B 1 245 ? -8.875 6.992 10.203 1 90.94 245 ASP B N 1
ATOM 3745 C CA . ASP B 1 245 ? -9.203 6.008 11.227 1 90.94 245 ASP B CA 1
ATOM 3746 C C . ASP B 1 245 ? -8.727 4.613 10.82 1 90.94 245 ASP B C 1
ATOM 3748 O O . ASP B 1 245 ? -8.961 3.641 11.539 1 90.94 245 ASP B O 1
ATOM 3752 N N . SER B 1 246 ? -8.125 4.559 9.688 1 94.44 246 SER B N 1
ATOM 3753 C CA . SER B 1 246 ? -7.664 3.242 9.266 1 94.44 246 SER B CA 1
ATOM 3754 C C . SER B 1 246 ? -6.492 3.35 8.297 1 94.44 246 SER B C 1
ATOM 3756 O O . SER B 1 246 ? -6.176 4.438 7.812 1 94.44 246 SER B O 1
ATOM 3758 N N . LEU B 1 247 ? -5.848 2.242 8.125 1 97.12 247 LEU B N 1
ATOM 3759 C CA . LEU B 1 247 ? -4.777 2.113 7.145 1 97.12 247 LEU B CA 1
ATOM 3760 C C . LEU B 1 247 ? -5.344 1.781 5.77 1 97.12 247 LEU B C 1
ATOM 3762 O O . LEU B 1 247 ? -6.512 1.408 5.645 1 97.12 247 LEU B O 1
ATOM 3766 N N . ASN B 1 248 ? -4.555 2.07 4.707 1 97 248 ASN B N 1
ATOM 3767 C CA . ASN B 1 248 ? -4.852 1.503 3.398 1 97 248 ASN B CA 1
ATOM 3768 C C . ASN B 1 248 ? -5.016 -0.012 3.467 1 97 248 ASN B C 1
ATOM 3770 O O . ASN B 1 248 ? -4.258 -0.692 4.164 1 97 248 ASN B O 1
ATOM 3774 N N . VAL B 1 249 ? -5.91 -0.532 2.732 1 98 249 VAL B N 1
ATOM 3775 C CA . VAL B 1 249 ? -6.254 -1.945 2.85 1 98 249 VAL B CA 1
ATOM 3776 C C . VAL B 1 249 ? -5.035 -2.803 2.512 1 98 249 VAL B C 1
ATOM 3778 O O . VAL B 1 249 ? -4.84 -3.871 3.094 1 98 249 VAL B O 1
ATOM 3781 N N . GLY B 1 250 ? -4.219 -2.396 1.507 1 98.44 250 GLY B N 1
ATOM 3782 C CA . GLY B 1 250 ? -2.986 -3.107 1.204 1 98.44 250 GLY B CA 1
ATOM 3783 C C . GLY B 1 250 ? -2.006 -3.123 2.361 1 98.44 250 GLY B C 1
ATOM 3784 O O . GLY B 1 250 ? -1.386 -4.152 2.643 1 98.44 250 GLY B O 1
ATOM 3785 N N . VAL B 1 251 ? -1.909 -1.988 3.047 1 98.69 251 VAL B N 1
ATOM 3786 C CA . VAL B 1 251 ? -1.014 -1.876 4.191 1 98.69 251 VAL B CA 1
ATOM 3787 C C . VAL B 1 251 ? -1.567 -2.686 5.363 1 98.69 251 VAL B C 1
ATOM 3789 O O . VAL B 1 251 ? -0.835 -3.445 6.004 1 98.69 251 VAL B O 1
ATOM 3792 N N . ALA B 1 252 ? -2.883 -2.533 5.641 1 98.5 252 ALA B N 1
ATOM 3793 C CA . ALA B 1 252 ? -3.525 -3.285 6.715 1 98.5 252 ALA B CA 1
ATOM 3794 C C . ALA B 1 252 ? -3.357 -4.789 6.504 1 98.5 252 ALA B C 1
ATOM 3796 O O . ALA B 1 252 ? -3.041 -5.52 7.445 1 98.5 252 ALA B O 1
ATOM 3797 N N . GLY B 1 253 ? -3.576 -5.191 5.266 1 98.62 253 GLY B N 1
ATOM 3798 C CA . GLY B 1 253 ? -3.381 -6.598 4.945 1 98.62 253 GLY B CA 1
ATOM 3799 C C . GLY B 1 253 ? -1.963 -7.074 5.195 1 98.62 253 GLY B C 1
ATOM 3800 O O . GLY B 1 253 ? -1.757 -8.156 5.742 1 98.62 253 GLY B O 1
ATOM 3801 N N . GLY B 1 254 ? -0.939 -6.281 4.77 1 98.69 254 GLY B N 1
ATOM 3802 C CA . GLY B 1 254 ? 0.451 -6.621 5.02 1 98.69 254 GLY B CA 1
ATOM 3803 C C . GLY B 1 254 ? 0.777 -6.746 6.496 1 98.69 254 GLY B C 1
ATOM 3804 O O . GLY B 1 254 ? 1.438 -7.699 6.914 1 98.69 254 GLY B O 1
ATOM 3805 N N . VAL B 1 255 ? 0.282 -5.82 7.305 1 98.56 255 VAL B N 1
ATOM 3806 C CA . VAL B 1 255 ? 0.541 -5.805 8.742 1 98.56 255 VAL B CA 1
ATOM 3807 C C . VAL B 1 255 ? -0.107 -7.023 9.398 1 98.56 255 VAL B C 1
ATOM 3809 O O . VAL B 1 255 ? 0.528 -7.719 10.195 1 98.56 255 VAL B O 1
ATOM 3812 N N . LEU B 1 256 ? -1.348 -7.289 9.047 1 98.56 256 LEU B N 1
ATOM 3813 C CA . LEU B 1 256 ? -2.088 -8.375 9.688 1 98.56 256 LEU B CA 1
ATOM 3814 C C . LEU B 1 256 ? -1.527 -9.727 9.273 1 98.56 256 LEU B C 1
ATOM 3816 O O . LEU B 1 256 ? -1.401 -10.633 10.109 1 98.56 256 LEU B O 1
ATOM 3820 N N . LEU B 1 257 ? -1.187 -9.898 8.008 1 97.81 257 LEU B N 1
ATOM 3821 C CA . LEU B 1 257 ? -0.556 -11.133 7.566 1 97.81 257 LEU B CA 1
ATOM 3822 C C . LEU B 1 257 ? 0.764 -11.367 8.297 1 97.81 257 LEU B C 1
ATOM 3824 O O . LEU B 1 257 ? 1.046 -12.477 8.742 1 97.81 257 LEU B O 1
ATOM 3828 N N . HIS B 1 258 ? 1.549 -10.297 8.375 1 97.06 258 HIS B N 1
ATOM 3829 C CA . HIS B 1 258 ? 2.83 -10.383 9.07 1 97.06 258 HIS B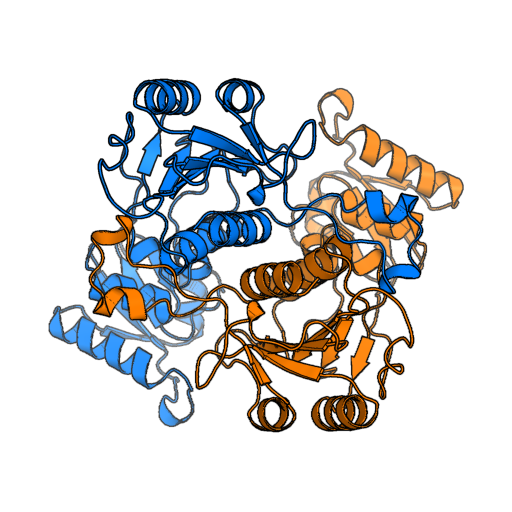 CA 1
ATOM 3830 C C . HIS B 1 258 ? 2.645 -10.836 10.516 1 97.06 258 HIS B C 1
ATOM 3832 O O . HIS B 1 258 ? 3.406 -11.664 11.008 1 97.06 258 HIS B O 1
ATOM 3838 N N . GLU B 1 259 ? 1.63 -10.305 11.172 1 96.25 259 GLU B N 1
ATOM 3839 C CA . GLU B 1 259 ? 1.37 -10.617 12.57 1 96.25 259 GLU B CA 1
ATOM 3840 C C . GLU B 1 259 ? 0.889 -12.062 12.734 1 96.25 259 GLU B C 1
ATOM 3842 O O . GLU B 1 259 ? 1.157 -12.695 13.758 1 96.25 259 GLU B O 1
ATOM 3847 N N . LEU B 1 260 ? 0.165 -12.508 11.781 1 95.81 260 LEU B N 1
ATOM 3848 C CA . LEU B 1 260 ? -0.489 -13.805 11.922 1 95.81 260 LEU B CA 1
ATOM 3849 C C . LEU B 1 260 ? 0.431 -14.93 11.461 1 95.81 260 LEU B C 1
ATOM 3851 O O . LEU B 1 260 ? 0.256 -16.078 11.859 1 95.81 260 LEU B O 1
ATOM 3855 N N . LEU B 1 261 ? 1.35 -14.648 10.578 1 93.38 261 LEU B N 1
ATOM 3856 C CA . LEU B 1 261 ? 2.234 -15.672 10.031 1 93.38 261 LEU B CA 1
ATOM 3857 C C . LEU B 1 261 ? 3.576 -15.672 10.75 1 93.38 261 LEU B C 1
ATOM 3859 O O . LEU B 1 261 ? 4.16 -16.734 10.984 1 93.38 261 LEU B O 1
#

Secondary structure (DSSP, 8-state):
---SSEEEESHHHHHHHHHH--S-EEEEEEETT--GGG-TTHHHHHHHHHHHHHTT--EEEE-HHHHHHHHTT---TTEEEEEPPP--EE-SSPPPPPSSSSPPEEEEEES---HHHHHHHHHHHHHHT-SEEEEESTTSPP--HHHHHHTTTHHHHSPEEEES-HHHHHHHHHHHT-EEEEE-STT-B-GGGS-TTS-EEEEEEBTTTBS-HHHHTT-SEEE-PPPPP--SGGGS-HHHHTTS-S--HHHHHHHHHHHH-/---SSEEEESHHHHHHHHHH--S-EEEEEEETT--GGG-TTHHHHHHHHHHHHHTT--EEEE-HHHHHHHHTT---TTEEEEEPPP--EE-SSPPPPPSSSSPPEEEEEES---HHHHHHHHHHHHHHT-SEEEEESTTSPP--HHHHHHTTTHHHHSPEEEES-HHHHHHHHHHHT-EEEEE-STT-B-GGGS-TTS-EEEEEEBTTTBS-HHHHTT-SEEE-PPPPP--SGGGS-HHHHTTS-S--HHHHHHHHHHHH-

Foldseek 3Di:
DPDAAAKAADLLQLLLCLVLVPWFWAAKEFEQPDDLVPDPCSVSVVSSVVSCVVVVHYYHYDHPVVVCVRVVNPPRVRIIIGTHFDFAAEDAADDFDDPDDFAAEEEEEEQAADLLLLLLLLLLCVVLPHPAYEYAPPNHHTRHSSNCVSVSNSPSVGHHYYHPDLLNRLLNRVVSFEQEEEEDDPPADALVPDDRPHHYYYYWYYPPPIHDPSNVVSHPGYHYDDDDDCDPVVVDDPVRVVVCPHDDRSVRSNVSSNSND/DPDAAAKAADLLQLLLCLVLVPWFFAAKEFEQPDDLVPDPCSVSVVSSVVSCVVVVHHYHYDHPVVVCVRVVNPPRVRIIIGTHFDFAAEDAADDFDDPDDFAAEEEEEEQAADLLLLLLLLLLCVVLPHPAYEYAPPNHHTRHSSNCVSVSNSPSVGHHYYHPDLLNRLLNRVVSFEQEEEEDDPPADALVPDDRPHHYYYYWYYPPPIHDPSNVVSHPGYHYDDDDDCDVVVVDDPVRVVVCPHDDRSVRSNVSSNSND

Organism: Emiliania huxleyi (strain CCMP1516) (NCBI:txid280463)

Sequence (522 aa):
EYDGGEYLYGVSSVLCALQTGRRSATRLLLQDSMVLAKRKDAALVRTAERLAAEGGLPVSRVDKHSLNLLTRDRPHQGVVLQAEALGFEPMPLLPPPPSEGARAVWLALDEVSDPQNLGSLLRSALFLGAAGVLVSEKNSAPLTPAVSRASAGAMELLRVHSSRNLVRTLAAAREAGWLVAGAALEESTLPSQLDRERHTVLVLGSEGRGLRTSVLRECDAVVRVPRGEATAAAAVPAEQLALVDSLNVGVAGGVLLHELLEYDGGEYLYGVSSVLCALQTGRRSATRLLLQDSMVLAKRKDAALVRTAERLAAEGGLPVSRVDKHSLNLLTRDRPHQGVVLQAEALGFEPMPLLPPPPSEGARAVWLALDEVSDPQNLGSLLRSALFLGAAGVLVSEKNSAPLTPAVSRASAGAMELLRVHSSRNLVRTLAAAREAGWLVAGAALEESTLPSQLDRERHTVLVLGSEGRGLRTSVLRECDAVVRVPRGEATAAAAVPAEQLALVDSLNVGVAGGVLLHELL

Nearest PDB structures (foldseek):
  1gz0-assembly4_D  TM=6.778E-01  e=6.559E-19  Escherichia coli
  5l0z-assembly1_B  TM=8.185E-01  e=5.348E-16  Sinorhizobium meliloti 1021
  1gz0-assembly4_E  TM=9.294E-01  e=2.627E-12  Escherichia coli
  3nk6-assembly1_B  TM=7.782E-01  e=2.961E-12  Streptomyces actuosus
  1zjr-assembly1_A  TM=8.610E-01  e=1.639E-08  Aquifex aeolicus